Protein AF-0000000079916417 (afdb_homodimer)

Radius of gyration: 23.11 Å; Cα contacts (8 Å, |Δi|>4): 494; chains: 2; bounding box: 101×60×46 Å

pLDDT: mean 94.0, std 11.06, range [39.41, 98.88]

Sequence (402 aa):
MNTRSIVAAQPTVRQRILDTALDEFYFSGFHAATMRNIAKNAGCSAANVYNHFENKAELLVDILRSASDEQFTATRNALRKAGPAPADRWRAAVVAHSLYTARHQRACLVANTELRYLEEVDRKRVVGSRDAQEHLFVTIAEEGVTSGDFDVPHVHQAVTAVLTMCAGIALWYRAEGPLSAQAVADSYGVYALNLVGYRAPMNTRSIVAAQPTVRQRILDTALDEFYFSGFHAATMRNIAKNAGCSAANVYNHFENKAELLVDILRSASDEQFTATRNALRKAGPAPADRWRAAVVAHSLYTARHQRACLVANTELRYLEEVDRKRVVGSRDAQEHLFVTIAEEGVTSGDFDVPHVHQAVTAVLTMCAGIALWYRAEGPLSAQAVADSYGVYALNLVGYRAP

Foldseek 3Di:
DPVPPVPVPPDDLQVLLLVLLLVCCQPPNQVRDFLCVSCVNSVHHSVVSCVVPVTSLRSLLVLLQVLLVVLLVQLVVQQVVFDPQLLRSLLSNQLSNLLSCLVPLSSLVSCVPHLVVDDPVSSVSRCVSVVVSLVSNLVSLVVCVVVVQFADPDSSVLSVVLNVVSSCSSVDHDCPDPDHSSRVSNVSSVVSSVSRPGDDD/DPPPPVPVPPDDLVVLLLVLLLVCCQPPNQVRDFLCNSCVNSVHHSVVSCVVPVTSLRSLLVLLQVLLVVLLVQLVVQQVVFDPQLLRSLLSNQLSNLLSCLVPLSSLVSCVPHLVVDDPVSSVSRCVSVVVSLVSQLVSLVVCVVVVQFADPDSSVLSVVLNVVSSCSSVDHDCPDDDHSSRRSNVSSVVSSVSRPGDDD

Solvent-accessible surface area (backbone atoms only — not comparable to full-atom values): 21154 Å² total; per-residue (Å²): 134,85,78,70,70,78,64,74,76,73,74,49,70,66,52,38,39,50,55,33,39,50,50,36,34,54,74,58,26,63,75,62,43,49,65,61,60,30,14,58,73,42,70,47,52,52,66,58,48,51,72,76,35,91,46,67,66,54,51,53,39,53,55,44,29,52,52,38,48,50,46,43,49,48,22,52,56,35,41,71,72,32,58,88,51,39,68,45,31,47,30,31,33,42,23,35,50,26,30,46,27,52,74,37,26,60,62,48,46,34,51,75,57,42,48,82,72,47,55,69,77,55,34,55,67,34,45,54,48,52,49,52,45,51,49,52,50,41,53,39,50,50,51,15,42,72,72,63,51,27,63,59,97,49,57,69,59,52,45,50,37,46,52,29,22,40,57,40,39,37,78,70,68,45,86,88,48,94,55,50,52,63,56,52,11,51,50,47,18,52,30,48,41,22,36,36,48,43,68,84,131,134,87,78,71,70,77,64,73,74,73,75,50,73,67,52,38,40,51,54,35,39,51,50,37,34,55,75,59,27,63,74,62,43,49,65,61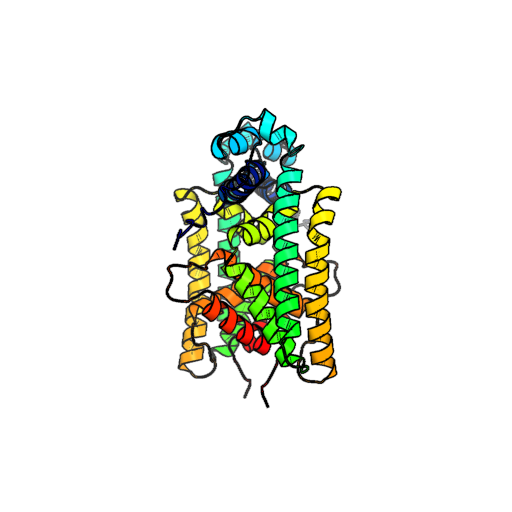,60,30,14,58,73,40,70,49,50,52,67,58,49,51,72,76,34,89,45,67,66,54,51,51,38,54,54,42,28,51,52,37,48,51,46,43,49,47,22,52,55,35,41,72,72,32,57,89,50,39,66,45,30,46,30,32,33,42,22,37,49,26,30,45,28,53,75,37,26,59,62,48,47,34,51,76,58,42,47,82,72,47,54,68,79,55,35,56,69,34,46,54,46,53,48,51,45,51,48,52,50,41,52,39,49,51,49,16,41,73,73,64,50,27,64,58,98,48,56,68,59,52,45,50,36,46,51,28,22,39,57,41,40,37,76,69,69,45,88,86,46,94,55,51,52,64,57,52,10,53,50,48,17,50,32,48,41,22,36,35,49,42,68,85,131

Secondary structure (DSSP, 8-state):
------------HHHHHHHHHHHHHHHT-TTT--HHHHHHHHTS-HHHHHHH-SSHHHHHHHHHHHHHHHHHHHHHHHHHHS-SSHHHHHHHHHHHHHHHHHHTHHHHHHHHHHGGGS-HHHHHHHHHHHHHHHHHHHHHHHHHHHHTS---S-HHHHHHHHHHHHHTHHHH--TTSSS-HHHHHHHHHHHHHHHTT----/------------HHHHHHHHHHHHHHHT-TTT--HHHHHHHHTS-HHHHHHH-SSHHHHHHHHHHHHHHHHHHHHHHHHHHS-SSHHHHHHHHHHHHHHHHHHTHHHHHHHHHHGGGS-HHHHHHHHHHHHHHHHHHHHHHHHHHHHTS---S-HHHHHHHHHHHHHTHHHH--TTSSS-HHHHHHHHHHHHHHHTT----

Organism: NCBI:txid1990687

InterPro domains:
  IPR001647 DNA-binding HTH domain, TetR-type [PF00440] (17-61)
  IPR001647 DNA-binding HTH domain, TetR-type [PR00455] (17-30)
  IPR001647 DNA-binding HTH domain, TetR-type [PR00455] (38-61)
  IPR001647 DNA-binding HTH domain, TetR-type [PS50977] (11-71)
  IPR009057 Homedomain-like superfamily [SSF46689] (8-84)
  IPR036271 Tetracyclin repressor-like, C-terminal domain superfamily [SSF48498] (86-188)
  IPR041490 HTH-type transcriptional repressor KstR2, C-terminal [PF17932] (85-196)
  IPR050109 HTH-type, TetR-like transcriptional regulator [PTHR30055] (10-187)

Structure (mmCIF, N/CA/C/O backbone):
data_AF-0000000079916417-model_v1
#
loop_
_entity.id
_entity.type
_entity.pdbx_description
1 polymer 'TetR family transcriptional regulator'
#
loop_
_atom_site.group_PDB
_atom_site.id
_atom_site.type_symbol
_atom_site.label_atom_id
_atom_site.label_alt_id
_atom_site.label_comp_id
_atom_site.label_asym_id
_atom_site.label_entity_id
_atom_site.label_seq_id
_atom_site.pdbx_PDB_ins_code
_atom_site.Cartn_x
_atom_site.Cartn_y
_atom_site.Cartn_z
_atom_site.occupancy
_atom_site.B_iso_or_equiv
_atom_site.auth_seq_id
_atom_site.auth_comp_id
_atom_site.auth_asym_id
_atom_site.auth_atom_id
_atom_site.pdbx_PDB_model_num
ATOM 1 N N . MET A 1 1 ? -51.812 4.246 -12.656 1 39.88 1 MET A N 1
ATOM 2 C CA . MET A 1 1 ? -50.688 3.592 -12 1 39.88 1 MET A CA 1
ATOM 3 C C . MET A 1 1 ? -49.656 4.621 -11.516 1 39.88 1 MET A C 1
ATOM 5 O O . MET A 1 1 ? -49.156 5.398 -12.32 1 39.88 1 MET A O 1
ATOM 9 N N . ASN A 1 2 ? -49.688 5.305 -10.258 1 39.72 2 ASN A N 1
ATOM 10 C CA . ASN A 1 2 ? -48.906 6.328 -9.578 1 39.72 2 ASN A CA 1
ATOM 11 C C . ASN A 1 2 ? -47.406 5.945 -9.516 1 39.72 2 ASN A C 1
ATOM 13 O O . ASN A 1 2 ? -47.062 5 -8.812 1 39.72 2 ASN A O 1
ATOM 17 N N . THR A 1 3 ? -46.656 5.965 -10.562 1 40.88 3 THR A N 1
ATOM 18 C CA . THR A 1 3 ? -45.219 5.801 -10.586 1 40.88 3 THR A CA 1
ATOM 19 C C . THR A 1 3 ? -44.562 6.703 -9.547 1 40.88 3 THR A C 1
ATOM 21 O O . THR A 1 3 ? -44.375 7.902 -9.781 1 40.88 3 THR A O 1
ATOM 24 N N . ARG A 1 4 ? -44.875 6.523 -8.219 1 40.97 4 ARG A N 1
ATOM 25 C CA . ARG A 1 4 ? -44.125 7.227 -7.16 1 40.97 4 ARG A CA 1
ATOM 26 C C . ARG A 1 4 ? -42.625 7.219 -7.434 1 40.97 4 ARG A C 1
ATOM 28 O O . ARG A 1 4 ? -42.031 6.152 -7.562 1 40.97 4 ARG A O 1
ATOM 35 N N . SER A 1 5 ? -42.094 8.133 -8.109 1 44.59 5 SER A N 1
ATOM 36 C CA . SER A 1 5 ? -40.656 8.359 -8.281 1 44.59 5 SER A CA 1
ATOM 37 C C . SER A 1 5 ? -39.906 8.07 -6.996 1 44.59 5 SER A C 1
ATOM 39 O O . SER A 1 5 ? -40.25 8.578 -5.93 1 44.59 5 SER A O 1
ATOM 41 N N . ILE A 1 6 ? -39.625 6.875 -6.723 1 51.34 6 ILE A N 1
ATOM 42 C CA . ILE A 1 6 ? -38.719 6.543 -5.617 1 51.34 6 ILE A CA 1
ATOM 43 C C . ILE A 1 6 ? -37.656 7.625 -5.473 1 51.34 6 ILE A C 1
ATOM 45 O O . ILE A 1 6 ? -36.781 7.746 -6.316 1 51.34 6 ILE A O 1
ATOM 49 N N . VAL A 1 7 ? -38.062 8.773 -5.227 1 47.22 7 VAL A N 1
ATOM 50 C CA . VAL A 1 7 ? -37.125 9.844 -4.898 1 47.22 7 VAL A CA 1
ATOM 51 C C . VAL A 1 7 ? -36 9.289 -4.023 1 47.22 7 VAL A C 1
ATOM 53 O O . VAL A 1 7 ? -36.25 8.711 -2.965 1 47.22 7 VAL A O 1
ATOM 56 N N . ALA A 1 8 ? -34.969 8.883 -4.645 1 51.81 8 ALA A N 1
ATOM 57 C CA . ALA A 1 8 ? -33.781 8.539 -3.875 1 51.81 8 ALA A CA 1
ATOM 58 C C . ALA A 1 8 ? -33.656 9.398 -2.615 1 51.81 8 ALA A C 1
ATOM 60 O O . ALA A 1 8 ? -33.719 10.625 -2.688 1 51.81 8 ALA A O 1
ATOM 61 N N . ALA A 1 9 ? -34.062 8.961 -1.409 1 59.53 9 ALA A N 1
ATOM 62 C CA . ALA A 1 9 ? -34.031 9.711 -0.16 1 59.53 9 ALA A CA 1
ATOM 63 C C . ALA A 1 9 ? -32.75 10.523 -0.03 1 59.53 9 ALA A C 1
ATOM 65 O O . ALA A 1 9 ? -31.672 10.062 -0.408 1 59.53 9 ALA A O 1
ATOM 66 N N . GLN A 1 10 ? -32.781 11.797 -0.175 1 70.69 10 GLN A N 1
ATOM 67 C CA . GLN A 1 10 ? -31.688 12.719 0.043 1 70.69 10 GLN A CA 1
ATOM 68 C C . GLN A 1 10 ? -30.828 12.281 1.229 1 70.69 10 GLN A C 1
ATOM 70 O O . GLN A 1 10 ? -31.359 11.867 2.264 1 70.69 10 GLN A O 1
ATOM 75 N N . PRO A 1 11 ? -29.469 12.078 0.932 1 76.06 11 PRO A N 1
ATOM 76 C CA . PRO A 1 11 ? -28.641 11.695 2.076 1 76.06 11 PRO A CA 1
ATOM 77 C C . PRO A 1 11 ? -28.891 12.578 3.303 1 76.06 11 PRO A C 1
ATOM 79 O O . PRO A 1 11 ? -29.156 13.773 3.168 1 76.06 11 PRO A O 1
ATOM 82 N N . THR A 1 12 ? -28.969 12.016 4.406 1 89.56 12 THR A N 1
ATOM 83 C CA . THR A 1 12 ? -29.047 12.75 5.664 1 89.56 12 THR A CA 1
ATOM 84 C C . THR A 1 12 ? -27.844 13.672 5.828 1 89.56 12 THR A C 1
ATOM 86 O O . THR A 1 12 ? -26.844 13.539 5.109 1 89.56 12 THR A O 1
ATOM 89 N N . VAL A 1 13 ? -27.953 14.664 6.617 1 91.31 13 VAL A N 1
ATOM 90 C CA . VAL A 1 13 ? -26.859 15.586 6.914 1 91.31 13 VAL A CA 1
ATOM 91 C C . VAL A 1 13 ? -25.656 14.805 7.406 1 91.31 13 VAL A C 1
ATOM 93 O O . VAL A 1 13 ? -24.516 15.094 7.023 1 91.31 13 VAL A O 1
ATOM 96 N N . ARG A 1 14 ? -25.938 13.812 8.133 1 94.94 14 ARG A N 1
ATOM 97 C CA . ARG A 1 14 ? -24.859 12.984 8.664 1 94.94 14 ARG A CA 1
ATOM 98 C C . ARG A 1 14 ? -24.078 12.312 7.535 1 94.94 14 ARG A C 1
ATOM 100 O O . ARG A 1 14 ? -22.859 12.305 7.539 1 94.94 14 ARG A O 1
ATOM 107 N N . GLN A 1 15 ? -24.812 11.773 6.59 1 95.81 15 GLN A N 1
ATOM 108 C CA . GLN A 1 15 ? -24.188 11.078 5.477 1 95.81 15 GLN A CA 1
ATOM 109 C C . GLN A 1 15 ? -23.391 12.047 4.602 1 95.81 15 GLN A C 1
ATOM 111 O O . GLN A 1 15 ? -22.312 11.719 4.113 1 95.81 15 GLN A O 1
ATOM 116 N N . ARG A 1 16 ? -23.844 13.195 4.434 1 96.25 16 ARG A N 1
ATOM 117 C CA . ARG A 1 16 ? -23.125 14.203 3.662 1 96.25 16 ARG A CA 1
ATOM 118 C C . ARG A 1 16 ? -21.812 14.578 4.336 1 96.25 16 ARG A C 1
ATOM 120 O O . ARG A 1 16 ? -20.797 14.766 3.662 1 96.25 16 ARG A O 1
ATOM 127 N N . ILE A 1 17 ? -21.906 14.68 5.652 1 97.44 17 ILE A N 1
ATOM 128 C CA . ILE A 1 17 ? -20.703 15 6.418 1 97.44 17 ILE A CA 1
ATOM 129 C C . ILE A 1 17 ? -19.672 13.898 6.234 1 97.44 17 ILE A C 1
ATOM 131 O O . ILE A 1 17 ? -18.5 14.172 5.953 1 97.44 17 ILE A O 1
ATOM 135 N N . LEU A 1 18 ? -20.141 12.68 6.285 1 98.12 18 LEU A N 1
ATOM 136 C CA . LEU A 1 18 ? -19.219 11.547 6.168 1 98.12 18 LEU A CA 1
ATOM 137 C C . LEU A 1 18 ? -18.625 11.469 4.766 1 98.12 18 LEU A C 1
ATOM 139 O O . LEU A 1 18 ? -17.422 11.234 4.605 1 98.12 18 LEU A O 1
ATOM 143 N N . ASP A 1 19 ? -19.469 11.695 3.766 1 97.88 19 ASP A N 1
ATOM 144 C CA . ASP A 1 19 ? -19 11.656 2.385 1 97.88 19 ASP A CA 1
ATOM 145 C C . ASP A 1 19 ? -17.984 12.75 2.121 1 97.88 19 ASP A C 1
ATOM 147 O O . ASP A 1 19 ? -16.938 12.5 1.497 1 97.88 19 ASP A O 1
ATOM 151 N N . THR A 1 20 ? -18.234 13.867 2.598 1 98 20 THR A N 1
ATOM 152 C CA . THR A 1 20 ? -17.328 15 2.422 1 98 20 THR A CA 1
ATOM 153 C C . THR A 1 20 ? -16.031 14.789 3.203 1 98 20 THR A C 1
ATOM 155 O O . THR A 1 20 ? -14.953 15.125 2.721 1 98 20 THR A O 1
ATOM 158 N N . ALA A 1 21 ? -16.188 14.273 4.402 1 98.5 21 ALA A N 1
ATOM 159 C CA . ALA A 1 21 ? -15.008 13.969 5.211 1 98.5 21 ALA A CA 1
ATOM 160 C C . ALA A 1 21 ? -14.094 12.977 4.496 1 98.5 21 ALA A C 1
ATOM 162 O O . ALA A 1 21 ? -12.875 13.156 4.465 1 98.5 21 ALA A O 1
ATOM 163 N N . LEU A 1 22 ? -14.695 11.953 3.936 1 98.62 22 LEU A N 1
ATOM 164 C CA . LEU A 1 22 ? -13.914 10.969 3.197 1 98.62 22 LEU A CA 1
ATOM 165 C C . LEU A 1 22 ? -13.156 11.633 2.049 1 98.62 22 LEU A C 1
ATOM 167 O O . LEU A 1 22 ? -11.969 11.359 1.842 1 98.62 22 LEU A O 1
ATOM 171 N N . ASP A 1 23 ? -13.82 12.477 1.349 1 98.12 23 ASP A N 1
ATOM 172 C CA . ASP A 1 23 ? -13.172 13.211 0.262 1 98.12 23 ASP A CA 1
ATOM 173 C C . ASP A 1 23 ? -12.008 14.047 0.778 1 98.12 23 ASP A C 1
ATOM 175 O O . ASP A 1 23 ? -10.93 14.047 0.18 1 98.12 23 ASP A O 1
ATOM 179 N N . GLU A 1 24 ? -12.227 14.734 1.883 1 97.81 24 GLU A N 1
ATOM 180 C CA . GLU A 1 24 ? -11.18 15.57 2.463 1 97.81 24 GLU A CA 1
ATOM 181 C C . GLU A 1 24 ? -9.984 14.734 2.902 1 97.81 24 GLU A C 1
ATOM 183 O O . GLU A 1 24 ? -8.836 15.102 2.643 1 97.81 24 GLU A O 1
ATOM 188 N N . PHE A 1 25 ? -10.273 13.602 3.545 1 98.12 25 PHE A N 1
ATOM 189 C CA . PHE A 1 25 ? -9.203 12.711 3.979 1 98.12 25 PHE A CA 1
ATOM 190 C C . PHE A 1 25 ? -8.469 12.125 2.779 1 98.12 25 PHE A C 1
ATOM 192 O O . PHE A 1 25 ? -7.254 11.906 2.834 1 98.12 25 PHE A O 1
ATOM 199 N N . TYR A 1 26 ? -9.18 11.883 1.729 1 97.25 26 TYR A N 1
ATOM 200 C CA . TYR A 1 26 ? -8.594 11.32 0.52 1 97.25 26 TYR A CA 1
ATOM 201 C C . TYR A 1 26 ? -7.688 12.336 -0.175 1 97.25 26 TYR A C 1
ATOM 203 O O . TYR A 1 26 ? -6.539 12.031 -0.504 1 97.25 26 TYR A O 1
ATOM 211 N N . PHE A 1 27 ? -8.125 13.555 -0.375 1 95.44 27 PHE A N 1
ATOM 212 C CA . PHE A 1 27 ? -7.418 14.547 -1.177 1 95.44 27 PHE A CA 1
ATOM 213 C C . PHE A 1 27 ? -6.379 15.273 -0.339 1 95.44 27 PHE A C 1
ATOM 215 O O . PHE A 1 27 ? -5.25 15.484 -0.788 1 95.44 27 PHE A O 1
ATOM 222 N N . SER A 1 28 ? -6.719 15.586 0.936 1 94.81 28 SER A N 1
ATOM 223 C CA . SER A 1 28 ? -5.863 16.453 1.742 1 94.81 28 SER A CA 1
ATOM 224 C C . SER A 1 28 ? -5.086 15.648 2.779 1 94.81 28 SER A C 1
ATOM 226 O O . SER A 1 28 ? -4.02 16.078 3.23 1 94.81 28 SER A O 1
ATOM 228 N N . GLY A 1 29 ? -5.66 14.484 3.129 1 96.81 29 GLY A N 1
ATOM 229 C CA . GLY A 1 29 ? -5.062 13.711 4.207 1 96.81 29 GLY A CA 1
ATOM 230 C C . GLY A 1 29 ? -5.641 14.047 5.57 1 96.81 29 GLY A C 1
ATOM 231 O O . GLY A 1 29 ? -6.258 15.094 5.746 1 96.81 29 GLY A O 1
ATOM 232 N N . PHE A 1 30 ? -5.426 13.211 6.516 1 97.81 30 PHE A N 1
ATOM 233 C CA . PHE A 1 30 ? -6.008 13.312 7.848 1 97.81 30 PHE A CA 1
ATOM 234 C C . PHE A 1 30 ? -5.559 14.594 8.539 1 97.81 30 PHE A C 1
ATOM 236 O O . PHE A 1 30 ? -6.383 15.352 9.047 1 97.81 30 PHE A O 1
ATOM 243 N N . HIS A 1 31 ? -4.285 14.922 8.484 1 94.75 31 HIS A N 1
ATOM 244 C CA . HIS A 1 31 ? -3.764 16.047 9.258 1 94.75 31 HIS A CA 1
ATOM 245 C C . HIS A 1 31 ? -4.191 17.375 8.656 1 94.75 31 HIS A C 1
ATOM 247 O O . HIS A 1 31 ? -4.492 18.328 9.383 1 94.75 31 HIS A O 1
ATOM 253 N N . ALA A 1 32 ? -4.27 17.406 7.375 1 95.12 32 ALA A N 1
ATOM 254 C CA . ALA A 1 32 ? -4.609 18.656 6.719 1 95.12 32 ALA A CA 1
ATOM 255 C C . ALA A 1 32 ? -6.113 18.906 6.758 1 95.12 32 ALA A C 1
ATOM 257 O O . ALA A 1 32 ? -6.562 20.062 6.629 1 95.12 32 ALA A O 1
ATOM 258 N N . ALA A 1 33 ? -6.879 17.859 6.914 1 96.88 33 ALA A N 1
ATOM 259 C CA . ALA A 1 33 ? -8.328 18 6.988 1 96.88 33 ALA A CA 1
ATOM 260 C C . ALA A 1 33 ? -8.75 18.734 8.258 1 96.88 33 ALA A C 1
ATOM 262 O O . ALA A 1 33 ? -8.156 18.531 9.32 1 96.88 33 ALA A O 1
ATOM 263 N N . THR A 1 34 ? -9.852 19.562 8.164 1 95.75 34 THR A N 1
ATOM 264 C CA . THR A 1 34 ? -10.398 20.25 9.32 1 95.75 34 THR A CA 1
ATOM 265 C C . THR A 1 34 ? -11.922 20.125 9.359 1 95.75 34 THR A C 1
ATOM 267 O O . THR A 1 34 ? -12.562 19.984 8.312 1 95.75 34 THR A O 1
ATOM 270 N N . MET A 1 35 ? -12.406 20.281 10.555 1 97 35 MET A N 1
ATOM 271 C CA . MET A 1 35 ? -13.859 20.25 10.734 1 97 35 MET A CA 1
ATOM 272 C C . MET A 1 35 ? -14.523 21.406 9.984 1 97 35 MET A C 1
ATOM 274 O O . MET A 1 35 ? -15.617 21.25 9.445 1 97 35 MET A O 1
ATOM 278 N N . ARG A 1 36 ? -13.875 22.5 9.906 1 96.44 36 ARG A N 1
ATOM 279 C CA . ARG A 1 36 ? -14.398 23.688 9.234 1 96.44 36 ARG A CA 1
ATOM 280 C C . ARG A 1 36 ? -14.547 23.453 7.738 1 96.44 36 ARG A C 1
ATOM 282 O O . ARG A 1 36 ? -15.586 23.75 7.156 1 96.44 36 ARG A O 1
ATOM 289 N N . ASN A 1 37 ? -13.508 22.891 7.074 1 96.81 37 ASN A N 1
ATOM 290 C CA . ASN A 1 37 ? -13.555 22.609 5.645 1 96.81 37 ASN A CA 1
ATOM 291 C C . ASN A 1 37 ? -14.602 21.547 5.32 1 96.81 37 ASN A C 1
ATOM 293 O O . ASN A 1 37 ? -15.297 21.641 4.309 1 96.81 37 ASN A O 1
ATOM 297 N N . ILE A 1 38 ? -14.688 20.516 6.188 1 97.88 38 ILE A N 1
ATOM 298 C CA . ILE A 1 38 ? -15.664 19.453 5.996 1 97.88 38 ILE A CA 1
ATOM 299 C C . ILE A 1 38 ? -17.078 20.031 6.066 1 97.88 38 ILE A C 1
ATOM 301 O O . ILE A 1 38 ? -17.922 19.719 5.23 1 97.88 38 ILE A O 1
ATOM 305 N N . ALA A 1 39 ? -17.328 20.906 7.027 1 97.5 39 ALA A N 1
ATOM 306 C CA . ALA A 1 39 ? -18.625 21.562 7.164 1 97.5 39 ALA A CA 1
ATOM 307 C C . ALA A 1 39 ? -18.953 22.375 5.914 1 97.5 39 ALA A C 1
ATOM 309 O O . ALA A 1 39 ? -20.031 22.234 5.344 1 97.5 39 ALA A O 1
ATOM 310 N N . LYS A 1 40 ? -18.016 23.188 5.492 1 97.06 40 LYS A N 1
ATOM 311 C CA . LYS A 1 40 ? -18.172 24.047 4.316 1 97.06 40 LYS A CA 1
ATOM 312 C C . LYS A 1 40 ? -18.531 23.219 3.084 1 97.06 40 LYS A C 1
ATOM 314 O O . LYS A 1 40 ? -19.516 23.516 2.395 1 97.06 40 LYS A O 1
ATOM 319 N N . ASN A 1 41 ? -17.828 22.156 2.875 1 96.31 41 ASN A N 1
ATOM 320 C CA . ASN A 1 41 ? -18 21.344 1.681 1 96.31 41 ASN A CA 1
ATOM 321 C C . ASN A 1 41 ? -19.25 20.469 1.783 1 96.31 41 ASN A C 1
ATOM 323 O O . ASN A 1 41 ? -19.797 20.047 0.767 1 96.31 41 ASN A O 1
ATOM 327 N N . ALA A 1 42 ? -19.656 20.156 3.047 1 96.88 42 ALA A N 1
ATOM 328 C CA . ALA A 1 42 ? -20.875 19.391 3.268 1 96.88 42 ALA A CA 1
ATOM 329 C C . ALA A 1 42 ? -22.125 20.266 3.182 1 96.88 42 ALA A C 1
ATOM 331 O O . ALA A 1 42 ? -23.25 19.781 3.207 1 96.88 42 ALA A O 1
ATOM 332 N N . GLY A 1 43 ? -21.875 21.578 3.162 1 96.62 43 GLY A N 1
ATOM 333 C CA . GLY A 1 43 ? -22.984 22.516 3.072 1 96.62 43 GLY A CA 1
ATOM 334 C C . GLY A 1 43 ? -23.734 22.672 4.379 1 96.62 43 GLY A C 1
ATOM 335 O O . GLY A 1 43 ? -24.953 22.781 4.387 1 96.62 43 GLY A O 1
ATOM 336 N N . CYS A 1 44 ? -23.078 22.578 5.469 1 95.5 44 CYS A N 1
ATOM 337 C CA . CYS A 1 44 ? -23.688 22.766 6.781 1 95.5 44 CYS A CA 1
ATOM 338 C C . CYS A 1 44 ? -22.797 23.609 7.684 1 95.5 44 CYS A C 1
ATOM 340 O O . CYS A 1 44 ? -21.719 24.031 7.277 1 95.5 44 CYS A O 1
ATOM 342 N N . SER A 1 45 ? -23.328 23.969 8.812 1 94.38 45 SER A N 1
ATOM 343 C CA . SER A 1 45 ? -22.547 24.781 9.75 1 94.38 45 SER A CA 1
ATOM 344 C C . SER A 1 45 ? -21.547 23.922 10.531 1 94.38 45 SER A C 1
ATOM 346 O O . SER A 1 45 ? -21.781 22.719 10.703 1 94.38 45 SER A O 1
ATOM 348 N N . ALA A 1 46 ? -20.484 24.531 10.93 1 94.25 46 ALA A N 1
ATOM 349 C CA . ALA A 1 46 ? -19.531 23.828 11.789 1 94.25 46 ALA A CA 1
ATOM 350 C C . ALA A 1 46 ? -20.234 23.266 13.023 1 94.25 46 ALA A C 1
ATOM 352 O O . ALA A 1 46 ? -19.938 22.156 13.461 1 94.25 46 ALA A O 1
ATOM 353 N N . ALA A 1 47 ? -21.156 24.016 13.57 1 94 47 ALA A N 1
ATOM 354 C CA . ALA A 1 47 ? -21.906 23.562 14.742 1 94 47 ALA A CA 1
ATOM 355 C C . ALA A 1 47 ? -22.672 22.281 14.453 1 94 47 ALA A C 1
ATOM 357 O O . ALA A 1 47 ? -22.734 21.391 15.297 1 94 47 ALA A O 1
ATOM 358 N N . ASN A 1 48 ? -23.156 22.203 13.359 1 94.44 48 ASN A N 1
ATOM 359 C CA . ASN A 1 48 ? -23.891 21 12.938 1 94.44 48 ASN A CA 1
ATOM 360 C C . ASN A 1 48 ? -22.984 19.781 12.891 1 94.44 48 ASN A C 1
ATOM 362 O O . ASN A 1 48 ? -23.359 18.703 13.328 1 94.44 48 ASN A O 1
ATOM 366 N N . VAL A 1 49 ? -21.766 19.906 12.305 1 96.31 49 VAL A N 1
ATOM 367 C CA . VAL A 1 49 ? -20.812 18.812 12.242 1 96.31 49 VAL A CA 1
ATOM 368 C C . VAL A 1 49 ? -20.453 18.359 13.656 1 96.31 49 VAL A C 1
ATOM 370 O O . VAL A 1 49 ? -20.438 17.172 13.953 1 96.31 49 VAL A O 1
ATOM 373 N N . TYR A 1 50 ? -20.281 19.328 14.531 1 95.81 50 TYR A N 1
ATOM 374 C CA . TYR A 1 50 ? -19.859 19.031 15.898 1 95.81 50 TYR A CA 1
ATOM 375 C C . TYR A 1 50 ? -21 18.422 16.703 1 95.81 50 TYR A C 1
ATOM 377 O O . TYR A 1 50 ? -20.781 17.766 17.719 1 95.81 50 TYR A O 1
ATOM 385 N N . ASN A 1 51 ? -22.234 18.656 16.281 1 95.62 51 ASN A N 1
ATOM 386 C CA . ASN A 1 51 ? -23.375 17.984 16.891 1 95.62 51 ASN A CA 1
ATOM 387 C C . ASN A 1 51 ? -23.359 16.484 16.625 1 95.62 51 ASN A C 1
ATOM 389 O O . ASN A 1 51 ? -23.844 15.695 17.438 1 95.62 51 ASN A O 1
ATOM 393 N N . HIS A 1 52 ? -22.75 16.141 15.555 1 96 52 HIS A N 1
ATOM 394 C CA . HIS A 1 52 ? -22.734 14.742 15.148 1 96 52 HIS A CA 1
ATOM 395 C C . HIS A 1 52 ? -21.422 14.07 15.523 1 96 52 HIS A C 1
ATOM 397 O O . HIS A 1 52 ? -21.391 12.867 15.805 1 96 52 HIS A O 1
ATOM 403 N N . PHE A 1 53 ? -20.297 14.836 15.453 1 97.5 53 PHE A N 1
ATOM 404 C CA . PHE A 1 53 ? -18.984 14.266 15.664 1 97.5 53 PHE A CA 1
ATOM 405 C C . PHE A 1 53 ? -18.125 15.18 16.531 1 97.5 53 PHE A C 1
ATOM 407 O O . PHE A 1 53 ? -18.031 16.375 16.266 1 97.5 53 PHE A O 1
ATOM 414 N N . GLU A 1 54 ? -17.422 14.625 17.391 1 95.69 54 GLU A N 1
ATOM 415 C CA . GLU A 1 54 ? -16.641 15.383 18.375 1 95.69 54 GLU A CA 1
ATOM 416 C C . GLU A 1 54 ? -15.391 15.969 17.734 1 95.69 54 GLU A C 1
ATOM 418 O O . GLU A 1 54 ? -14.953 17.062 18.109 1 95.69 54 GLU A O 1
ATOM 423 N N . ASN A 1 55 ? -14.812 15.219 16.828 1 96.25 55 ASN A N 1
ATOM 424 C CA . ASN A 1 55 ? -13.57 15.625 16.188 1 96.25 55 ASN A CA 1
ATOM 425 C C . ASN A 1 55 ? -13.328 14.852 14.898 1 96.25 55 ASN A C 1
ATOM 427 O O . ASN A 1 55 ? -14.109 13.977 14.539 1 96.25 55 ASN A O 1
ATOM 431 N N . LYS A 1 56 ? -12.289 15.172 14.203 1 96.38 56 LYS A N 1
ATOM 432 C CA . LYS A 1 56 ? -12.047 14.547 12.906 1 96.38 56 LYS A CA 1
ATOM 433 C C . LYS A 1 56 ? -11.648 13.086 13.062 1 96.38 56 LYS A C 1
ATOM 435 O O . LYS A 1 56 ? -11.891 12.266 12.172 1 96.38 56 LYS A O 1
ATOM 440 N N . ALA A 1 57 ? -11.031 12.703 14.203 1 97.75 57 ALA A N 1
ATOM 441 C CA . ALA A 1 57 ? -10.719 11.297 14.453 1 97.75 57 ALA A CA 1
ATOM 442 C C . ALA A 1 57 ? -11.992 10.453 14.477 1 97.75 57 ALA A C 1
ATOM 444 O O . ALA A 1 57 ? -12.023 9.359 13.906 1 97.75 57 ALA A O 1
ATOM 445 N N . GLU A 1 58 ? -12.984 10.93 15.07 1 97.75 58 GLU A N 1
ATOM 446 C CA . GLU A 1 58 ? -14.258 10.219 15.125 1 97.75 58 GLU A CA 1
ATOM 447 C C . GLU A 1 58 ? -14.844 10.039 13.727 1 97.75 58 GLU A C 1
ATOM 449 O O . GLU A 1 58 ? -15.414 8.992 13.422 1 97.75 58 GLU A O 1
ATOM 454 N N . LEU A 1 59 ? -14.75 11.086 12.914 1 98.06 59 LEU A N 1
ATOM 455 C CA . LEU A 1 59 ? -15.195 10.992 11.523 1 98.06 59 LEU A CA 1
ATOM 456 C C . LEU A 1 59 ? -14.453 9.883 10.789 1 98.06 59 LEU A C 1
ATOM 458 O O . LEU A 1 59 ? -15.078 9.055 10.125 1 98.06 59 LEU A O 1
ATOM 462 N N . LEU A 1 60 ? -13.141 9.898 10.938 1 98.56 60 LEU A N 1
ATOM 463 C CA . LEU A 1 60 ? -12.32 8.898 10.258 1 98.56 60 LEU A CA 1
ATOM 464 C C . LEU A 1 60 ? -12.648 7.496 10.758 1 98.56 60 LEU A C 1
ATOM 466 O O . LEU A 1 60 ? -12.797 6.57 9.953 1 98.56 60 LEU A O 1
ATOM 470 N N . VAL A 1 61 ? -12.797 7.34 12.039 1 98.19 61 VAL A N 1
ATOM 471 C CA . VAL A 1 61 ? -13.125 6.043 12.625 1 98.19 61 VAL A CA 1
ATOM 472 C C . VAL A 1 61 ? -14.453 5.539 12.062 1 98.19 61 VAL A C 1
ATOM 474 O O . VAL A 1 61 ? -14.547 4.391 11.617 1 98.19 61 VAL A O 1
ATOM 477 N N . ASP A 1 62 ? -15.414 6.371 12.047 1 98 62 ASP A N 1
ATOM 478 C CA . ASP A 1 62 ? -16.734 5.977 11.578 1 98 62 ASP A CA 1
ATOM 479 C C . ASP A 1 62 ? -16.688 5.547 10.109 1 98 62 ASP A C 1
ATOM 481 O O . ASP A 1 62 ? -17.25 4.508 9.75 1 98 62 ASP A O 1
ATOM 485 N N . ILE A 1 63 ? -16.031 6.289 9.281 1 98.25 63 ILE A N 1
ATOM 486 C CA . ILE A 1 63 ? -15.906 6.016 7.855 1 98.25 63 ILE A CA 1
ATOM 487 C C . ILE A 1 63 ? -15.203 4.676 7.648 1 98.25 63 ILE A C 1
ATOM 489 O O . ILE A 1 63 ? -15.703 3.812 6.922 1 98.25 63 ILE A O 1
ATOM 493 N N . LEU A 1 64 ? -14.078 4.465 8.367 1 98.06 64 LEU A N 1
ATOM 494 C CA . LEU A 1 64 ? -13.242 3.299 8.117 1 98.06 64 LEU A CA 1
ATOM 495 C C . LEU A 1 64 ? -13.836 2.051 8.758 1 98.06 64 LEU A C 1
ATOM 497 O O . LEU A 1 64 ? -13.719 0.952 8.211 1 98.06 64 LEU A O 1
ATOM 501 N N . ARG A 1 65 ? -14.375 2.24 9.914 1 97.38 65 ARG A N 1
ATOM 502 C CA . ARG A 1 65 ? -15.039 1.101 10.539 1 97.38 65 ARG A CA 1
ATOM 503 C C . ARG A 1 65 ? -16.188 0.584 9.672 1 97.38 65 ARG A C 1
ATOM 505 O O . ARG A 1 65 ? -16.312 -0.624 9.453 1 97.38 65 ARG A O 1
ATOM 512 N N . SER A 1 66 ? -17.016 1.48 9.18 1 97.25 66 SER A N 1
ATOM 513 C CA . SER A 1 66 ? -18.109 1.1 8.297 1 97.25 66 SER A CA 1
ATOM 514 C C . SER A 1 66 ? -17.594 0.412 7.039 1 97.25 66 SER A C 1
ATOM 516 O O . SER A 1 66 ? -18.125 -0.623 6.625 1 97.25 66 SER A O 1
ATOM 518 N N . ALA A 1 67 ? -16.609 0.973 6.414 1 97.62 67 ALA A N 1
ATOM 519 C CA . ALA A 1 67 ? -16.016 0.386 5.219 1 97.62 67 ALA A CA 1
ATOM 520 C C . ALA A 1 67 ? -15.453 -1.001 5.508 1 97.62 67 ALA A C 1
ATOM 522 O O . ALA A 1 67 ? -15.648 -1.935 4.727 1 97.62 67 ALA A O 1
ATOM 523 N N . SER A 1 68 ? -14.727 -1.133 6.637 1 97.12 68 SER A N 1
ATOM 524 C CA . SER A 1 68 ? -14.148 -2.412 7.031 1 97.12 68 SER A CA 1
ATOM 525 C C . SER A 1 68 ? -15.227 -3.461 7.266 1 97.12 68 SER A C 1
ATOM 527 O O . SER A 1 68 ? -15.086 -4.609 6.836 1 97.12 68 SER A O 1
ATOM 529 N N . ASP A 1 69 ? -16.25 -3.035 7.941 1 96.88 69 ASP A N 1
ATOM 530 C CA . ASP A 1 69 ? -17.359 -3.947 8.211 1 96.88 69 ASP A CA 1
ATOM 531 C C . ASP A 1 69 ? -18.031 -4.387 6.918 1 96.88 69 ASP A C 1
ATOM 533 O O . ASP A 1 69 ? -18.391 -5.559 6.766 1 96.88 69 ASP A O 1
ATOM 537 N N . GLU A 1 70 ? -18.234 -3.459 6.016 1 97.88 70 GLU A N 1
ATOM 538 C CA . GLU A 1 70 ? -18.828 -3.781 4.723 1 97.88 70 GLU A CA 1
ATOM 539 C C . GLU A 1 70 ? -17.953 -4.754 3.938 1 97.88 70 GLU A C 1
ATOM 541 O O . GLU A 1 70 ? -18.453 -5.703 3.334 1 97.88 70 GLU A O 1
ATOM 546 N N . GLN A 1 71 ? -16.688 -4.488 3.963 1 97.94 71 GLN A N 1
ATOM 547 C CA . GLN A 1 71 ? -15.758 -5.363 3.252 1 97.94 71 GLN A CA 1
ATOM 548 C C . GLN A 1 71 ? -15.766 -6.77 3.846 1 97.94 71 GLN A C 1
ATOM 550 O O . GLN A 1 71 ? -15.781 -7.758 3.111 1 97.94 71 GLN A O 1
ATOM 555 N N . PHE A 1 72 ? -15.727 -6.852 5.156 1 97.06 72 PHE A N 1
ATOM 556 C CA . PHE A 1 72 ? -15.766 -8.133 5.852 1 97.06 72 PHE A CA 1
ATOM 557 C C . PHE A 1 72 ? -17.031 -8.898 5.516 1 97.06 72 PHE A C 1
ATOM 559 O O . PHE A 1 72 ? -17 -10.086 5.211 1 97.06 72 PHE A O 1
ATOM 566 N N . THR A 1 73 ? -18.141 -8.164 5.504 1 97.44 73 THR A N 1
ATOM 567 C CA . THR A 1 73 ? -19.422 -8.773 5.188 1 97.44 73 THR A CA 1
ATOM 568 C C . THR A 1 73 ? -19.453 -9.289 3.754 1 97.44 73 THR A C 1
ATOM 570 O O . THR A 1 73 ? -19.953 -10.383 3.488 1 97.44 73 THR A O 1
ATOM 573 N N . ALA A 1 74 ? -18.906 -8.516 2.832 1 97.94 74 ALA A N 1
ATOM 574 C CA . ALA A 1 74 ? -18.828 -8.938 1.437 1 97.94 74 ALA A CA 1
ATOM 575 C C . ALA A 1 74 ? -18.016 -10.234 1.301 1 97.94 74 ALA A C 1
ATOM 577 O O . ALA A 1 74 ? -18.422 -11.133 0.559 1 97.94 74 ALA A O 1
ATOM 578 N N . THR A 1 75 ? -16.922 -10.336 1.992 1 97.94 75 THR A N 1
ATOM 579 C CA . THR A 1 75 ? -16.078 -11.531 1.955 1 97.94 75 THR A CA 1
ATOM 580 C C . THR A 1 75 ? -16.812 -12.727 2.543 1 97.94 75 THR A C 1
ATOM 582 O O . THR A 1 75 ? -16.797 -13.812 1.959 1 97.94 75 THR A O 1
ATOM 585 N N . ARG A 1 76 ? -17.438 -12.508 3.635 1 97.5 76 ARG A N 1
ATOM 586 C CA . ARG A 1 76 ? -18.188 -13.586 4.285 1 97.5 76 ARG A CA 1
ATOM 587 C C . ARG A 1 76 ? -19.312 -14.086 3.391 1 97.5 76 ARG A C 1
ATOM 589 O O . ARG A 1 76 ? -19.547 -15.289 3.301 1 97.5 76 ARG A O 1
ATOM 596 N N . ASN A 1 77 ? -20.016 -13.164 2.801 1 98.19 77 ASN A N 1
ATOM 597 C CA . ASN A 1 77 ? -21.094 -13.547 1.889 1 98.19 77 ASN A CA 1
ATOM 598 C C . ASN A 1 77 ? -20.562 -14.367 0.717 1 98.19 77 ASN A C 1
ATOM 600 O O . ASN A 1 77 ? -21.203 -15.336 0.298 1 98.19 77 ASN A O 1
ATOM 604 N N . ALA A 1 78 ? -19.438 -13.977 0.188 1 98.44 78 ALA A N 1
ATOM 605 C CA . ALA A 1 78 ? -18.812 -14.727 -0.901 1 98.44 78 ALA A CA 1
ATOM 606 C C . ALA A 1 78 ? -18.453 -16.141 -0.457 1 98.44 78 ALA A C 1
ATOM 608 O O . ALA A 1 78 ? -18.625 -17.094 -1.218 1 98.44 78 ALA A O 1
ATOM 609 N N . LEU A 1 79 ? -17.969 -16.312 0.753 1 98.06 79 LEU A N 1
ATOM 610 C CA . LEU A 1 79 ? -17.547 -17.594 1.283 1 98.06 79 LEU A CA 1
ATOM 611 C C . LEU A 1 79 ? -18.734 -18.516 1.483 1 98.06 79 LEU A C 1
ATOM 613 O O . LEU A 1 79 ? -18.625 -19.734 1.326 1 98.06 79 LEU A O 1
ATOM 617 N N . ARG A 1 80 ? -19.859 -17.906 1.844 1 97.38 80 ARG A N 1
ATOM 618 C CA . ARG A 1 80 ? -21.078 -18.703 2.027 1 97.38 80 ARG A CA 1
ATOM 619 C C . ARG A 1 80 ? -21.516 -19.328 0.713 1 97.38 80 ARG A C 1
ATOM 621 O O . ARG A 1 80 ? -22.141 -20.391 0.712 1 97.38 80 ARG A O 1
ATOM 628 N N . LYS A 1 81 ? -21.156 -18.766 -0.349 1 97.62 81 LYS A N 1
ATOM 629 C CA . LYS A 1 81 ? -21.578 -19.234 -1.666 1 97.62 81 LYS A CA 1
ATOM 630 C C . LYS A 1 81 ? -20.5 -20.125 -2.299 1 97.62 81 LYS A C 1
ATOM 632 O O . LYS A 1 81 ? -20.734 -20.75 -3.336 1 97.62 81 LYS A O 1
ATOM 637 N N . ALA A 1 82 ? -19.375 -20.125 -1.685 1 97.31 82 ALA A N 1
ATOM 638 C CA . ALA A 1 82 ? -18.25 -20.859 -2.254 1 97.31 82 ALA A CA 1
ATOM 639 C C . ALA A 1 82 ? -18.328 -22.344 -1.914 1 97.31 82 ALA A C 1
ATOM 641 O O . ALA A 1 82 ? -18.953 -22.734 -0.919 1 97.31 82 ALA A O 1
ATOM 642 N N . GLY A 1 83 ? -17.734 -23.203 -2.688 1 93.75 83 GLY A N 1
ATOM 643 C CA . GLY A 1 83 ? -17.594 -24.625 -2.371 1 93.75 83 GLY A CA 1
ATOM 644 C C . GLY A 1 83 ? -16.719 -24.875 -1.163 1 93.75 83 GLY A C 1
ATOM 645 O O . GLY A 1 83 ? -16.031 -23.969 -0.679 1 93.75 83 GLY A O 1
ATOM 646 N N . PRO A 1 84 ? -16.672 -26.062 -0.645 1 94.56 84 PRO A N 1
ATOM 647 C CA . PRO A 1 84 ? -15.953 -26.391 0.589 1 94.56 84 PRO A CA 1
ATOM 648 C C . PRO A 1 84 ? -14.445 -26.5 0.381 1 94.56 84 PRO A C 1
ATOM 650 O O . PRO A 1 84 ? -13.68 -26.469 1.349 1 94.56 84 PRO A O 1
ATOM 653 N N . ALA A 1 85 ? -13.992 -26.672 -0.88 1 96.94 85 ALA A N 1
ATOM 654 C CA . ALA A 1 85 ? -12.562 -26.844 -1.127 1 96.94 85 ALA A CA 1
ATOM 655 C C . ALA A 1 85 ? -11.805 -25.562 -0.781 1 96.94 85 ALA A C 1
ATOM 657 O O . ALA A 1 85 ? -12.227 -24.469 -1.132 1 96.94 85 ALA A O 1
ATOM 658 N N . PRO A 1 86 ? -10.672 -25.688 -0.139 1 97.88 86 PRO A N 1
ATOM 659 C CA . PRO A 1 86 ? -9.891 -24.5 0.24 1 97.88 86 PRO A CA 1
ATOM 660 C C . PRO A 1 86 ? -9.578 -23.594 -0.948 1 97.88 86 PRO A C 1
ATOM 662 O O . PRO A 1 86 ? -9.617 -22.359 -0.82 1 97.88 86 PRO A O 1
ATOM 665 N N . ALA A 1 87 ? -9.336 -24.188 -2.061 1 98 87 ALA A N 1
ATOM 666 C CA . ALA A 1 87 ? -9.023 -23.391 -3.248 1 98 87 ALA A CA 1
ATOM 667 C C . ALA A 1 87 ? -10.219 -22.547 -3.674 1 98 87 ALA A C 1
ATOM 669 O O . ALA A 1 87 ? -10.055 -21.391 -4.051 1 98 87 ALA A O 1
ATOM 670 N N . ASP A 1 88 ? -11.43 -23.109 -3.641 1 98.06 88 ASP A N 1
ATOM 671 C CA . ASP A 1 88 ? -12.648 -22.375 -3.975 1 98.06 88 ASP A CA 1
ATOM 672 C C . ASP A 1 88 ? -12.883 -21.234 -2.988 1 98.06 88 ASP A C 1
ATOM 674 O O . ASP A 1 88 ? -13.227 -20.125 -3.391 1 98.06 88 ASP A O 1
ATOM 678 N N . ARG A 1 89 ? -12.688 -21.516 -1.762 1 98.56 89 ARG A N 1
ATOM 679 C CA . ARG A 1 89 ? -12.898 -20.531 -0.711 1 98.56 89 ARG A CA 1
ATOM 680 C C . ARG A 1 89 ? -11.875 -19.406 -0.805 1 98.56 89 ARG A C 1
ATOM 682 O O . ARG A 1 89 ? -12.219 -18.234 -0.652 1 98.56 89 ARG A O 1
ATOM 689 N N . TRP A 1 90 ? -10.617 -19.812 -1.055 1 98.75 90 TRP A N 1
ATOM 690 C CA . TRP A 1 90 ? -9.539 -18.844 -1.221 1 98.75 90 TRP A CA 1
ATOM 691 C C . TRP A 1 90 ? -9.836 -17.891 -2.375 1 98.75 90 TRP A C 1
ATOM 693 O O . TRP A 1 90 ? -9.812 -16.672 -2.205 1 98.75 90 TRP A O 1
ATOM 703 N N . ARG A 1 91 ? -10.211 -18.422 -3.465 1 98.56 91 ARG A N 1
ATOM 704 C CA . ARG A 1 91 ? -10.531 -17.609 -4.641 1 98.56 91 ARG A CA 1
ATOM 705 C C . ARG A 1 91 ? -11.719 -16.688 -4.379 1 98.56 91 ARG A C 1
ATOM 707 O O . ARG A 1 91 ? -11.672 -15.508 -4.707 1 98.56 91 ARG A O 1
ATOM 714 N N . ALA A 1 92 ? -12.75 -17.219 -3.799 1 98.81 92 ALA A N 1
ATOM 715 C CA . ALA A 1 92 ? -13.945 -16.438 -3.512 1 98.81 92 ALA A CA 1
ATOM 716 C C . ALA A 1 92 ? -13.625 -15.258 -2.59 1 98.81 92 ALA A C 1
ATOM 718 O O . ALA A 1 92 ? -14.078 -14.141 -2.822 1 98.81 92 ALA A O 1
ATOM 719 N N . ALA A 1 93 ? -12.836 -15.516 -1.566 1 98.81 93 ALA A N 1
ATOM 720 C CA . ALA A 1 93 ? -12.461 -14.477 -0.612 1 98.81 93 ALA A CA 1
ATOM 721 C C . ALA A 1 93 ? -11.641 -13.383 -1.288 1 98.81 93 ALA A C 1
ATOM 723 O O . ALA A 1 93 ? -11.914 -12.188 -1.101 1 98.81 93 ALA A O 1
ATOM 724 N N . VAL A 1 94 ? -10.688 -13.773 -2.088 1 98.88 94 VAL A N 1
ATOM 725 C CA . VAL A 1 94 ? -9.797 -12.812 -2.738 1 98.88 94 VAL A CA 1
ATOM 726 C C . VAL A 1 94 ? -10.578 -11.984 -3.748 1 98.88 94 VAL A C 1
ATOM 728 O O . VAL A 1 94 ? -10.406 -10.766 -3.82 1 98.88 94 VAL A O 1
ATOM 731 N N . VAL A 1 95 ? -11.414 -12.625 -4.508 1 98.81 95 VAL A N 1
ATOM 732 C CA . VAL A 1 95 ? -12.219 -11.914 -5.504 1 98.81 95 VAL A CA 1
ATOM 733 C C . VAL A 1 95 ? -13.117 -10.891 -4.809 1 98.81 95 VAL A C 1
ATOM 735 O O . VAL A 1 95 ? -13.195 -9.742 -5.238 1 98.81 95 VAL A O 1
ATOM 738 N N . ALA A 1 96 ? -13.75 -11.305 -3.738 1 98.81 96 ALA A N 1
ATOM 739 C CA . ALA A 1 96 ? -14.617 -10.391 -2.996 1 98.81 96 ALA A CA 1
ATOM 740 C C . ALA A 1 96 ? -13.82 -9.211 -2.443 1 98.81 96 ALA A C 1
ATOM 742 O O . ALA A 1 96 ? -14.258 -8.055 -2.537 1 98.81 96 ALA A O 1
ATOM 743 N N . HIS A 1 97 ? -12.719 -9.492 -1.847 1 98.44 97 HIS A N 1
ATOM 744 C CA . HIS A 1 97 ? -11.859 -8.461 -1.271 1 98.44 97 HIS A CA 1
ATOM 745 C C . HIS A 1 97 ? -11.391 -7.48 -2.338 1 98.44 97 HIS A C 1
ATOM 747 O O . HIS A 1 97 ? -11.461 -6.262 -2.141 1 98.44 97 HIS A O 1
ATOM 753 N N . SER A 1 98 ? -11 -7.988 -3.471 1 98.62 98 SER A N 1
ATOM 754 C CA . SER A 1 98 ? -10.523 -7.18 -4.586 1 98.62 98 SER A CA 1
ATOM 755 C C . SER A 1 98 ? -11.648 -6.336 -5.18 1 98.62 98 SER A C 1
ATOM 757 O O . SER A 1 98 ? -11.453 -5.16 -5.488 1 98.62 98 SER A O 1
ATOM 759 N N . LEU A 1 99 ? -12.75 -6.945 -5.328 1 98.75 99 LEU A N 1
ATOM 760 C CA . LEU A 1 99 ? -13.906 -6.25 -5.891 1 98.75 99 LEU A CA 1
ATOM 761 C C . LEU A 1 99 ? -14.305 -5.066 -5.016 1 98.75 99 LEU A C 1
ATOM 763 O O . LEU A 1 99 ? -14.578 -3.975 -5.523 1 98.75 99 LEU A O 1
ATOM 767 N N . TYR A 1 100 ? -14.344 -5.293 -3.764 1 98.56 100 TYR A N 1
ATOM 768 C CA . TYR A 1 100 ? -14.664 -4.211 -2.842 1 98.56 100 TYR A CA 1
ATOM 769 C C . TYR A 1 100 ? -13.656 -3.072 -2.961 1 98.56 100 TYR A C 1
ATOM 771 O O . TYR A 1 100 ? -14.039 -1.9 -3.012 1 98.56 100 TYR A O 1
ATOM 779 N N . THR A 1 101 ? -12.398 -3.439 -3.002 1 98.5 101 THR A N 1
ATOM 780 C CA . THR A 1 101 ? -11.344 -2.438 -3.105 1 98.5 101 THR A CA 1
ATOM 781 C C . THR A 1 101 ? -11.508 -1.607 -4.375 1 98.5 101 THR A C 1
ATOM 783 O O . THR A 1 101 ? -11.391 -0.381 -4.34 1 98.5 101 THR A O 1
ATOM 786 N N . ALA A 1 102 ? -11.805 -2.248 -5.477 1 98.38 102 ALA A N 1
ATOM 787 C CA . ALA A 1 102 ? -11.977 -1.561 -6.754 1 98.38 102 ALA A CA 1
ATOM 788 C C . ALA A 1 102 ? -13.172 -0.613 -6.703 1 98.38 102 ALA A C 1
ATOM 790 O O . ALA A 1 102 ? -13.125 0.489 -7.258 1 98.38 102 ALA A O 1
ATOM 791 N N . ARG A 1 103 ? -14.188 -0.973 -5.953 1 98 103 ARG A N 1
ATOM 792 C CA . ARG A 1 103 ? -15.438 -0.221 -5.949 1 98 103 ARG A CA 1
ATOM 793 C C . ARG A 1 103 ? -15.422 0.859 -4.875 1 98 103 ARG A C 1
ATOM 795 O O . ARG A 1 103 ? -16.25 1.767 -4.887 1 98 103 ARG A O 1
ATOM 802 N N . HIS A 1 104 ? -14.57 0.719 -3.918 1 98 104 HIS A N 1
ATOM 803 C CA . HIS A 1 104 ? -14.469 1.664 -2.812 1 98 104 HIS A CA 1
ATOM 804 C C . HIS A 1 104 ? -13.039 2.17 -2.656 1 98 104 HIS A C 1
ATOM 806 O O . HIS A 1 104 ? -12.484 2.158 -1.552 1 98 104 HIS A O 1
ATOM 812 N N . GLN A 1 105 ? -12.508 2.697 -3.682 1 97.56 105 GLN A N 1
ATOM 813 C CA . GLN A 1 105 ? -11.094 3.049 -3.768 1 97.56 105 GLN A CA 1
ATOM 814 C C . GLN A 1 105 ? -10.719 4.094 -2.717 1 97.56 105 GLN A C 1
ATOM 816 O O . GLN A 1 105 ? -9.711 3.953 -2.027 1 97.56 105 GLN A O 1
ATOM 821 N N . ARG A 1 106 ? -11.555 5.086 -2.547 1 97.5 106 ARG A N 1
ATOM 822 C CA . ARG A 1 106 ? -11.227 6.191 -1.655 1 97.5 106 ARG A CA 1
ATOM 823 C C . ARG A 1 106 ? -11.133 5.723 -0.207 1 97.5 106 ARG A C 1
ATOM 825 O O . ARG A 1 106 ? -10.141 5.98 0.474 1 97.5 106 ARG A O 1
ATOM 832 N N . ALA A 1 107 ? -12.164 4.977 0.19 1 98.19 107 ALA A N 1
ATOM 833 C CA . ALA A 1 107 ? -12.164 4.48 1.563 1 98.19 107 ALA A CA 1
ATOM 834 C C . ALA A 1 107 ? -10.992 3.535 1.81 1 98.19 107 ALA A C 1
ATOM 836 O O . ALA A 1 107 ? -10.344 3.598 2.857 1 98.19 107 ALA A O 1
ATOM 837 N N . CYS A 1 108 ? -10.664 2.711 0.83 1 98 108 CYS A N 1
ATOM 838 C CA . CYS A 1 108 ? -9.586 1.736 0.977 1 98 108 CYS A CA 1
ATOM 839 C C . CYS A 1 108 ? -8.234 2.426 1.023 1 98 108 CYS A C 1
ATOM 841 O O . CYS A 1 108 ? -7.383 2.08 1.847 1 98 108 CYS A O 1
ATOM 843 N N . LEU A 1 109 ? -8.039 3.41 0.177 1 97.44 109 LEU A N 1
ATOM 844 C CA . LEU A 1 109 ? -6.773 4.141 0.181 1 97.44 109 LEU A CA 1
ATOM 845 C C . LEU A 1 109 ? -6.598 4.91 1.485 1 97.44 109 LEU A C 1
ATOM 847 O O . LEU A 1 109 ? -5.512 4.91 2.068 1 97.44 109 LEU A O 1
ATOM 851 N N . VAL A 1 110 ? -7.688 5.562 1.981 1 98.12 110 VAL A N 1
ATOM 852 C CA . VAL A 1 110 ? -7.637 6.309 3.236 1 98.12 110 VAL A CA 1
ATOM 853 C C . VAL A 1 110 ? -7.316 5.355 4.387 1 98.12 110 VAL A C 1
ATOM 855 O O . VAL A 1 110 ? -6.504 5.68 5.258 1 98.12 110 VAL A O 1
ATOM 858 N N . ALA A 1 111 ? -7.934 4.199 4.379 1 97.38 111 ALA A N 1
ATOM 859 C CA . ALA A 1 111 ? -7.664 3.205 5.414 1 97.38 111 ALA A CA 1
ATOM 860 C C . ALA A 1 111 ? -6.195 2.795 5.41 1 97.38 111 ALA A C 1
ATOM 862 O O . ALA A 1 111 ? -5.566 2.697 6.469 1 97.38 111 ALA A O 1
ATOM 863 N N . ASN A 1 112 ? -5.625 2.65 4.25 1 95.88 112 ASN A N 1
ATOM 864 C CA . ASN A 1 112 ? -4.266 2.137 4.117 1 95.88 112 ASN A CA 1
ATOM 865 C C . ASN A 1 112 ? -3.229 3.219 4.395 1 95.88 112 ASN A C 1
ATOM 867 O O . ASN A 1 112 ? -2.068 2.914 4.68 1 95.88 112 ASN A O 1
ATOM 871 N N . THR A 1 113 ? -3.658 4.5 4.312 1 96.5 113 THR A N 1
ATOM 872 C CA . THR A 1 113 ? -2.65 5.551 4.395 1 96.5 113 THR A CA 1
ATOM 873 C C . THR A 1 113 ? -2.861 6.406 5.641 1 96.5 113 THR A C 1
ATOM 875 O O . THR A 1 113 ? -1.904 6.945 6.199 1 96.5 113 THR A O 1
ATOM 878 N N . GLU A 1 114 ? -4.141 6.523 6.113 1 97.25 114 GLU A N 1
ATOM 879 C CA . GLU A 1 114 ? -4.43 7.523 7.133 1 97.25 114 GLU A CA 1
ATOM 880 C C . GLU A 1 114 ? -4.668 6.875 8.492 1 97.25 114 GLU A C 1
ATOM 882 O O . GLU A 1 114 ? -4.539 7.531 9.531 1 97.25 114 GLU A O 1
ATOM 887 N N . LEU A 1 115 ? -4.996 5.629 8.5 1 95.56 115 LEU A N 1
ATOM 888 C CA . LEU A 1 115 ? -5.328 4.934 9.742 1 95.56 115 LEU A CA 1
ATOM 889 C C . LEU A 1 115 ? -4.188 5.031 10.742 1 95.56 115 LEU A C 1
ATOM 891 O O . LEU A 1 115 ? -4.426 5.121 11.953 1 95.56 115 LEU A O 1
ATOM 895 N N . ARG A 1 116 ? -2.982 5.094 10.234 1 93.25 116 ARG A N 1
ATOM 896 C CA . ARG A 1 116 ? -1.781 5.062 11.062 1 93.25 116 ARG A CA 1
ATOM 897 C C . ARG A 1 116 ? -1.649 6.344 11.883 1 93.25 116 ARG A C 1
ATOM 899 O O . ARG A 1 116 ? -0.848 6.406 12.82 1 93.25 116 ARG A O 1
ATOM 906 N N . TYR A 1 117 ? -2.416 7.363 11.664 1 95.56 117 TYR A N 1
ATOM 907 C CA . TYR A 1 117 ? -2.307 8.641 12.359 1 95.56 117 TYR A CA 1
ATOM 908 C C . TYR A 1 117 ? -3.26 8.703 13.547 1 95.56 117 TYR A C 1
ATOM 910 O O . TYR A 1 117 ? -3.193 9.633 14.359 1 95.56 117 TYR A O 1
ATOM 918 N N . LEU A 1 118 ? -4.18 7.73 13.633 1 96.81 118 LEU A N 1
ATOM 919 C CA . LEU A 1 118 ? -5.086 7.676 14.773 1 96.81 118 LEU A CA 1
ATOM 920 C C . LEU A 1 118 ? -4.34 7.258 16.031 1 96.81 118 LEU A C 1
ATOM 922 O O . LEU A 1 118 ? -3.434 6.426 15.984 1 96.81 118 LEU A O 1
ATOM 926 N N . GLU 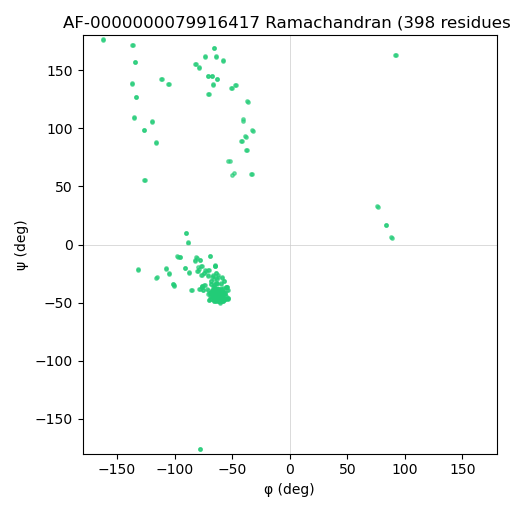A 1 119 ? -4.816 7.863 17.109 1 96.19 119 GLU A N 1
ATOM 927 C CA . GLU A 1 119 ? -4.332 7.359 18.391 1 96.19 119 GLU A CA 1
ATOM 928 C C . GLU A 1 119 ? -4.777 5.918 1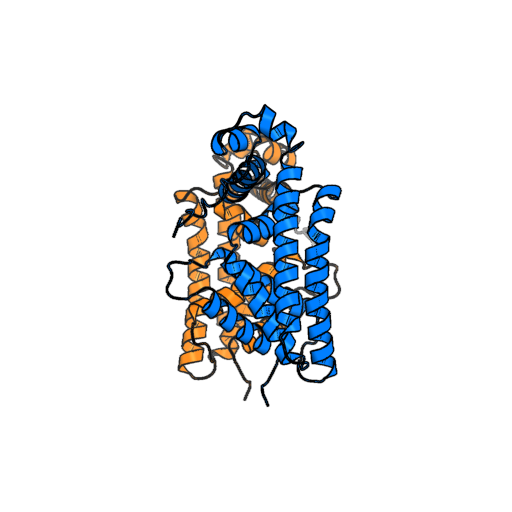8.625 1 96.19 119 GLU A C 1
ATOM 930 O O . GLU A 1 119 ? -5.742 5.453 18.016 1 96.19 119 GLU A O 1
ATOM 935 N N . GLU A 1 120 ? -4.129 5.309 19.516 1 96.12 120 GLU A N 1
ATOM 936 C CA . GLU A 1 120 ? -4.309 3.877 19.734 1 96.12 120 GLU A CA 1
ATOM 937 C C . GLU A 1 120 ? -5.77 3.537 20.016 1 96.12 120 GLU A C 1
ATOM 939 O O . GLU A 1 120 ? -6.301 2.568 19.469 1 96.12 120 GLU A O 1
ATOM 944 N N . VAL A 1 121 ? -6.422 4.328 20.844 1 95.31 121 VAL A N 1
ATOM 945 C CA . VAL A 1 121 ? -7.793 4.055 21.266 1 95.31 121 VAL A CA 1
ATOM 946 C C . VAL A 1 121 ? -8.711 4.07 20.047 1 95.31 121 VAL A C 1
ATOM 948 O O . VAL A 1 121 ? -9.586 3.213 19.906 1 95.31 121 VAL A O 1
ATOM 951 N N . ASP A 1 122 ? -8.555 5.023 19.109 1 95.94 122 ASP A N 1
ATOM 952 C CA . ASP A 1 122 ? -9.367 5.141 17.906 1 95.94 122 ASP A CA 1
ATOM 953 C C . ASP A 1 122 ? -8.969 4.09 16.875 1 95.94 122 ASP A C 1
ATOM 955 O O . ASP A 1 122 ? -9.836 3.51 16.203 1 95.94 122 ASP A O 1
ATOM 959 N N . ARG A 1 123 ? -7.715 3.842 16.766 1 96.38 123 ARG A N 1
ATOM 960 C CA . ARG A 1 123 ? -7.211 2.854 15.82 1 96.38 123 ARG A CA 1
ATOM 961 C C . ARG A 1 123 ? -7.773 1.468 16.1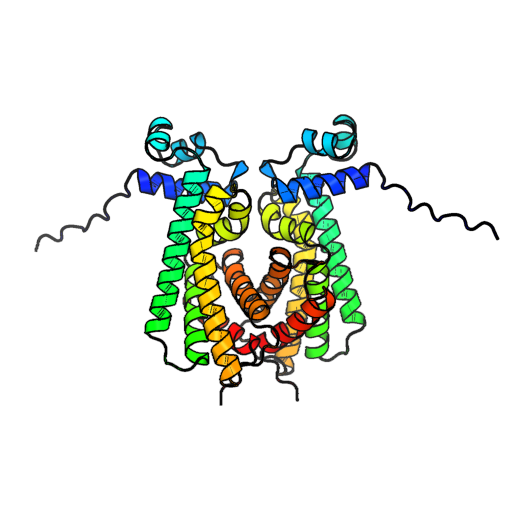25 1 96.38 123 ARG A C 1
ATOM 963 O O . ARG A 1 123 ? -8.148 0.732 15.203 1 96.38 123 ARG A O 1
ATOM 970 N N . LYS A 1 124 ? -7.852 1.078 17.328 1 95.56 124 LYS A N 1
ATOM 971 C CA . LYS A 1 124 ? -8.336 -0.235 17.734 1 95.56 124 LYS A CA 1
ATOM 972 C C . LYS A 1 124 ? -9.797 -0.435 17.328 1 95.56 124 LYS A C 1
ATOM 974 O O . LYS A 1 124 ? -10.227 -1.562 17.062 1 95.56 124 LYS A O 1
ATOM 979 N N . ARG A 1 125 ? -10.5 0.647 17.219 1 94.44 125 ARG A N 1
ATOM 980 C CA . ARG A 1 125 ? -11.906 0.582 16.844 1 94.44 125 ARG A CA 1
ATOM 981 C C . ARG A 1 125 ? -12.055 0.186 15.375 1 94.44 125 ARG A C 1
ATOM 983 O O . ARG A 1 125 ? -13.117 -0.279 14.961 1 94.44 125 ARG A O 1
ATOM 990 N N . VAL A 1 126 ? -11.07 0.387 14.641 1 95.62 126 VAL A N 1
ATOM 991 C CA . VAL A 1 126 ? -11.133 0.132 13.203 1 95.62 126 VAL A CA 1
ATOM 992 C C . VAL A 1 126 ? -10.453 -1.198 12.883 1 95.62 126 VAL A C 1
ATOM 994 O O . VAL A 1 126 ? -10.938 -1.964 12.047 1 95.62 126 VAL A O 1
ATOM 997 N N . VAL A 1 127 ? -9.398 -1.568 13.602 1 94.06 127 VAL A N 1
ATOM 998 C CA . VAL A 1 127 ? -8.5 -2.631 13.164 1 94.06 127 VAL A CA 1
ATOM 999 C C . VAL A 1 127 ? -9.094 -3.99 13.531 1 94.06 127 VAL A C 1
ATOM 1001 O O . VAL A 1 127 ? -8.656 -5.023 13.016 1 94.06 127 VAL A O 1
ATOM 1004 N N . GLY A 1 128 ? -10.117 -4.023 14.391 1 90.81 128 GLY A N 1
ATOM 1005 C CA . GLY A 1 128 ? -10.75 -5.285 14.75 1 90.81 128 GLY A CA 1
ATOM 1006 C C . GLY A 1 128 ? -11.289 -6.043 13.555 1 90.81 128 GLY A C 1
ATOM 1007 O O . GLY A 1 128 ? -11.055 -7.246 13.422 1 90.81 128 GLY A O 1
ATOM 1008 N N . SER A 1 129 ? -11.992 -5.355 12.711 1 90.44 129 SER A N 1
ATOM 1009 C CA . SER A 1 129 ? -12.539 -5.988 11.516 1 90.44 129 SER A CA 1
ATOM 1010 C C . SER A 1 129 ? -11.438 -6.422 10.555 1 90.44 129 SER A C 1
ATOM 1012 O O . SER A 1 129 ? -11.539 -7.469 9.914 1 90.44 129 SER A O 1
ATOM 1014 N N . ARG A 1 130 ? -10.406 -5.602 10.422 1 92.94 130 ARG A N 1
ATOM 1015 C CA . ARG A 1 130 ? -9.266 -5.949 9.578 1 92.94 130 ARG A CA 1
ATOM 1016 C C . ARG A 1 130 ? -8.562 -7.195 10.102 1 92.94 130 ARG A C 1
ATOM 1018 O O . ARG A 1 130 ? -8.172 -8.07 9.32 1 92.94 130 ARG A O 1
ATOM 1025 N N . ASP A 1 131 ? -8.477 -7.277 11.398 1 95.06 131 ASP A N 1
ATOM 1026 C CA . ASP A 1 131 ? -7.898 -8.461 12.023 1 95.06 131 ASP A CA 1
ATOM 1027 C C . ASP A 1 131 ? -8.758 -9.695 11.758 1 95.06 131 ASP A C 1
ATOM 1029 O O . ASP A 1 131 ? -8.234 -10.773 11.445 1 95.06 131 ASP A O 1
ATOM 1033 N N . ALA A 1 132 ? -10.047 -9.5 11.867 1 95.12 132 ALA A N 1
ATOM 1034 C CA . ALA A 1 132 ? -10.977 -10.602 11.609 1 95.12 132 ALA A CA 1
ATOM 1035 C C . ALA A 1 132 ? -10.883 -11.07 10.164 1 95.12 132 ALA A C 1
ATOM 1037 O O . ALA A 1 132 ? -10.906 -12.273 9.891 1 95.12 132 ALA A O 1
ATOM 1038 N N . GLN A 1 133 ? -10.812 -10.148 9.305 1 95.81 133 GLN A N 1
ATOM 1039 C CA . GLN A 1 133 ? -10.672 -10.469 7.887 1 95.81 133 GLN A CA 1
ATOM 1040 C C . GLN A 1 133 ? -9.375 -11.227 7.621 1 95.81 133 GLN A C 1
ATOM 1042 O O . GLN A 1 133 ? -9.383 -12.242 6.914 1 95.81 133 GLN A O 1
ATOM 1047 N N . GLU A 1 134 ? -8.273 -10.734 8.133 1 96.38 134 GLU A N 1
ATOM 1048 C CA . GLU A 1 134 ? -6.996 -11.422 7.973 1 96.38 134 GLU A CA 1
ATOM 1049 C C . GLU A 1 134 ? -7.059 -12.836 8.539 1 96.38 134 GLU A C 1
ATOM 1051 O O . GLU A 1 134 ? -6.531 -13.773 7.938 1 96.38 134 GLU A O 1
ATOM 1056 N N . HIS A 1 135 ? -7.707 -12.969 9.672 1 97 135 HIS A N 1
ATOM 1057 C CA . HIS A 1 135 ? -7.848 -14.289 10.289 1 97 135 HIS A CA 1
ATOM 1058 C C . HIS A 1 135 ? -8.609 -15.242 9.383 1 97 135 HIS A C 1
ATOM 1060 O O . HIS A 1 135 ? -8.281 -16.438 9.312 1 97 135 HIS A O 1
ATOM 1066 N N . LEU A 1 136 ? -9.586 -14.75 8.727 1 97.19 136 LEU A N 1
ATOM 1067 C CA . LEU A 1 136 ? -10.336 -15.562 7.773 1 97.19 136 LEU A CA 1
ATOM 1068 C C . LEU A 1 136 ? -9.414 -16.078 6.676 1 97.19 136 LEU A C 1
ATOM 1070 O O . LEU A 1 136 ? -9.445 -17.266 6.348 1 97.19 136 LEU A O 1
ATOM 1074 N N . PHE A 1 137 ? -8.594 -15.25 6.129 1 98.44 137 PHE A N 1
ATOM 1075 C CA . PHE A 1 137 ? -7.668 -15.625 5.07 1 98.44 137 PHE A CA 1
ATOM 1076 C C . PHE A 1 137 ? -6.641 -16.625 5.59 1 98.44 137 PHE A C 1
ATOM 1078 O O . PHE A 1 137 ? -6.309 -17.594 4.906 1 98.44 137 PHE A O 1
ATOM 1085 N N . VAL A 1 138 ? -6.168 -16.422 6.789 1 98.5 138 VAL A N 1
ATOM 1086 C CA . VAL A 1 138 ? -5.191 -17.312 7.398 1 98.5 138 VAL A CA 1
ATOM 1087 C C . VAL A 1 138 ? -5.801 -18.703 7.582 1 98.5 138 VAL A C 1
ATOM 1089 O O . VAL A 1 138 ? -5.176 -19.719 7.25 1 98.5 138 VAL A O 1
ATOM 1092 N N . THR A 1 139 ? -7 -18.719 8.055 1 98.31 139 THR A N 1
ATOM 1093 C CA . THR A 1 139 ? -7.688 -19.984 8.289 1 98.31 139 THR A CA 1
ATOM 1094 C C . THR A 1 139 ? -7.84 -20.766 6.98 1 98.31 139 THR A C 1
ATOM 1096 O O . THR A 1 139 ? -7.551 -21.953 6.926 1 98.31 139 THR A O 1
ATOM 1099 N N . ILE A 1 140 ? -8.242 -20.094 5.961 1 98.5 140 ILE A N 1
ATOM 1100 C CA . ILE A 1 140 ? -8.414 -20.734 4.66 1 98.5 140 ILE A CA 1
ATOM 1101 C C . ILE A 1 140 ? -7.066 -21.234 4.152 1 98.5 140 ILE A C 1
ATOM 1103 O O . ILE A 1 140 ? -6.965 -22.359 3.654 1 98.5 140 ILE A O 1
ATOM 1107 N N . ALA A 1 141 ? -6.055 -20.406 4.266 1 98.62 141 ALA A N 1
ATOM 1108 C CA . ALA A 1 141 ? -4.719 -20.781 3.803 1 98.62 141 ALA A CA 1
ATOM 1109 C C . ALA A 1 141 ? -4.184 -21.984 4.574 1 98.62 141 ALA A C 1
ATOM 1111 O O . ALA A 1 141 ? -3.568 -22.875 3.988 1 98.62 141 ALA A O 1
ATOM 1112 N N . GLU A 1 142 ? -4.383 -21.984 5.887 1 98.44 142 GLU A N 1
ATOM 1113 C CA . GLU A 1 142 ? -3.953 -23.109 6.711 1 98.44 142 GLU A CA 1
ATOM 1114 C C . GLU A 1 142 ? -4.652 -24.391 6.289 1 98.44 142 GLU A C 1
ATOM 1116 O O . GLU A 1 142 ? -4.027 -25.453 6.227 1 98.44 142 GLU A O 1
ATOM 1121 N N . GLU A 1 143 ? -5.91 -24.344 6.039 1 98.06 143 GLU A N 1
ATOM 1122 C CA . GLU A 1 143 ? -6.656 -25.5 5.539 1 98.06 143 GLU A CA 1
ATOM 1123 C C . GLU A 1 143 ? -6.094 -25.984 4.207 1 98.06 143 GLU A C 1
ATOM 1125 O O . GLU A 1 143 ? -6 -27.188 3.967 1 98.06 143 GLU A O 1
ATOM 1130 N N . GLY A 1 144 ? -5.812 -25.031 3.365 1 98.12 144 GLY A N 1
ATOM 1131 C CA . GLY A 1 144 ? -5.211 -25.375 2.088 1 98.12 144 GLY A CA 1
ATOM 1132 C C . GLY A 1 144 ? -3.871 -26.078 2.23 1 98.12 144 GLY A C 1
ATOM 1133 O O . GLY A 1 144 ? -3.564 -27 1.479 1 98.12 144 GLY A O 1
ATOM 1134 N N . VAL A 1 145 ? -3.045 -25.625 3.166 1 97.88 145 VAL A N 1
ATOM 1135 C CA . VAL A 1 145 ? -1.758 -26.266 3.426 1 97.88 145 VAL A CA 1
ATOM 1136 C C . VAL A 1 145 ? -1.979 -27.656 3.986 1 97.88 145 VAL A C 1
ATOM 1138 O O . VAL A 1 145 ? -1.33 -28.625 3.555 1 97.88 145 VAL A O 1
ATOM 1141 N N . THR A 1 146 ? -2.865 -27.75 4.906 1 97.19 146 THR A N 1
ATOM 1142 C CA . THR A 1 146 ? -3.178 -29.031 5.539 1 97.19 146 THR A CA 1
ATOM 1143 C C . THR A 1 146 ? -3.668 -30.031 4.508 1 97.19 146 THR A C 1
ATOM 1145 O O . THR A 1 146 ? -3.295 -31.203 4.555 1 97.19 146 THR A O 1
ATOM 1148 N N . SER A 1 147 ? -4.5 -29.594 3.564 1 96.5 147 SER A N 1
ATOM 1149 C CA . SER A 1 147 ? -5.062 -30.484 2.547 1 96.5 147 SER A CA 1
ATOM 1150 C C . SER A 1 147 ? -4.039 -30.781 1.455 1 96.5 147 SER A C 1
ATOM 1152 O O . SER A 1 147 ? -4.254 -31.672 0.628 1 96.5 147 SER A O 1
ATOM 1154 N N . GLY A 1 148 ? -2.947 -30.031 1.418 1 96.12 148 GLY A N 1
ATOM 1155 C CA . GLY A 1 148 ? -1.918 -30.219 0.408 1 96.12 148 GLY A CA 1
ATOM 1156 C C . GLY A 1 148 ? -2.17 -29.406 -0.854 1 96.12 148 GLY A C 1
ATOM 1157 O O . GLY A 1 148 ? -1.399 -29.484 -1.812 1 96.12 148 GLY A O 1
ATOM 1158 N N . ASP A 1 149 ? -3.219 -28.547 -0.844 1 96.62 149 ASP A N 1
ATOM 1159 C CA . ASP A 1 149 ? -3.59 -27.734 -1.999 1 96.62 149 ASP A CA 1
ATOM 1160 C C . ASP A 1 149 ? -2.637 -26.547 -2.168 1 96.62 149 ASP A C 1
ATOM 1162 O O . ASP A 1 149 ? -2.426 -26.062 -3.285 1 96.62 149 ASP A O 1
ATOM 1166 N N . PHE A 1 150 ? -2.23 -26.047 -1.044 1 97.69 150 PHE A N 1
ATOM 1167 C CA . PHE A 1 150 ? -1.358 -24.875 -1.056 1 97.69 150 PHE A CA 1
ATOM 1168 C C . PHE A 1 150 ? 0.04 -25.234 -0.57 1 97.69 150 PHE A C 1
ATOM 1170 O O . PHE A 1 150 ? 0.198 -26.094 0.298 1 97.69 150 PHE A O 1
ATOM 1177 N N . ASP A 1 151 ? 1.068 -24.656 -1.147 1 96 151 ASP A N 1
ATOM 1178 C CA . ASP A 1 151 ? 2.463 -24.797 -0.741 1 96 151 ASP A CA 1
ATOM 1179 C C . ASP A 1 151 ? 3.045 -23.469 -0.279 1 96 151 ASP A C 1
ATOM 1181 O O . ASP A 1 151 ? 3.639 -22.734 -1.072 1 96 151 ASP A O 1
ATOM 1185 N N . VAL A 1 152 ? 2.898 -23.156 0.942 1 92.56 152 VAL A N 1
ATOM 1186 C CA . VAL A 1 152 ? 3.332 -21.891 1.535 1 92.56 152 VAL A CA 1
ATOM 1187 C C . VAL A 1 152 ? 4.023 -22.156 2.869 1 92.56 152 VAL A C 1
ATOM 1189 O O . VAL A 1 152 ? 3.367 -22.484 3.861 1 92.56 152 VAL A O 1
ATOM 1192 N N . PRO A 1 153 ? 5.316 -21.969 2.9 1 89.12 153 PRO A N 1
ATOM 1193 C CA . PRO A 1 153 ? 6.027 -22.219 4.152 1 89.12 153 PRO A CA 1
ATOM 1194 C C . PRO A 1 153 ? 5.641 -21.266 5.27 1 89.12 153 PRO A C 1
ATOM 1196 O O . PRO A 1 153 ? 5.73 -21.609 6.449 1 89.12 153 PRO A O 1
ATOM 1199 N N . HIS A 1 154 ? 5.262 -20.094 4.965 1 94.88 154 HIS A N 1
ATOM 1200 C CA . HIS A 1 154 ? 4.855 -19.078 5.938 1 94.88 154 HIS A CA 1
ATOM 1201 C C . HIS A 1 154 ? 3.475 -18.516 5.613 1 94.88 154 HIS A C 1
ATOM 1203 O O . HIS A 1 154 ? 3.354 -17.547 4.867 1 94.88 154 HIS A O 1
ATOM 1209 N N . VAL A 1 155 ? 2.484 -19.047 6.305 1 97.25 155 VAL A N 1
ATOM 1210 C CA . VAL A 1 155 ? 1.089 -18.781 5.977 1 97.25 155 VAL A CA 1
ATOM 1211 C C . VAL A 1 155 ? 0.785 -17.297 6.188 1 97.25 155 VAL A C 1
ATOM 1213 O O . VAL A 1 155 ? 0.238 -16.641 5.301 1 97.25 155 VAL A O 1
ATOM 1216 N N . HIS A 1 156 ? 1.16 -16.734 7.324 1 96.38 156 HIS A N 1
ATOM 1217 C CA . HIS A 1 156 ? 0.857 -15.344 7.633 1 96.38 156 HIS A CA 1
ATOM 1218 C C . HIS A 1 156 ? 1.492 -14.406 6.613 1 96.38 156 HIS A C 1
ATOM 1220 O O . HIS A 1 156 ? 0.857 -13.445 6.164 1 96.38 156 HIS A O 1
ATOM 1226 N N . GLN A 1 157 ? 2.691 -14.734 6.238 1 96.69 157 GLN A N 1
ATOM 1227 C CA . GLN A 1 157 ? 3.393 -13.922 5.246 1 96.69 157 GLN A CA 1
ATOM 1228 C C . GLN A 1 157 ? 2.688 -13.977 3.896 1 96.69 157 GLN A C 1
ATOM 1230 O O . GLN A 1 157 ? 2.502 -12.945 3.248 1 96.69 157 GLN A O 1
ATOM 1235 N N . ALA A 1 158 ? 2.266 -15.125 3.471 1 97.94 158 ALA A N 1
ATOM 1236 C CA . ALA A 1 158 ? 1.564 -15.281 2.199 1 97.94 158 ALA A CA 1
ATOM 1237 C C . ALA A 1 158 ? 0.236 -14.531 2.207 1 97.94 158 ALA A C 1
ATOM 1239 O O . ALA A 1 158 ? -0.13 -13.898 1.216 1 97.94 158 ALA A O 1
ATOM 1240 N N . VAL A 1 159 ? -0.453 -14.609 3.316 1 98.31 159 VAL A N 1
ATOM 1241 C CA . VAL A 1 159 ? -1.738 -13.93 3.443 1 98.31 159 VAL A CA 1
ATOM 1242 C C . VAL A 1 159 ? -1.537 -12.414 3.355 1 98.31 159 VAL A C 1
ATOM 1244 O O . VAL A 1 159 ? -2.254 -11.727 2.623 1 98.31 159 VAL A O 1
ATOM 1247 N N . THR A 1 160 ? -0.538 -11.914 4.039 1 97.25 160 THR A N 1
ATOM 1248 C CA . THR A 1 160 ? -0.275 -10.484 3.994 1 97.25 160 THR A CA 1
ATOM 1249 C C . THR A 1 160 ? 0.148 -10.055 2.592 1 97.25 160 THR A C 1
ATOM 1251 O O . THR A 1 160 ? -0.218 -8.977 2.129 1 97.25 160 THR A O 1
ATOM 1254 N N . ALA A 1 161 ? 0.918 -10.914 1.94 1 98.25 161 ALA A N 1
ATOM 1255 C CA . ALA A 1 161 ? 1.309 -10.641 0.559 1 98.25 161 ALA A CA 1
ATOM 1256 C C . ALA A 1 161 ? 0.083 -10.492 -0.338 1 98.25 161 ALA A C 1
ATOM 1258 O O . ALA A 1 161 ? -0.017 -9.539 -1.109 1 98.25 161 ALA A O 1
ATOM 1259 N N . VAL A 1 162 ? -0.872 -11.352 -0.179 1 98.69 162 VAL A N 1
ATOM 1260 C CA . VAL A 1 162 ? -2.082 -11.336 -0.994 1 98.69 162 VAL A CA 1
ATOM 1261 C C . VAL A 1 162 ? -2.918 -10.102 -0.655 1 98.69 162 VAL A C 1
ATOM 1263 O O . VAL A 1 162 ? -3.408 -9.414 -1.552 1 98.69 162 VAL A O 1
ATOM 1266 N N . LEU A 1 163 ? -3.062 -9.82 0.585 1 98.19 163 LEU A N 1
ATOM 1267 C CA . LEU A 1 163 ? -3.908 -8.711 1.004 1 98.19 163 LEU A CA 1
ATOM 1268 C C . LEU A 1 163 ? -3.312 -7.375 0.565 1 98.19 163 LEU A C 1
ATOM 1270 O O . LEU A 1 163 ? -4.039 -6.477 0.138 1 98.19 163 LEU A O 1
ATOM 1274 N N . THR A 1 164 ? -2.012 -7.254 0.649 1 97.69 164 THR A N 1
ATOM 1275 C CA . THR A 1 164 ? -1.38 -6.016 0.203 1 97.69 164 THR A CA 1
ATOM 1276 C C . THR A 1 164 ? -1.43 -5.902 -1.317 1 97.69 164 THR A C 1
ATOM 1278 O O . THR A 1 164 ? -1.624 -4.812 -1.857 1 97.69 164 THR A O 1
ATOM 1281 N N . MET A 1 165 ? -1.242 -6.984 -1.941 1 98.12 165 MET A N 1
ATOM 1282 C CA . MET A 1 165 ? -1.438 -7.027 -3.389 1 98.12 165 MET A CA 1
ATOM 1283 C C . MET A 1 165 ? -2.822 -6.512 -3.766 1 98.12 165 MET A C 1
ATOM 1285 O O . MET A 1 165 ? -2.957 -5.668 -4.652 1 98.12 165 MET A O 1
ATOM 1289 N N . CYS A 1 166 ? -3.861 -6.941 -3.102 1 98.56 166 CYS A N 1
ATOM 1290 C CA . CYS A 1 166 ? -5.23 -6.52 -3.365 1 98.56 166 CYS A CA 1
ATOM 1291 C C . CYS A 1 166 ? -5.422 -5.043 -3.023 1 98.56 166 CYS A C 1
ATOM 1293 O O . CYS A 1 166 ? -6.121 -4.324 -3.738 1 98.56 166 CYS A O 1
ATOM 1295 N N . ALA A 1 167 ? -4.84 -4.637 -1.94 1 97.69 167 ALA A N 1
ATOM 1296 C CA . ALA A 1 167 ? -4.965 -3.244 -1.519 1 97.69 167 ALA A CA 1
ATOM 1297 C C . ALA A 1 167 ? -4.43 -2.297 -2.59 1 97.69 167 ALA A C 1
ATOM 1299 O O . ALA A 1 167 ? -4.914 -1.172 -2.73 1 97.69 167 ALA A O 1
ATOM 1300 N N . GLY A 1 168 ? -3.482 -2.791 -3.361 1 97.62 168 GLY A N 1
ATOM 1301 C CA . GLY A 1 168 ? -2.867 -1.991 -4.41 1 97.62 168 GLY A CA 1
ATOM 1302 C C . GLY A 1 168 ? -3.834 -1.606 -5.512 1 97.62 168 GLY A C 1
ATOM 1303 O O . GLY A 1 168 ? -3.592 -0.649 -6.25 1 97.62 168 GLY A O 1
ATOM 1304 N N . ILE A 1 169 ? -4.914 -2.275 -5.625 1 98.19 169 ILE A N 1
ATOM 1305 C CA . ILE A 1 169 ? -5.906 -2.004 -6.656 1 98.19 169 ILE A CA 1
ATOM 1306 C C . ILE A 1 169 ? -6.422 -0.574 -6.516 1 98.19 169 ILE A C 1
ATOM 1308 O O . ILE A 1 169 ? -6.676 0.103 -7.516 1 98.19 169 ILE A O 1
ATOM 1312 N N . ALA A 1 170 ? -6.5 -0.092 -5.305 1 97.31 170 ALA A N 1
ATOM 1313 C CA . ALA A 1 170 ? -7.047 1.231 -5.016 1 97.31 170 ALA A CA 1
ATOM 1314 C C . ALA A 1 170 ? -6.18 2.33 -5.617 1 97.31 170 ALA A C 1
ATOM 1316 O O . ALA A 1 170 ? -6.637 3.459 -5.805 1 97.31 170 ALA A O 1
ATOM 1317 N N . LEU A 1 171 ? -4.969 2.016 -5.957 1 94.5 171 LEU A N 1
ATOM 1318 C CA . LEU A 1 171 ? -4 3.018 -6.387 1 94.5 171 LEU A CA 1
ATOM 1319 C C . LEU A 1 171 ? -4.098 3.258 -7.891 1 94.5 171 LEU A C 1
ATOM 1321 O O . LEU A 1 171 ? -3.682 4.309 -8.383 1 94.5 171 LEU A O 1
ATOM 1325 N N . TRP A 1 172 ? -4.602 2.295 -8.672 1 93.69 172 TRP A N 1
ATOM 1326 C CA . TRP A 1 172 ? -4.422 2.436 -10.109 1 93.69 172 TRP A CA 1
ATOM 1327 C C . TRP A 1 172 ? -5.738 2.201 -10.844 1 93.69 172 TRP A C 1
ATOM 1329 O O . TRP A 1 172 ? -5.871 2.553 -12.023 1 93.69 172 TRP A O 1
ATOM 1339 N N . TYR A 1 173 ? -6.676 1.511 -10.203 1 96.62 173 TYR A N 1
ATOM 1340 C CA . TYR A 1 173 ? -7.898 1.156 -10.914 1 96.62 173 TYR A CA 1
ATOM 1341 C C . TYR A 1 173 ? -8.672 2.404 -11.328 1 96.62 173 TYR A C 1
ATOM 1343 O O . TYR A 1 173 ? -8.773 3.359 -10.555 1 96.62 173 TYR A O 1
ATOM 1351 N N . ARG A 1 174 ? -9.227 2.316 -12.469 1 94.19 174 ARG A N 1
ATOM 1352 C CA . ARG A 1 174 ? -10.117 3.342 -13 1 94.19 174 ARG A CA 1
ATOM 1353 C C . ARG A 1 174 ? -11.375 2.719 -13.594 1 94.19 174 ARG A C 1
ATOM 1355 O O . ARG A 1 174 ? -11.297 1.894 -14.5 1 94.19 174 ARG A O 1
ATOM 1362 N N . ALA A 1 175 ? -12.508 3.215 -13.125 1 92.19 175 ALA A N 1
ATOM 1363 C CA . ALA A 1 175 ? -13.789 2.66 -13.562 1 92.19 175 ALA A CA 1
ATOM 1364 C C . ALA A 1 175 ? -13.984 2.859 -15.062 1 92.19 175 ALA A C 1
ATOM 1366 O O . ALA A 1 175 ? -14.648 2.051 -15.719 1 92.19 175 ALA A O 1
ATOM 1367 N N . GLU A 1 176 ? -13.398 3.906 -15.555 1 92.69 176 GLU A N 1
ATOM 1368 C CA . GLU A 1 176 ? -13.562 4.227 -16.969 1 92.69 176 GLU A CA 1
ATOM 1369 C C . GLU A 1 176 ? -12.5 3.527 -17.828 1 92.69 176 GLU A C 1
ATOM 1371 O O . GLU A 1 176 ? -12.477 3.684 -19.047 1 92.69 176 GLU A O 1
ATOM 1376 N N . GLY A 1 177 ? -11.672 2.738 -17.203 1 90.81 177 GLY A N 1
ATOM 1377 C CA . GLY A 1 177 ? -10.625 2.025 -17.922 1 90.81 177 GLY A CA 1
ATOM 1378 C C . GLY A 1 177 ? -11.141 0.806 -18.672 1 90.81 177 GLY A C 1
ATOM 1379 O O . GLY A 1 177 ? -12.344 0.542 -18.672 1 90.81 177 GLY A O 1
ATOM 1380 N N . PRO A 1 178 ? -10.273 0.108 -19.25 1 89.44 178 PRO A N 1
ATOM 1381 C CA . PRO A 1 178 ? -10.656 -0.995 -20.141 1 89.44 178 PRO A CA 1
ATOM 1382 C C . PRO A 1 178 ? -11.156 -2.221 -19.375 1 89.44 178 PRO A C 1
ATOM 1384 O O . PRO A 1 178 ? -11.906 -3.029 -19.922 1 89.44 178 PRO A O 1
ATOM 1387 N N . LEU A 1 179 ? -10.75 -2.35 -18.188 1 93.38 179 LEU A N 1
ATOM 1388 C CA . LEU A 1 179 ? -11.172 -3.514 -17.406 1 93.38 179 LEU A CA 1
ATOM 1389 C C . LEU A 1 179 ? -12.219 -3.131 -16.375 1 93.38 179 LEU A C 1
ATOM 1391 O O . LEU A 1 179 ? -12.086 -2.107 -15.695 1 93.38 179 LEU A O 1
ATOM 1395 N N . SER A 1 180 ? -13.273 -4.023 -16.25 1 96.94 180 SER A N 1
ATOM 1396 C CA . SER A 1 180 ? -14.258 -3.83 -15.195 1 96.94 180 SER A CA 1
ATOM 1397 C C . SER A 1 180 ? -13.695 -4.203 -13.828 1 96.94 180 SER A C 1
ATOM 1399 O O . SER A 1 180 ? -12.688 -4.914 -13.742 1 96.94 180 SER A O 1
ATOM 1401 N N . ALA A 1 181 ? -14.367 -3.719 -12.82 1 98.06 181 ALA A N 1
ATOM 1402 C CA . ALA A 1 181 ? -13.984 -4.082 -11.453 1 98.06 181 ALA A CA 1
ATOM 1403 C C . ALA A 1 181 ? -13.992 -5.598 -11.273 1 98.06 181 ALA A C 1
ATOM 1405 O O . ALA A 1 181 ? -13.094 -6.16 -10.641 1 98.06 181 ALA A O 1
ATOM 1406 N N . GLN A 1 182 ? -15.031 -6.211 -11.844 1 98.12 182 GLN A N 1
ATOM 1407 C CA . GLN A 1 182 ? -15.156 -7.66 -11.711 1 98.12 182 GLN A CA 1
ATOM 1408 C C . GLN A 1 182 ? -14.016 -8.375 -12.438 1 98.12 182 GLN A C 1
ATOM 1410 O O . GLN A 1 182 ? -13.469 -9.352 -11.922 1 98.12 182 GLN A O 1
ATOM 1415 N N . ALA A 1 183 ? -13.656 -7.926 -13.594 1 97.62 183 ALA A N 1
ATOM 1416 C CA . ALA A 1 183 ? -12.57 -8.531 -14.359 1 97.62 183 ALA A CA 1
ATOM 1417 C C . ALA A 1 183 ? -11.25 -8.445 -13.594 1 97.62 183 ALA A C 1
ATOM 1419 O O . ALA A 1 183 ? -10.484 -9.414 -13.547 1 97.62 183 ALA A O 1
ATOM 1420 N N . VAL A 1 184 ? -10.984 -7.289 -13 1 97.81 184 VAL A N 1
ATOM 1421 C CA . VAL A 1 184 ? -9.789 -7.102 -12.195 1 97.81 184 VAL A CA 1
ATOM 1422 C C . VAL A 1 184 ? -9.812 -8.062 -11.008 1 97.81 184 VAL A C 1
ATOM 1424 O O . VAL A 1 184 ? -8.82 -8.758 -10.75 1 97.81 184 VAL A O 1
ATOM 1427 N N . ALA A 1 185 ? -10.961 -8.109 -10.344 1 98.5 185 ALA A N 1
ATOM 1428 C CA . ALA A 1 185 ? -11.094 -8.977 -9.172 1 98.5 185 ALA A CA 1
ATOM 1429 C C . ALA A 1 185 ? -10.852 -10.438 -9.547 1 98.5 185 ALA A C 1
ATOM 1431 O O . ALA A 1 185 ? -10.195 -11.172 -8.805 1 98.5 185 ALA A O 1
ATOM 1432 N N . ASP A 1 186 ? -11.383 -10.875 -10.672 1 98 186 ASP A N 1
ATOM 1433 C CA . ASP A 1 186 ? -11.203 -12.25 -11.133 1 98 186 ASP A CA 1
ATOM 1434 C C . ASP A 1 186 ? -9.734 -12.555 -11.406 1 98 186 ASP A C 1
ATOM 1436 O O . ASP A 1 186 ? -9.242 -13.633 -11.07 1 98 186 ASP A O 1
ATOM 1440 N N . SER A 1 187 ? -9.031 -11.594 -11.992 1 97.75 187 SER A N 1
ATOM 1441 C CA . SER A 1 187 ? -7.598 -11.758 -12.219 1 97.75 187 SER A CA 1
ATOM 1442 C C . SER A 1 187 ? -6.848 -11.945 -10.906 1 97.75 187 SER A C 1
ATOM 1444 O O . SER A 1 187 ? -5.965 -12.797 -10.805 1 97.75 187 SER A O 1
ATOM 1446 N N . TYR A 1 188 ? -7.199 -11.18 -9.906 1 98.56 188 TYR A N 1
ATOM 1447 C CA . TYR A 1 188 ? -6.523 -11.258 -8.617 1 98.56 188 TYR A CA 1
ATOM 1448 C C . TYR A 1 188 ? -6.82 -12.578 -7.918 1 98.56 188 TYR A C 1
ATOM 1450 O O . TYR A 1 188 ? -5.988 -13.086 -7.164 1 98.56 188 TYR A O 1
ATOM 1458 N N . GLY A 1 189 ? -8.055 -13.125 -8.172 1 98.25 189 GLY A N 1
ATOM 1459 C CA . GLY A 1 189 ? -8.312 -14.477 -7.707 1 98.25 189 GLY A CA 1
ATOM 1460 C C . GLY A 1 189 ? -7.328 -15.492 -8.25 1 98.25 189 GLY A C 1
ATOM 1461 O O . GLY A 1 189 ? -6.852 -16.359 -7.512 1 98.25 189 GLY A O 1
ATOM 1462 N N . VAL A 1 190 ? -7.02 -15.367 -9.516 1 97.5 190 VAL A N 1
ATOM 1463 C CA . VAL A 1 190 ? -6.074 -16.266 -10.164 1 97.5 190 VAL A CA 1
ATOM 1464 C C . VAL A 1 190 ? -4.668 -16.031 -9.617 1 97.5 190 VAL A C 1
ATOM 1466 O O . VAL A 1 190 ? -3.965 -16.969 -9.25 1 97.5 190 VAL A O 1
ATOM 1469 N N . TYR A 1 191 ? -4.246 -14.703 -9.531 1 97.94 191 TYR A N 1
ATOM 1470 C CA . TYR A 1 191 ? -2.938 -14.352 -8.992 1 97.94 191 TYR A CA 1
ATOM 1471 C C . TYR A 1 191 ? -2.738 -14.953 -7.605 1 97.94 191 TYR A C 1
ATOM 1473 O O . TYR A 1 191 ? -1.677 -15.508 -7.309 1 97.94 191 TYR A O 1
ATOM 1481 N N . ALA A 1 192 ? -3.766 -14.82 -6.758 1 98.56 192 ALA A N 1
ATOM 1482 C CA . ALA A 1 192 ? -3.656 -15.25 -5.367 1 98.56 192 ALA A CA 1
ATOM 1483 C C . ALA A 1 192 ? -3.539 -16.766 -5.27 1 98.56 192 ALA A C 1
ATOM 1485 O O . ALA A 1 192 ? -2.793 -17.297 -4.438 1 98.56 192 ALA A O 1
ATOM 1486 N N . LEU A 1 193 ? -4.324 -17.484 -6.098 1 98.06 193 LEU A N 1
ATOM 1487 C CA . LEU A 1 193 ? -4.207 -18.938 -6.125 1 98.06 193 LEU A CA 1
ATOM 1488 C C . LEU A 1 193 ? -2.809 -19.359 -6.559 1 98.06 193 LEU A C 1
ATOM 1490 O O . LEU A 1 193 ? -2.197 -20.234 -5.93 1 98.06 193 LEU A O 1
ATOM 1494 N N . ASN A 1 194 ? -2.312 -18.75 -7.641 1 97.19 194 ASN A N 1
ATOM 1495 C CA . ASN A 1 194 ? -0.959 -19.047 -8.094 1 97.19 194 ASN A CA 1
ATOM 1496 C C . ASN A 1 194 ? 0.075 -18.766 -7.012 1 97.19 194 ASN A C 1
ATOM 1498 O O . ASN A 1 194 ? 0.976 -19.578 -6.785 1 97.19 194 ASN A O 1
ATOM 1502 N N . LEU A 1 195 ? -0.06 -17.672 -6.324 1 97.62 195 LEU A N 1
ATOM 1503 C CA . LEU A 1 195 ? 0.886 -17.203 -5.316 1 97.62 195 LEU A CA 1
ATOM 1504 C C . LEU A 1 195 ? 1.06 -18.25 -4.215 1 97.62 195 LEU A C 1
ATOM 1506 O O . LEU A 1 195 ? 2.176 -18.484 -3.746 1 97.62 195 LEU A O 1
ATOM 1510 N N . VAL A 1 196 ? -0.05 -18.906 -3.865 1 97.56 196 VAL A N 1
ATOM 1511 C CA . VAL A 1 196 ? 0.028 -19.859 -2.758 1 97.56 196 VAL A CA 1
ATOM 1512 C C . VAL A 1 196 ? 0.386 -21.25 -3.289 1 97.56 196 VAL A C 1
ATOM 1514 O O . VAL A 1 196 ? 0.29 -22.234 -2.564 1 97.56 196 VAL A O 1
ATOM 1517 N N . GLY A 1 197 ? 0.751 -21.359 -4.523 1 95.31 197 GLY A N 1
ATOM 1518 C CA . GLY A 1 197 ? 1.279 -22.594 -5.082 1 95.31 197 GLY A CA 1
ATOM 1519 C C . GLY A 1 197 ? 0.195 -23.562 -5.52 1 95.31 197 GLY A C 1
ATOM 1520 O O . GLY A 1 197 ? 0.449 -24.75 -5.668 1 95.31 197 GLY A O 1
ATOM 1521 N N . TYR A 1 198 ? -1.004 -23.016 -5.664 1 95 198 TYR A N 1
ATOM 1522 C CA . TYR A 1 198 ? -2.09 -23.906 -6.078 1 95 198 TYR A CA 1
ATOM 1523 C C . TYR A 1 198 ? -1.915 -24.328 -7.531 1 95 198 TYR A C 1
ATOM 1525 O O . TYR A 1 198 ? -1.627 -23.516 -8.398 1 95 198 TYR A O 1
ATOM 1533 N N . ARG A 1 199 ? -1.991 -25.641 -7.766 1 87.81 199 ARG A N 1
ATOM 1534 C CA . ARG A 1 199 ? -2.004 -26.234 -9.102 1 87.81 199 ARG A CA 1
ATOM 1535 C C . ARG A 1 199 ? -3.293 -27.016 -9.344 1 87.81 199 ARG A C 1
ATOM 1537 O O . ARG A 1 199 ? -3.564 -28 -8.656 1 87.81 199 ARG A O 1
ATOM 1544 N N . ALA A 1 200 ? -4.133 -26.406 -10.133 1 81.31 200 ALA A N 1
ATOM 1545 C CA . ALA A 1 200 ? -5.398 -27.078 -10.422 1 81.31 200 ALA A CA 1
ATOM 1546 C C . ALA A 1 200 ? -5.172 -28.516 -10.875 1 81.31 200 ALA A C 1
ATOM 1548 O O . ALA A 1 200 ? -4.227 -28.797 -11.609 1 81.31 200 ALA A O 1
ATOM 1549 N N . PRO A 1 201 ? -5.934 -29.531 -10.359 1 70.25 201 PRO A N 1
ATOM 1550 C CA . PRO A 1 201 ? -5.797 -30.938 -10.773 1 70.25 201 PRO A CA 1
ATOM 1551 C C . PRO A 1 201 ? -6.039 -31.141 -12.266 1 70.25 201 PRO A C 1
ATOM 1553 O O . PRO A 1 201 ? -6.781 -30.359 -12.883 1 70.25 201 PRO A O 1
ATOM 1556 N N . MET B 1 1 ? 51.531 0.239 14.375 1 39.75 1 MET B N 1
ATOM 1557 C CA . MET B 1 1 ? 50.469 0.175 13.406 1 39.75 1 MET B CA 1
ATOM 1558 C C . MET B 1 1 ? 49.281 1.065 13.836 1 39.75 1 MET B C 1
ATOM 1560 O O . MET B 1 1 ? 48.75 0.887 14.914 1 39.75 1 MET B O 1
ATOM 1564 N N . ASN B 1 2 ? 49.156 2.473 13.539 1 39.41 2 ASN B N 1
ATOM 1565 C CA . ASN B 1 2 ? 48.188 3.529 13.812 1 39.41 2 ASN B CA 1
ATOM 1566 C C . ASN B 1 2 ? 46.781 3.119 13.406 1 39.41 2 ASN B C 1
ATOM 1568 O O . ASN B 1 2 ? 46.469 2.986 12.219 1 39.41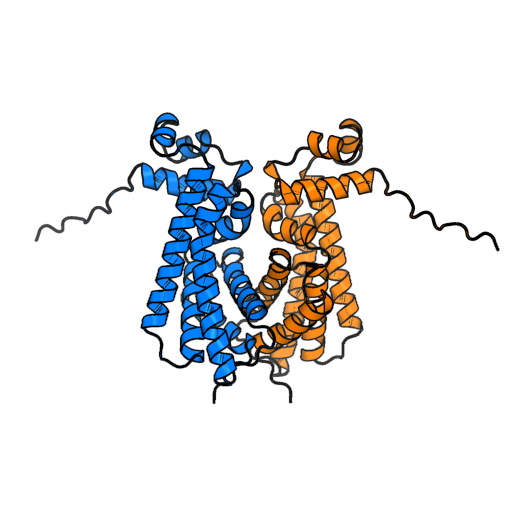 2 ASN B O 1
ATOM 1572 N N . THR B 1 3 ? 46.125 2.254 14.078 1 40.97 3 THR B N 1
ATOM 1573 C CA . THR B 1 3 ? 44.719 1.926 13.883 1 40.97 3 THR B CA 1
ATOM 1574 C C . THR B 1 3 ? 43.844 3.193 13.844 1 40.97 3 THR B C 1
ATOM 1576 O O . THR B 1 3 ? 43.5 3.744 14.891 1 40.97 3 THR B O 1
ATOM 1579 N N . ARG B 1 4 ? 44.125 4.121 12.859 1 41.22 4 ARG B N 1
ATOM 1580 C CA . ARG B 1 4 ? 43.219 5.266 12.648 1 41.22 4 ARG B CA 1
ATOM 1581 C C . ARG B 1 4 ? 41.75 4.844 12.727 1 41.22 4 ARG B C 1
ATOM 1583 O O . ARG B 1 4 ? 41.312 3.979 11.961 1 41.22 4 ARG B O 1
ATOM 1590 N N . SER B 1 5 ? 41.156 4.855 13.812 1 44.94 5 SER B N 1
ATOM 1591 C CA . SER B 1 5 ? 39.719 4.668 14.008 1 44.94 5 SER B CA 1
ATOM 1592 C C . SER B 1 5 ? 38.906 5.324 12.883 1 44.94 5 SER B C 1
ATOM 1594 O O . SER B 1 5 ? 39.125 6.496 12.57 1 44.94 5 SER B O 1
ATOM 1596 N N . ILE B 1 6 ? 38.781 4.699 11.797 1 51.75 6 ILE B N 1
ATOM 1597 C CA . ILE B 1 6 ? 37.875 5.18 10.758 1 51.75 6 ILE B CA 1
ATOM 1598 C C . ILE B 1 6 ? 36.656 5.852 11.406 1 51.75 6 ILE B C 1
ATOM 1600 O O . ILE B 1 6 ? 35.812 5.18 12 1 51.75 6 ILE B O 1
ATOM 1604 N N . VAL B 1 7 ? 36.875 6.84 12.133 1 47.72 7 VAL B N 1
ATOM 1605 C CA . VAL B 1 7 ? 35.781 7.656 12.656 1 47.72 7 VAL B CA 1
ATOM 1606 C C . VAL B 1 7 ? 34.688 7.809 11.594 1 47.72 7 VAL B C 1
ATOM 1608 O O . VAL B 1 7 ? 34.969 8.258 10.477 1 47.72 7 VAL B O 1
ATOM 1611 N N . ALA B 1 8 ? 33.75 6.965 11.656 1 52 8 ALA B N 1
ATOM 1612 C CA . ALA B 1 8 ? 32.594 7.168 10.812 1 52 8 ALA B CA 1
ATOM 1613 C C . ALA B 1 8 ? 32.312 8.656 10.609 1 52 8 ALA B C 1
ATOM 1615 O O . ALA B 1 8 ? 32.188 9.414 11.578 1 52 8 ALA B O 1
ATOM 1616 N N . ALA B 1 9 ? 32.719 9.305 9.516 1 60.03 9 ALA B N 1
ATOM 1617 C CA . ALA B 1 9 ? 32.531 10.734 9.258 1 60.03 9 ALA B CA 1
ATOM 1618 C C . ALA B 1 9 ? 31.141 11.195 9.695 1 60.03 9 ALA B C 1
ATOM 1620 O O . ALA B 1 9 ? 30.156 10.477 9.531 1 60.03 9 ALA B O 1
ATOM 1621 N N . GLN B 1 10 ? 31.031 11.93 10.75 1 71.38 10 GLN B N 1
ATOM 1622 C CA . GLN B 1 10 ? 29.797 12.555 11.219 1 71.38 10 GLN B CA 1
ATOM 1623 C C . GLN B 1 10 ? 28.938 13.039 10.047 1 71.38 10 GLN B C 1
ATOM 1625 O O . GLN B 1 10 ? 29.469 13.609 9.086 1 71.38 10 GLN B O 1
ATOM 1630 N N . PRO B 1 11 ? 27.641 12.516 10.016 1 76.25 11 PRO B N 1
ATOM 1631 C CA . PRO B 1 11 ? 26.797 13.016 8.922 1 76.25 11 PRO B CA 1
ATOM 1632 C C . PRO B 1 11 ? 26.859 14.539 8.781 1 76.25 11 PRO B C 1
ATOM 1634 O O . PRO B 1 11 ? 26.969 15.25 9.781 1 76.25 11 PRO B O 1
ATOM 1637 N N . THR B 1 12 ? 26.938 14.992 7.633 1 89.69 12 THR B N 1
ATOM 1638 C CA . THR B 1 12 ? 26.844 16.422 7.359 1 89.69 12 THR B CA 1
ATOM 1639 C C . THR B 1 12 ? 25.516 17 7.867 1 89.69 12 THR B C 1
ATOM 1641 O O . THR B 1 12 ? 24.594 16.234 8.188 1 89.69 12 THR B O 1
ATOM 1644 N N . VAL B 1 13 ? 25.453 18.25 8.086 1 91.25 13 VAL B N 1
ATOM 1645 C CA . VAL B 1 13 ? 24.234 18.922 8.516 1 91.25 13 VAL B CA 1
ATOM 1646 C C . VAL B 1 13 ? 23.109 18.625 7.527 1 91.25 13 VAL B C 1
ATOM 1648 O O . VAL B 1 13 ? 21.969 18.375 7.934 1 91.25 13 VAL B O 1
ATOM 1651 N N . ARG B 1 14 ? 23.484 18.562 6.324 1 95 14 ARG B N 1
ATOM 1652 C CA . ARG B 1 14 ? 22.5 18.266 5.289 1 95 14 ARG B CA 1
ATOM 1653 C C . ARG B 1 14 ? 21.875 16.891 5.488 1 95 14 ARG B C 1
ATOM 1655 O O . ARG B 1 14 ? 20.656 16.719 5.406 1 95 14 ARG B O 1
ATOM 1662 N N . GLN B 1 15 ? 22.734 15.938 5.746 1 95.88 15 GLN B N 1
ATOM 1663 C CA . GLN B 1 15 ? 22.266 14.562 5.93 1 95.88 15 GLN B CA 1
ATOM 1664 C C . GLN B 1 15 ? 21.406 14.445 7.188 1 95.88 15 GLN B C 1
ATOM 1666 O O . GLN B 1 15 ? 20.406 13.719 7.199 1 95.88 15 GLN B O 1
ATOM 1671 N N . ARG B 1 16 ? 21.719 15.125 8.18 1 96.25 16 ARG B N 1
ATOM 1672 C CA . ARG B 1 16 ? 20.922 15.117 9.406 1 96.25 16 ARG B CA 1
ATOM 1673 C C . ARG B 1 16 ? 19.531 15.695 9.156 1 96.25 16 ARG B C 1
ATOM 1675 O O . ARG B 1 16 ? 18.547 15.18 9.68 1 96.25 16 ARG B O 1
ATOM 1682 N N . ILE B 1 17 ? 19.531 16.75 8.367 1 97.44 17 ILE B N 1
ATOM 1683 C CA . ILE B 1 17 ? 18.25 17.359 8.023 1 97.44 17 ILE B CA 1
ATOM 1684 C C . ILE B 1 17 ? 17.375 16.375 7.262 1 97.44 17 ILE B C 1
ATOM 1686 O O . ILE B 1 17 ? 16.203 16.188 7.586 1 97.44 17 ILE B O 1
ATOM 1690 N N . LEU B 1 18 ? 18 15.68 6.344 1 98.12 18 LEU B N 1
ATOM 1691 C CA . LEU B 1 18 ? 17.25 14.734 5.523 1 98.12 18 LEU B CA 1
ATOM 1692 C C . LEU B 1 18 ? 16.766 13.555 6.359 1 98.12 18 LEU B C 1
ATOM 1694 O O . LEU B 1 18 ? 15.617 13.133 6.223 1 98.12 18 LEU B O 1
ATOM 1698 N N . ASP B 1 19 ? 17.625 13.07 7.238 1 97.88 19 ASP B N 1
ATOM 1699 C CA . ASP B 1 19 ? 17.25 11.945 8.094 1 97.88 19 ASP B CA 1
ATOM 1700 C C . ASP B 1 19 ? 16.109 12.328 9.031 1 97.88 19 ASP B C 1
ATOM 1702 O O . ASP B 1 19 ? 15.156 11.562 9.195 1 97.88 19 ASP B O 1
ATOM 1706 N N . THR B 1 20 ? 16.172 13.445 9.562 1 98 20 THR B N 1
ATOM 1707 C CA . THR B 1 20 ? 15.148 13.938 10.469 1 98 20 THR B CA 1
ATOM 1708 C C . THR B 1 20 ? 13.852 14.211 9.719 1 98 20 THR B C 1
ATOM 1710 O O . THR B 1 20 ? 12.758 13.93 10.227 1 98 20 THR B O 1
ATOM 1713 N N . ALA B 1 21 ? 13.992 14.789 8.555 1 98.56 21 ALA B N 1
ATOM 1714 C CA . ALA B 1 21 ? 12.812 15.039 7.719 1 98.56 21 ALA B CA 1
ATOM 1715 C C . ALA B 1 21 ? 12.086 13.742 7.395 1 98.56 21 ALA B C 1
ATOM 1717 O O . ALA B 1 21 ? 10.859 13.672 7.477 1 98.56 21 ALA B O 1
ATOM 1718 N N . LEU B 1 22 ? 12.852 12.734 7.039 1 98.62 22 LEU B N 1
ATOM 1719 C CA . LEU B 1 22 ? 12.25 11.445 6.75 1 98.62 22 LEU B CA 1
ATOM 1720 C C . LEU B 1 22 ? 11.484 10.914 7.961 1 98.62 22 LEU B C 1
ATOM 1722 O O . LEU B 1 22 ? 10.359 10.43 7.824 1 98.62 22 LEU B O 1
ATOM 1726 N N . ASP B 1 23 ? 12.07 11.031 9.094 1 98.12 23 ASP B N 1
ATOM 1727 C CA . ASP B 1 23 ? 11.398 10.609 10.328 1 98.12 23 ASP B CA 1
ATOM 1728 C C . ASP B 1 23 ? 10.102 11.391 10.539 1 98.12 23 ASP B C 1
ATOM 1730 O O . ASP B 1 23 ? 9.07 10.797 10.875 1 98.12 23 ASP B O 1
ATOM 1734 N N . GLU B 1 24 ? 10.172 12.688 10.328 1 97.81 24 GLU B N 1
ATOM 1735 C CA . GLU B 1 24 ? 8.992 13.531 10.508 1 97.81 24 GLU B CA 1
ATOM 1736 C C . GLU B 1 24 ? 7.891 13.156 9.523 1 97.81 24 GLU B C 1
ATOM 1738 O O . GLU B 1 24 ? 6.723 13.047 9.898 1 97.81 24 GLU B O 1
ATOM 1743 N N . PHE B 1 25 ? 8.289 12.938 8.266 1 98.12 25 PHE B N 1
ATOM 1744 C CA . PHE B 1 25 ? 7.316 12.539 7.258 1 98.12 25 PHE B CA 1
ATOM 1745 C C . PHE B 1 25 ? 6.734 11.164 7.57 1 98.12 25 PHE B C 1
ATOM 1747 O O . PHE B 1 25 ? 5.559 10.906 7.309 1 98.12 25 PHE B O 1
ATOM 1754 N N . TYR B 1 26 ? 7.527 10.312 8.133 1 97.19 26 TYR B N 1
ATOM 1755 C CA . TYR B 1 26 ? 7.094 8.961 8.477 1 97.19 26 TYR B CA 1
ATOM 1756 C C . TYR B 1 26 ? 6.109 8.984 9.641 1 97.19 26 TYR B C 1
ATOM 1758 O O . TYR B 1 26 ? 5.031 8.398 9.562 1 97.19 26 TYR B O 1
ATOM 1766 N N . PHE B 1 27 ? 6.406 9.695 10.711 1 95.44 27 PHE B N 1
ATOM 1767 C CA . PHE B 1 27 ? 5.625 9.648 11.938 1 95.44 27 PHE B CA 1
ATOM 1768 C C . PHE B 1 27 ? 4.449 10.617 11.875 1 95.44 27 PHE B C 1
ATOM 1770 O O . PHE B 1 27 ? 3.328 10.273 12.25 1 95.44 27 PHE B O 1
ATOM 1777 N N . SER B 1 28 ? 4.672 11.82 11.281 1 94.88 28 SER B N 1
ATOM 1778 C CA . SER B 1 28 ? 3.666 12.875 11.352 1 94.88 28 SER B CA 1
ATOM 1779 C C . SER B 1 28 ? 2.936 13.023 10.016 1 94.88 28 SER B C 1
ATOM 1781 O O . SER B 1 28 ? 1.799 13.5 9.977 1 94.88 28 SER B O 1
ATOM 1783 N N . GLY B 1 29 ? 3.637 12.609 8.938 1 96.81 29 GLY B N 1
ATOM 1784 C CA . GLY B 1 29 ? 3.074 12.828 7.613 1 96.81 29 GLY B CA 1
ATOM 1785 C C . GLY B 1 29 ? 3.518 14.141 6.992 1 96.81 29 GLY B C 1
ATOM 1786 O O . GLY B 1 29 ? 3.986 15.039 7.691 1 96.81 29 GLY B O 1
ATOM 1787 N N . PHE B 1 30 ? 3.359 14.266 5.727 1 97.88 30 PHE B N 1
ATOM 1788 C CA . PHE B 1 30 ? 3.84 15.406 4.949 1 97.88 30 PHE B CA 1
ATOM 1789 C C . PHE B 1 30 ? 3.189 16.703 5.418 1 97.88 30 PHE B C 1
ATOM 1791 O O . PHE B 1 30 ? 3.881 17.688 5.691 1 97.88 30 PHE B O 1
ATOM 1798 N N . HIS B 1 31 ? 1.899 16.703 5.637 1 94.88 31 HIS B N 1
ATOM 1799 C CA . HIS B 1 31 ? 1.191 17.938 5.934 1 94.88 31 HIS B CA 1
ATOM 1800 C C . HIS B 1 31 ? 1.48 18.406 7.355 1 94.88 31 HIS B C 1
ATOM 1802 O O . HIS B 1 31 ? 1.615 19.609 7.598 1 94.88 31 HIS B O 1
ATOM 1808 N N . ALA B 1 32 ? 1.633 17.484 8.234 1 95.12 32 ALA B N 1
ATOM 1809 C CA . ALA B 1 32 ? 1.846 17.859 9.625 1 95.12 32 ALA B CA 1
ATOM 1810 C C . ALA B 1 32 ? 3.299 18.266 9.875 1 95.12 32 ALA B C 1
ATOM 1812 O O . ALA B 1 32 ? 3.602 18.969 10.836 1 95.12 32 ALA B O 1
ATOM 1813 N N . ALA B 1 33 ? 4.184 17.797 9.031 1 96.88 33 ALA B N 1
ATOM 1814 C C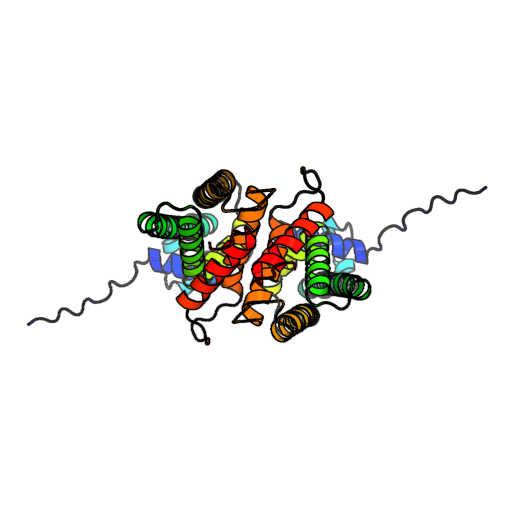A . ALA B 1 33 ? 5.598 18.125 9.172 1 96.88 33 ALA B CA 1
ATOM 1815 C C . ALA B 1 33 ? 5.84 19.609 8.898 1 96.88 33 ALA B C 1
ATOM 1817 O O . ALA B 1 33 ? 5.211 20.188 8.016 1 96.88 33 ALA B O 1
ATOM 1818 N N . THR B 1 34 ? 6.836 20.219 9.648 1 95.81 34 THR B N 1
ATOM 1819 C CA . THR B 1 34 ? 7.219 21.609 9.422 1 95.81 34 THR B CA 1
ATOM 1820 C C . THR B 1 34 ? 8.742 21.75 9.391 1 95.81 34 THR B C 1
ATOM 1822 O O . THR B 1 34 ? 9.453 20.969 10.023 1 95.81 34 THR B O 1
ATOM 1825 N N . MET B 1 35 ? 9.125 22.812 8.75 1 97.06 35 MET B N 1
ATOM 1826 C CA . MET B 1 35 ? 10.555 23.125 8.695 1 97.06 35 MET B CA 1
ATOM 1827 C C . MET B 1 35 ? 11.109 23.406 10.086 1 97.06 35 MET B C 1
ATOM 1829 O O . MET B 1 35 ? 12.242 23.031 10.391 1 97.06 35 MET B O 1
ATOM 1833 N N . ARG B 1 36 ? 10.32 23.984 10.914 1 96.44 36 ARG B N 1
ATOM 1834 C CA . ARG B 1 36 ? 10.727 24.328 12.273 1 96.44 36 ARG B CA 1
ATOM 1835 C C . ARG B 1 36 ? 10.984 23.062 13.102 1 96.44 36 ARG B C 1
ATOM 1837 O O . ARG B 1 36 ? 12.016 22.969 13.773 1 96.44 36 ARG B O 1
ATOM 1844 N N . ASN B 1 37 ? 10.078 22.078 13.055 1 96.81 37 ASN B N 1
ATOM 1845 C CA . ASN B 1 37 ? 10.242 20.828 13.797 1 96.81 37 ASN B CA 1
ATOM 1846 C C . ASN B 1 37 ? 11.438 20.031 13.273 1 96.81 37 ASN B C 1
ATOM 1848 O O . ASN B 1 37 ? 12.172 19.422 14.062 1 96.81 37 ASN B O 1
ATOM 1852 N N . ILE B 1 38 ? 11.602 20.031 11.945 1 97.88 38 ILE B N 1
ATOM 1853 C CA . ILE B 1 38 ? 12.719 19.312 11.336 1 97.88 38 ILE B CA 1
ATOM 1854 C C . ILE B 1 38 ? 14.039 19.922 11.797 1 97.88 38 ILE B C 1
ATOM 1856 O O . ILE B 1 38 ? 14.969 19.203 12.164 1 97.88 38 ILE B O 1
ATOM 1860 N N . ALA B 1 39 ? 14.109 21.234 11.828 1 97.56 39 ALA B N 1
ATOM 1861 C CA . ALA B 1 39 ? 15.297 21.938 12.305 1 97.56 39 ALA B CA 1
ATOM 1862 C C . ALA B 1 39 ? 15.594 21.578 13.758 1 97.56 39 ALA B C 1
ATOM 1864 O O . ALA B 1 39 ? 16.719 21.203 14.094 1 97.56 39 ALA B O 1
ATOM 1865 N N . LYS B 1 40 ? 14.586 21.672 14.594 1 97.12 40 LYS B N 1
ATOM 1866 C CA . LYS B 1 40 ? 14.711 21.375 16.016 1 97.12 40 LYS B CA 1
ATOM 1867 C C . LYS B 1 40 ? 15.242 19.969 16.234 1 97.12 40 LYS B C 1
ATOM 1869 O O . LYS B 1 40 ? 16.203 19.766 16.969 1 97.12 40 LYS B O 1
ATOM 1874 N N . ASN B 1 41 ? 14.695 19.031 15.539 1 96.38 41 ASN B N 1
ATOM 1875 C CA . ASN B 1 41 ? 15.055 17.625 15.727 1 96.38 41 ASN B CA 1
ATOM 1876 C C . ASN B 1 41 ? 16.406 17.297 15.086 1 96.38 41 ASN B C 1
ATOM 1878 O O . ASN B 1 41 ? 17.062 16.344 15.477 1 96.38 41 ASN B O 1
ATOM 1882 N N . ALA B 1 42 ? 16.766 18.094 14.047 1 96.88 42 ALA B N 1
ATOM 1883 C CA . ALA B 1 42 ? 18.062 17.906 13.391 1 96.88 42 ALA B CA 1
ATOM 1884 C C . ALA B 1 42 ? 19.172 18.594 14.188 1 96.88 42 ALA B C 1
ATOM 1886 O O . ALA B 1 42 ? 20.359 18.438 13.867 1 96.88 42 ALA B O 1
ATOM 1887 N N . GLY B 1 43 ? 18.781 19.391 15.156 1 96.62 43 GLY B N 1
ATOM 1888 C CA . GLY B 1 43 ? 19.75 20.078 15.984 1 96.62 43 GLY B CA 1
ATOM 1889 C C . GLY B 1 43 ? 20.391 21.266 15.289 1 96.62 43 GLY B C 1
ATOM 1890 O O . GLY B 1 43 ? 21.594 21.5 15.43 1 96.62 43 GLY B O 1
ATOM 1891 N N . CYS B 1 44 ? 19.688 21.922 14.445 1 95.56 44 CYS B N 1
ATOM 1892 C CA . CYS B 1 44 ? 20.188 23.094 13.75 1 95.56 44 CYS B CA 1
ATOM 1893 C C . CYS B 1 44 ? 19.141 24.203 13.727 1 95.56 44 CYS B C 1
ATOM 1895 O O . CYS B 1 44 ? 18.031 24.031 14.242 1 95.56 44 CYS B O 1
ATOM 1897 N N . SER B 1 45 ? 19.547 25.359 13.281 1 94.44 45 SER B N 1
ATOM 1898 C CA . SER B 1 45 ? 18.609 26.469 13.219 1 94.44 45 SER B CA 1
ATOM 1899 C C . SER B 1 45 ? 17.703 26.359 12 1 94.44 45 SER B C 1
ATOM 1901 O O . SER B 1 45 ? 18.062 25.734 11.008 1 94.44 45 SER B O 1
ATOM 1903 N N . ALA B 1 46 ? 16.531 26.922 12.133 1 94.25 46 ALA B N 1
ATOM 1904 C CA . ALA B 1 46 ? 15.625 26.984 10.984 1 94.25 46 ALA B CA 1
ATOM 1905 C C . ALA B 1 46 ? 16.312 27.625 9.781 1 94.25 46 ALA B C 1
ATOM 1907 O O . ALA B 1 46 ? 16.125 27.188 8.641 1 94.25 46 ALA B O 1
ATOM 1908 N N . ALA B 1 47 ? 17.109 28.656 10.023 1 93.88 47 ALA B N 1
ATOM 1909 C CA . ALA B 1 47 ? 17.828 29.328 8.961 1 93.88 47 ALA B CA 1
ATOM 1910 C C . ALA B 1 47 ? 18.766 28.375 8.227 1 93.88 47 ALA B C 1
ATOM 1912 O O . ALA B 1 47 ? 18.891 28.438 7.004 1 93.88 47 ALA B O 1
ATOM 1913 N N . ASN B 1 48 ? 19.328 27.562 8.93 1 94.44 48 ASN B N 1
ATOM 1914 C CA . ASN B 1 48 ? 20.234 26.578 8.352 1 94.44 48 ASN B CA 1
ATOM 1915 C C . ASN B 1 48 ? 19.5 25.609 7.426 1 94.44 48 ASN B C 1
ATOM 1917 O O . ASN B 1 48 ? 19.984 25.281 6.348 1 94.44 48 ASN B O 1
ATOM 1921 N N . VAL B 1 49 ? 18.312 25.109 7.844 1 96.31 49 VAL B N 1
ATOM 1922 C CA . VAL B 1 49 ? 17.516 24.219 7.012 1 96.31 49 VAL B CA 1
ATOM 1923 C C . VAL B 1 49 ? 17.125 24.938 5.715 1 96.31 49 VAL B C 1
ATOM 1925 O O . VAL B 1 49 ? 17.25 24.375 4.629 1 96.31 49 VAL B O 1
ATOM 1928 N N . TYR B 1 50 ? 16.781 26.188 5.844 1 95.75 50 TYR B N 1
ATOM 1929 C CA . TYR B 1 50 ? 16.328 26.969 4.699 1 95.75 50 TYR B CA 1
ATOM 1930 C C . TYR B 1 50 ? 17.484 27.312 3.773 1 95.75 50 TYR B C 1
ATOM 1932 O O . TYR B 1 50 ? 17.281 27.609 2.596 1 95.75 50 TYR B O 1
ATOM 1940 N N . ASN B 1 51 ? 18.688 27.312 4.293 1 95.62 51 ASN B N 1
ATOM 1941 C CA . ASN B 1 51 ? 19.875 27.484 3.455 1 95.62 51 ASN B CA 1
ATOM 1942 C C . ASN B 1 51 ? 20.062 26.297 2.512 1 95.62 51 ASN B C 1
ATOM 1944 O O . ASN B 1 51 ? 20.609 26.453 1.413 1 95.62 51 ASN B O 1
ATOM 1948 N N . HIS B 1 52 ? 19.562 25.203 2.932 1 96 52 HIS B N 1
ATOM 1949 C CA . HIS B 1 52 ? 19.75 23.984 2.162 1 96 52 HIS B CA 1
ATOM 1950 C C . HIS B 1 52 ? 18.516 23.656 1.332 1 96 52 HIS B C 1
ATOM 1952 O O . HIS B 1 52 ? 18.625 23.078 0.245 1 96 52 HIS B O 1
ATOM 1958 N N . PHE B 1 53 ? 17.328 23.953 1.89 1 97.5 53 PHE B N 1
ATOM 1959 C CA . PHE B 1 53 ? 16.078 23.562 1.251 1 97.5 53 PHE B CA 1
ATOM 1960 C C . PHE B 1 53 ? 15.055 24.688 1.315 1 97.5 53 PHE B C 1
ATOM 1962 O O . PHE B 1 53 ? 14.82 25.266 2.383 1 97.5 53 PHE B O 1
ATOM 1969 N N . GLU B 1 54 ? 14.383 24.875 0.275 1 95.75 54 GLU B N 1
ATOM 1970 C CA . GLU B 1 54 ? 13.453 26 0.152 1 95.75 54 GLU B CA 1
ATOM 1971 C C . GLU B 1 54 ? 12.172 25.734 0.938 1 95.75 54 GLU B C 1
ATOM 1973 O O . GLU B 1 54 ? 11.57 26.672 1.479 1 95.75 54 GLU B O 1
ATOM 1978 N N . ASN B 1 55 ? 11.758 24.5 0.946 1 96.38 55 ASN B N 1
ATOM 1979 C CA . ASN B 1 55 ? 10.508 24.125 1.601 1 96.38 55 ASN B CA 1
ATOM 1980 C C . ASN B 1 55 ? 10.453 22.625 1.864 1 96.38 55 ASN B C 1
ATOM 1982 O O . ASN B 1 55 ? 11.367 21.875 1.491 1 96.38 55 ASN B O 1
ATOM 1986 N N . LYS B 1 56 ? 9.422 22.172 2.51 1 96.44 56 LYS B N 1
ATOM 1987 C CA . LYS B 1 56 ? 9.352 20.766 2.889 1 96.44 56 LYS B CA 1
ATOM 1988 C C . LYS B 1 56 ? 9.133 19.875 1.665 1 96.44 56 LYS B C 1
ATOM 1990 O O . LYS B 1 56 ? 9.531 18.719 1.66 1 96.44 56 LYS B O 1
ATOM 1995 N N . ALA B 1 57 ? 8.508 20.406 0.587 1 97.75 57 ALA B N 1
ATOM 1996 C CA . ALA B 1 57 ? 8.375 19.625 -0.646 1 97.75 57 ALA B CA 1
ATOM 1997 C C . ALA B 1 57 ? 9.742 19.266 -1.219 1 97.75 57 ALA B C 1
ATOM 1999 O O . ALA B 1 57 ? 9.953 18.141 -1.663 1 97.75 57 ALA B O 1
ATOM 2000 N N . GLU B 1 58 ? 10.617 20.156 -1.197 1 97.81 58 GLU B N 1
ATOM 2001 C CA . GLU B 1 58 ? 11.969 19.906 -1.689 1 97.81 58 GLU B CA 1
ATOM 2002 C C . GLU B 1 58 ? 12.656 18.812 -0.866 1 97.81 58 GLU B C 1
ATOM 2004 O O . GLU B 1 58 ? 13.375 17.969 -1.412 1 97.81 58 GLU B O 1
ATOM 2009 N N . LEU B 1 59 ? 12.477 18.875 0.456 1 98.12 59 LEU B N 1
ATOM 2010 C CA . LEU B 1 59 ? 13.016 17.844 1.332 1 98.12 59 LEU B CA 1
ATOM 2011 C C . LEU B 1 59 ? 12.469 16.469 0.943 1 98.12 59 LEU B C 1
ATOM 2013 O O . LEU B 1 59 ? 13.234 15.516 0.804 1 98.12 59 LEU B O 1
ATOM 2017 N N . LEU B 1 60 ? 11.156 16.406 0.779 1 98.56 60 LEU B N 1
ATOM 2018 C CA . LEU B 1 60 ? 10.523 15.141 0.438 1 98.56 60 LEU B CA 1
ATOM 2019 C C . LEU B 1 60 ? 11 14.641 -0.92 1 98.56 60 LEU B C 1
ATOM 2021 O O . LEU B 1 60 ? 11.312 13.461 -1.076 1 98.56 60 LEU B O 1
ATOM 2025 N N . VAL B 1 61 ? 11.086 15.531 -1.881 1 98.25 61 VAL B N 1
ATOM 2026 C CA . VAL B 1 61 ? 11.539 15.164 -3.217 1 98.25 61 VAL B CA 1
ATOM 2027 C C . VAL B 1 61 ? 12.953 14.586 -3.143 1 98.25 61 VAL B C 1
ATOM 2029 O O . VAL B 1 61 ? 13.227 13.523 -3.701 1 98.25 61 VAL B O 1
ATOM 2032 N N . ASP B 1 62 ? 13.797 15.25 -2.451 1 98.06 62 ASP B N 1
ATOM 2033 C CA . ASP B 1 62 ? 15.188 14.812 -2.355 1 98.06 62 ASP B CA 1
ATOM 2034 C C . ASP B 1 62 ? 15.289 13.43 -1.708 1 98.06 62 ASP B C 1
ATOM 2036 O O . ASP B 1 62 ? 15.992 12.555 -2.213 1 98.06 62 ASP B O 1
ATOM 2040 N N . ILE B 1 63 ? 14.594 13.211 -0.656 1 98.31 63 ILE B N 1
ATOM 2041 C CA . ILE B 1 63 ? 14.586 11.953 0.079 1 98.31 63 ILE B CA 1
ATOM 2042 C C . ILE B 1 63 ? 14.078 10.828 -0.824 1 98.31 63 ILE B C 1
ATOM 2044 O O . ILE B 1 63 ? 14.727 9.789 -0.961 1 98.31 63 ILE B O 1
ATOM 2048 N N . LEU B 1 64 ? 12.938 11.07 -1.516 1 98.12 64 LEU B N 1
ATOM 2049 C CA . LEU B 1 64 ? 12.273 10.016 -2.27 1 98.12 64 LEU B CA 1
ATOM 2050 C C . LEU B 1 64 ? 12.984 9.758 -3.592 1 98.12 64 LEU B C 1
ATOM 2052 O O . LEU B 1 64 ? 13.047 8.617 -4.059 1 98.12 64 LEU B O 1
ATOM 2056 N N . ARG B 1 65 ? 13.438 10.82 -4.184 1 97.44 65 ARG B N 1
ATOM 2057 C CA . ARG B 1 65 ? 14.203 10.633 -5.41 1 97.44 65 ARG B CA 1
ATOM 2058 C C . ARG B 1 65 ? 15.453 9.797 -5.152 1 97.44 65 ARG B C 1
ATOM 2060 O O . ARG B 1 65 ? 15.75 8.867 -5.906 1 97.44 65 ARG B O 1
ATOM 2067 N N . SER B 1 66 ? 16.188 10.125 -4.117 1 97.31 66 SER B N 1
ATOM 2068 C CA . SER B 1 66 ? 17.375 9.359 -3.752 1 97.31 66 SER B CA 1
ATOM 2069 C C . SER B 1 66 ? 17.031 7.906 -3.463 1 97.31 66 SER B C 1
ATOM 2071 O O . SER B 1 66 ? 17.719 6.996 -3.932 1 97.31 66 SER B O 1
ATOM 2073 N N . ALA B 1 67 ? 16.016 7.668 -2.691 1 97.69 67 ALA B N 1
ATOM 2074 C CA . ALA B 1 67 ? 15.578 6.312 -2.369 1 97.69 67 ALA B CA 1
ATOM 2075 C C . ALA B 1 67 ? 15.188 5.551 -3.633 1 97.69 67 ALA B C 1
ATOM 2077 O O . ALA B 1 67 ? 15.547 4.383 -3.799 1 97.69 67 ALA B O 1
ATOM 2078 N N . SER B 1 68 ? 14.422 6.219 -4.516 1 97.19 68 SER B N 1
ATOM 2079 C CA . SER B 1 68 ? 13.992 5.605 -5.766 1 97.19 68 SER B CA 1
ATOM 2080 C C . SER B 1 68 ? 15.18 5.238 -6.645 1 97.19 68 SER B C 1
ATOM 2082 O O . SER B 1 68 ? 15.227 4.148 -7.223 1 97.19 68 SER B O 1
ATOM 2084 N N . ASP B 1 69 ? 16.109 6.156 -6.711 1 96.94 69 ASP B N 1
ATOM 2085 C CA . ASP B 1 69 ? 17.297 5.91 -7.504 1 96.94 69 ASP B CA 1
ATOM 2086 C C . ASP B 1 69 ? 18.109 4.746 -6.934 1 96.94 69 ASP B C 1
ATOM 2088 O O . ASP B 1 69 ? 18.625 3.918 -7.684 1 96.94 69 ASP B O 1
ATOM 2092 N N . GLU B 1 70 ? 18.234 4.699 -5.629 1 97.94 70 GLU B N 1
ATOM 2093 C CA . GLU B 1 70 ? 18.938 3.602 -4.977 1 97.94 70 GLU B CA 1
ATOM 2094 C C . GLU B 1 70 ? 18.25 2.268 -5.234 1 97.94 70 GLU B C 1
ATOM 2096 O O . GLU B 1 70 ? 18.906 1.263 -5.512 1 97.94 70 GLU B O 1
ATOM 2101 N N . GLN B 1 71 ? 16.969 2.285 -5.133 1 97.94 71 GLN B N 1
ATOM 2102 C CA . GLN B 1 71 ? 16.203 1.062 -5.371 1 97.94 71 GLN B CA 1
ATOM 2103 C C . GLN B 1 71 ? 16.359 0.588 -6.812 1 97.94 71 GLN B C 1
ATOM 2105 O O . GLN B 1 71 ? 16.547 -0.604 -7.062 1 97.94 71 GLN B O 1
ATOM 2110 N N . PHE B 1 72 ? 16.25 1.508 -7.746 1 97.19 72 PHE B N 1
ATOM 2111 C CA . PHE B 1 72 ? 16.422 1.196 -9.164 1 97.19 72 PHE B CA 1
ATOM 2112 C C . PHE B 1 72 ? 17.797 0.613 -9.43 1 97.19 72 PHE B C 1
ATOM 2114 O O . PHE B 1 72 ? 17.922 -0.398 -10.125 1 97.19 72 PHE B O 1
ATOM 2121 N N . THR B 1 73 ? 18.797 1.228 -8.812 1 97.44 73 THR B N 1
ATOM 2122 C CA . THR B 1 73 ? 20.172 0.767 -8.977 1 97.44 73 THR B CA 1
ATOM 2123 C C . THR B 1 73 ? 20.328 -0.64 -8.414 1 97.44 73 THR B C 1
ATOM 2125 O O . THR B 1 73 ? 20.984 -1.486 -9.023 1 97.44 73 THR B O 1
ATOM 2128 N N . ALA B 1 74 ? 19.75 -0.893 -7.258 1 97.94 74 ALA B N 1
ATOM 2129 C CA . ALA B 1 74 ? 19.812 -2.221 -6.652 1 97.94 74 ALA B CA 1
ATOM 2130 C C . ALA B 1 74 ? 19.188 -3.271 -7.574 1 97.94 74 ALA B C 1
ATOM 2132 O O . ALA B 1 74 ? 19.75 -4.363 -7.734 1 97.94 74 ALA B O 1
ATOM 2133 N N . THR B 1 75 ? 18.078 -2.971 -8.18 1 97.94 75 THR B N 1
ATOM 2134 C CA . THR B 1 75 ? 17.406 -3.885 -9.094 1 97.94 75 THR B CA 1
ATOM 2135 C C . THR B 1 75 ? 18.25 -4.133 -10.336 1 97.94 75 THR B C 1
ATOM 2137 O O . THR B 1 75 ? 18.422 -5.281 -10.758 1 97.94 75 THR B O 1
ATOM 2140 N N . ARG B 1 76 ? 18.781 -3.088 -10.852 1 97.44 76 ARG B N 1
ATOM 2141 C CA . ARG B 1 76 ? 19.609 -3.209 -12.047 1 97.44 76 ARG B CA 1
ATOM 2142 C C . ARG B 1 76 ? 20.844 -4.055 -11.758 1 97.44 76 ARG B C 1
ATOM 2144 O O . ARG B 1 76 ? 21.25 -4.879 -12.586 1 97.44 76 ARG B O 1
ATOM 2151 N N . ASN B 1 77 ? 21.469 -3.799 -10.641 1 98.19 77 ASN B N 1
ATOM 2152 C CA . ASN B 1 77 ? 22.625 -4.586 -10.258 1 98.19 77 ASN B CA 1
ATOM 2153 C C . ASN B 1 77 ? 22.281 -6.066 -10.133 1 98.19 77 ASN B C 1
ATOM 2155 O O . ASN B 1 77 ? 23.078 -6.93 -10.539 1 98.19 77 ASN B O 1
ATOM 2159 N N . ALA B 1 78 ? 21.141 -6.355 -9.555 1 98.44 78 ALA B N 1
ATOM 2160 C CA . ALA B 1 78 ? 20.703 -7.738 -9.43 1 98.44 78 ALA B CA 1
ATOM 2161 C C . ALA B 1 78 ? 20.5 -8.375 -10.805 1 98.44 78 ALA B C 1
ATOM 2163 O O . ALA B 1 78 ? 20.828 -9.547 -11 1 98.44 78 ALA B O 1
ATOM 2164 N N . LEU B 1 79 ? 19.969 -7.648 -11.758 1 98 79 LEU B N 1
ATOM 2165 C CA . LEU B 1 79 ? 19.688 -8.148 -13.094 1 98 79 LEU B CA 1
ATOM 2166 C C . LEU B 1 79 ? 20.984 -8.445 -13.844 1 98 79 LEU B C 1
ATOM 2168 O O . LEU B 1 79 ? 21.031 -9.375 -14.656 1 98 79 LEU B O 1
ATOM 2172 N N . ARG B 1 80 ? 21.984 -7.637 -13.562 1 97.38 80 ARG B N 1
ATOM 2173 C CA . ARG B 1 80 ? 23.281 -7.855 -14.203 1 97.38 80 ARG B CA 1
ATOM 2174 C C . ARG B 1 80 ? 23.875 -9.195 -13.781 1 97.38 80 ARG B C 1
ATOM 2176 O O . ARG B 1 80 ? 24.641 -9.805 -14.539 1 97.38 80 ARG B O 1
ATOM 2183 N N . LYS B 1 81 ? 23.5 -9.664 -12.68 1 97.56 81 LYS B N 1
ATOM 2184 C CA . LYS B 1 81 ? 24.062 -10.898 -12.133 1 97.56 81 LYS B CA 1
ATOM 2185 C C . LYS B 1 81 ? 23.141 -12.086 -12.438 1 97.56 81 LYS B C 1
ATOM 2187 O O . LYS B 1 81 ? 23.516 -13.234 -12.188 1 97.56 81 LYS B O 1
ATOM 2192 N N . ALA B 1 82 ? 22 -11.773 -12.914 1 97.31 82 ALA B N 1
ATOM 2193 C CA . ALA B 1 82 ? 21.016 -12.82 -13.148 1 97.31 82 ALA B CA 1
ATOM 2194 C C . ALA B 1 82 ? 21.266 -13.523 -14.484 1 97.31 82 ALA B C 1
ATOM 2196 O O . ALA B 1 82 ? 21.875 -12.953 -15.391 1 97.31 82 ALA B O 1
ATOM 2197 N N . GLY B 1 83 ? 20.844 -14.734 -14.648 1 93.56 83 GLY B N 1
ATOM 2198 C CA . GLY B 1 83 ? 20.875 -15.438 -15.922 1 93.56 83 GLY B CA 1
ATOM 2199 C C . GLY B 1 83 ? 19.953 -14.82 -16.969 1 93.56 83 GLY B C 1
ATOM 2200 O O . GLY B 1 83 ? 19.141 -13.953 -16.641 1 93.56 83 GLY B O 1
ATOM 2201 N N . PRO B 1 84 ? 20.047 -15.211 -18.203 1 94.38 84 PRO B N 1
ATOM 2202 C CA . PRO B 1 84 ? 19.297 -14.594 -19.312 1 94.38 84 PRO B CA 1
ATOM 2203 C C . PRO B 1 84 ? 17.828 -15.016 -19.344 1 94.38 84 PRO B C 1
ATOM 2205 O O . PRO B 1 84 ? 17.016 -14.375 -20 1 94.38 84 PRO B O 1
ATOM 2208 N N . ALA B 1 85 ? 17.484 -16.125 -18.656 1 96.94 85 ALA B N 1
ATOM 2209 C CA . ALA B 1 85 ? 16.109 -16.609 -18.703 1 96.94 85 ALA B CA 1
ATOM 2210 C C . ALA B 1 85 ? 15.164 -15.617 -18.016 1 96.94 85 ALA B C 1
ATOM 2212 O O . ALA B 1 85 ? 15.469 -15.109 -16.938 1 96.94 85 ALA B O 1
ATOM 2213 N N . PRO B 1 86 ? 14.023 -15.367 -18.594 1 97.88 86 PRO B N 1
ATOM 2214 C CA . PRO B 1 86 ? 13.078 -14.414 -18.016 1 97.88 86 PRO B CA 1
ATOM 2215 C C . PRO B 1 86 ? 12.719 -14.758 -16.562 1 97.88 86 PRO B C 1
ATOM 2217 O O . PRO B 1 86 ? 12.586 -13.859 -15.734 1 97.88 86 PRO B O 1
ATOM 2220 N N . ALA B 1 87 ? 12.617 -16.016 -16.297 1 98 87 ALA B N 1
ATOM 2221 C CA . ALA B 1 87 ? 12.273 -16.422 -14.945 1 98 87 ALA B CA 1
ATOM 2222 C C . ALA B 1 87 ? 13.367 -16.031 -13.953 1 98 87 ALA B C 1
ATOM 2224 O O . ALA B 1 87 ? 13.078 -15.586 -12.844 1 98 87 ALA B O 1
ATOM 2225 N N . ASP B 1 88 ? 14.633 -16.219 -14.32 1 98.12 88 ASP B N 1
ATOM 2226 C CA . ASP B 1 88 ? 15.758 -15.836 -13.477 1 98.12 88 ASP B CA 1
ATOM 2227 C C . ASP B 1 88 ? 15.789 -14.32 -13.266 1 98.12 88 ASP B C 1
ATOM 2229 O O . ASP B 1 88 ? 16.016 -13.852 -12.141 1 98.12 88 ASP B O 1
ATOM 2233 N N . ARG B 1 89 ? 15.57 -13.609 -14.289 1 98.56 89 ARG B N 1
ATOM 2234 C CA . ARG B 1 89 ? 15.594 -12.148 -14.234 1 98.56 89 ARG B CA 1
ATOM 2235 C C . ARG B 1 89 ? 14.43 -11.625 -13.391 1 98.56 89 ARG B C 1
ATOM 2237 O O . ARG B 1 89 ? 14.609 -10.695 -12.594 1 98.56 89 ARG B O 1
ATOM 2244 N N . TRP B 1 90 ? 13.25 -12.242 -13.609 1 98.75 90 TRP B N 1
ATOM 2245 C CA . TRP B 1 90 ? 12.062 -11.875 -12.836 1 98.75 90 TRP B CA 1
ATOM 2246 C C . TRP B 1 90 ? 12.305 -12.086 -11.344 1 98.75 90 TRP B C 1
ATOM 2248 O O . TRP B 1 90 ? 12.109 -11.164 -10.547 1 98.75 90 TRP B O 1
ATOM 2258 N N . ARG B 1 91 ? 12.812 -13.195 -10.992 1 98.56 91 ARG B N 1
ATOM 2259 C CA . ARG B 1 91 ? 13.094 -13.508 -9.594 1 98.56 91 ARG B CA 1
ATOM 2260 C C . ARG B 1 91 ? 14.133 -12.555 -9.016 1 98.56 91 ARG B C 1
ATOM 2262 O O . ARG B 1 91 ? 13.953 -12.031 -7.914 1 98.56 91 ARG B O 1
ATOM 2269 N N . ALA B 1 92 ? 15.188 -12.328 -9.734 1 98.81 92 ALA B N 1
ATOM 2270 C CA . ALA B 1 92 ? 16.25 -11.445 -9.258 1 98.81 92 ALA B CA 1
ATOM 2271 C C . ALA B 1 92 ? 15.727 -10.039 -9.016 1 98.81 92 ALA B C 1
ATOM 2273 O O . ALA B 1 92 ? 16.031 -9.422 -7.992 1 98.81 92 ALA B O 1
ATOM 2274 N N . ALA B 1 93 ? 14.914 -9.539 -9.93 1 98.81 93 ALA B N 1
ATOM 2275 C CA . ALA B 1 93 ? 14.359 -8.195 -9.812 1 98.81 93 ALA B CA 1
ATOM 2276 C C . ALA B 1 93 ? 13.445 -8.094 -8.586 1 98.81 93 ALA B C 1
ATOM 2278 O O . ALA B 1 93 ? 13.539 -7.141 -7.812 1 98.81 93 ALA B O 1
ATOM 2279 N N . VAL B 1 94 ? 12.586 -9.078 -8.406 1 98.88 94 VAL B N 1
ATOM 2280 C CA . VAL B 1 94 ? 11.625 -9.055 -7.316 1 98.88 94 VAL B CA 1
ATOM 2281 C C . VAL B 1 94 ? 12.352 -9.164 -5.98 1 98.88 94 VAL B C 1
ATOM 2283 O O . VAL B 1 94 ? 12.031 -8.445 -5.027 1 98.88 94 VAL B O 1
ATOM 2286 N N . VAL B 1 95 ? 13.312 -10.039 -5.906 1 98.81 95 VAL B N 1
ATOM 2287 C CA . VAL B 1 95 ? 14.07 -10.219 -4.672 1 98.81 95 VAL B CA 1
ATOM 2288 C C . VAL B 1 95 ? 14.781 -8.914 -4.312 1 98.81 95 VAL B C 1
ATOM 2290 O O . VAL B 1 95 ? 14.742 -8.469 -3.164 1 98.81 95 VAL B O 1
ATOM 2293 N N . ALA B 1 96 ? 15.406 -8.297 -5.285 1 98.81 96 ALA B N 1
ATOM 2294 C CA . ALA B 1 96 ? 16.094 -7.031 -5.039 1 98.81 96 ALA B CA 1
ATOM 2295 C C . ALA B 1 96 ? 15.125 -5.953 -4.57 1 98.81 96 ALA B C 1
ATOM 2297 O O . ALA B 1 96 ? 15.414 -5.219 -3.625 1 98.81 96 ALA B O 1
ATOM 2298 N N . HIS B 1 97 ? 14.031 -5.84 -5.254 1 98.5 97 HIS B N 1
ATOM 2299 C CA . HIS B 1 97 ? 13.008 -4.855 -4.918 1 98.5 97 HIS B CA 1
ATOM 2300 C C . HIS B 1 97 ? 12.477 -5.07 -3.502 1 98.5 97 HIS B C 1
ATOM 2302 O O . HIS B 1 97 ? 12.383 -4.121 -2.721 1 98.5 97 HIS B O 1
ATOM 2308 N N . SER B 1 98 ? 12.234 -6.301 -3.154 1 98.69 98 SER B N 1
ATOM 2309 C CA . SER B 1 98 ? 11.719 -6.668 -1.839 1 98.69 98 SER B CA 1
ATOM 2310 C C . SER B 1 98 ? 12.758 -6.418 -0.751 1 98.69 98 SER B C 1
ATOM 2312 O O . SER B 1 98 ? 12.43 -5.906 0.322 1 98.69 98 SER B O 1
ATOM 2314 N N . LEU B 1 99 ? 13.945 -6.773 -1.044 1 98.75 99 LEU B N 1
ATOM 2315 C CA . LEU B 1 99 ? 15.023 -6.59 -0.081 1 98.75 99 LEU B CA 1
ATOM 2316 C C . LEU B 1 99 ? 15.211 -5.113 0.246 1 98.75 99 LEU B C 1
ATOM 2318 O O . LEU B 1 99 ? 15.367 -4.746 1.414 1 98.75 99 LEU B O 1
ATOM 2322 N N . TYR B 1 100 ? 15.211 -4.328 -0.748 1 98.56 100 TYR B N 1
ATOM 2323 C CA . TYR B 1 100 ? 15.336 -2.891 -0.53 1 98.56 100 TYR B CA 1
ATOM 2324 C C . TYR B 1 100 ? 14.195 -2.371 0.338 1 98.56 100 TYR B C 1
ATOM 2326 O O . TYR B 1 100 ? 14.414 -1.596 1.27 1 98.56 100 TYR B O 1
ATOM 2334 N N . THR B 1 101 ? 12.984 -2.803 0.013 1 98.5 101 THR B N 1
ATOM 2335 C CA . THR B 1 101 ? 11.82 -2.363 0.767 1 98.5 101 THR B CA 1
ATOM 2336 C C . THR B 1 101 ? 11.945 -2.748 2.238 1 98.5 101 THR B C 1
ATOM 2338 O O . THR B 1 101 ? 11.672 -1.937 3.123 1 98.5 101 THR B O 1
ATOM 2341 N N . ALA B 1 102 ? 12.391 -3.949 2.508 1 98.38 102 ALA B N 1
ATOM 2342 C CA . ALA B 1 102 ? 12.555 -4.43 3.879 1 98.38 102 ALA B CA 1
ATOM 2343 C C . ALA B 1 102 ? 13.609 -3.615 4.621 1 98.38 102 ALA B C 1
ATOM 2345 O O . ALA B 1 102 ? 13.445 -3.312 5.809 1 98.38 102 ALA B O 1
ATOM 2346 N N . ARG B 1 103 ? 14.617 -3.148 3.916 1 98 103 ARG B N 1
ATOM 2347 C CA . ARG B 1 103 ? 15.758 -2.49 4.547 1 98 103 ARG B CA 1
ATOM 2348 C C . ARG B 1 103 ? 15.539 -0.984 4.641 1 98 103 ARG B C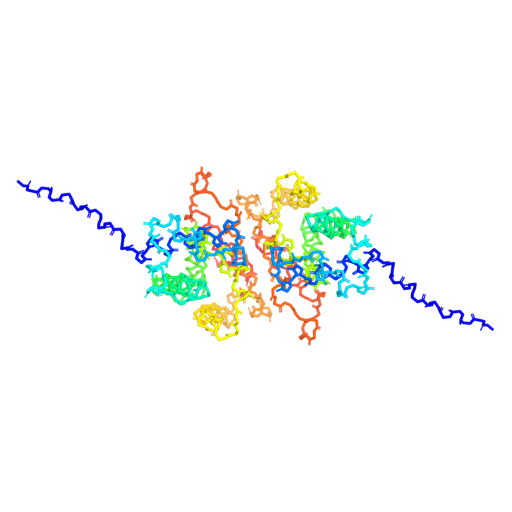 1
ATOM 2350 O O . ARG B 1 103 ? 16.25 -0.292 5.375 1 98 103 ARG B O 1
ATOM 2357 N N . HIS B 1 104 ? 14.664 -0.482 3.848 1 98 104 HIS B N 1
ATOM 2358 C CA . HIS B 1 104 ? 14.367 0.946 3.809 1 98 104 HIS B CA 1
ATOM 2359 C C . HIS B 1 104 ? 12.875 1.206 4 1 98 104 HIS B C 1
ATOM 2361 O O . HIS B 1 104 ? 12.266 1.955 3.232 1 98 104 HIS B O 1
ATOM 2367 N N . GLN B 1 105 ? 12.344 0.715 5.047 1 97.56 105 GLN B N 1
ATOM 2368 C CA . GLN B 1 105 ? 10.906 0.697 5.285 1 97.56 105 GLN B CA 1
ATOM 2369 C C . GLN B 1 105 ? 10.336 2.113 5.344 1 97.56 105 GLN B C 1
ATOM 2371 O O . GLN B 1 105 ? 9.312 2.406 4.723 1 97.56 105 GLN B O 1
ATOM 2376 N N . ARG B 1 106 ? 11.023 3.01 6.023 1 97.5 106 ARG B N 1
ATOM 2377 C CA . ARG B 1 106 ? 10.5 4.352 6.238 1 97.5 106 ARG B CA 1
ATOM 2378 C C . ARG B 1 106 ? 10.383 5.117 4.926 1 97.5 106 ARG B C 1
ATOM 2380 O O . ARG B 1 106 ? 9.328 5.664 4.605 1 97.5 106 ARG B O 1
ATOM 2387 N N . ALA B 1 107 ? 11.477 5.055 4.168 1 98.19 107 ALA B N 1
ATOM 2388 C CA . ALA B 1 107 ? 11.469 5.758 2.889 1 98.19 107 ALA B CA 1
ATOM 2389 C C . ALA B 1 107 ? 10.414 5.172 1.95 1 98.19 107 ALA B C 1
ATOM 2391 O O . ALA B 1 107 ? 9.703 5.914 1.263 1 98.19 107 ALA B O 1
ATOM 2392 N N . CYS B 1 108 ? 10.242 3.859 1.968 1 98 108 CYS B N 1
ATOM 2393 C CA . CYS B 1 108 ? 9.297 3.193 1.079 1 98 108 CYS B CA 1
ATOM 2394 C C . CYS B 1 108 ? 7.863 3.502 1.483 1 98 108 CYS B C 1
ATOM 2396 O O . CYS B 1 108 ? 7.016 3.775 0.628 1 98 108 CYS B O 1
ATOM 2398 N N . LEU B 1 109 ? 7.594 3.486 2.756 1 97.44 109 LEU B N 1
ATOM 2399 C CA . LEU B 1 109 ? 6.25 3.803 3.225 1 97.44 109 LEU B CA 1
ATOM 2400 C C . LEU B 1 109 ? 5.898 5.254 2.926 1 97.44 109 LEU B C 1
ATOM 2402 O O . LEU B 1 109 ? 4.785 5.551 2.477 1 97.44 109 LEU B O 1
ATOM 2406 N N . VAL B 1 110 ? 6.867 6.191 3.146 1 98.12 110 VAL B N 1
ATOM 2407 C CA . VAL B 1 110 ? 6.645 7.605 2.867 1 98.12 110 VAL B CA 1
ATOM 2408 C C . VAL B 1 110 ? 6.379 7.805 1.377 1 98.12 110 VAL B C 1
ATOM 2410 O O . VAL B 1 110 ? 5.484 8.562 0.993 1 98.12 110 VAL B O 1
ATOM 2413 N N . ALA B 1 111 ? 7.137 7.125 0.556 1 97.38 111 ALA B N 1
ATOM 2414 C CA . ALA B 1 111 ? 6.934 7.211 -0.888 1 97.38 111 ALA B CA 1
ATOM 2415 C C . ALA B 1 111 ? 5.531 6.75 -1.273 1 97.38 111 ALA B C 1
ATOM 2417 O O . ALA B 1 111 ? 4.859 7.391 -2.084 1 97.38 111 ALA B O 1
ATOM 2418 N N . ASN B 1 112 ? 5.062 5.711 -0.645 1 95.88 112 ASN B N 1
ATOM 2419 C CA . ASN B 1 112 ? 3.791 5.098 -1.014 1 95.88 112 ASN B CA 1
ATOM 2420 C C . ASN B 1 112 ? 2.609 5.887 -0.456 1 95.88 112 ASN B C 1
ATOM 2422 O O . ASN B 1 112 ? 1.489 5.77 -0.957 1 95.88 112 ASN B O 1
ATOM 2426 N N . THR B 1 113 ? 2.873 6.699 0.593 1 96.5 113 THR B N 1
ATOM 2427 C CA . THR B 1 113 ? 1.732 7.312 1.265 1 96.5 113 THR B CA 1
ATOM 2428 C C . THR B 1 113 ? 1.758 8.828 1.097 1 96.5 113 THR B C 1
ATOM 2430 O O . THR B 1 113 ? 0.708 9.477 1.086 1 96.5 113 THR B O 1
ATOM 2433 N N . GLU B 1 114 ? 2.982 9.422 0.94 1 97.25 114 GLU B N 1
ATOM 2434 C CA . GLU B 1 114 ? 3.074 10.875 1.033 1 97.25 114 GLU B CA 1
ATOM 2435 C C . GLU B 1 114 ? 3.318 11.5 -0.337 1 97.25 114 GLU B C 1
ATOM 2437 O O . GLU B 1 114 ? 3.047 12.688 -0.542 1 97.25 114 GLU B O 1
ATOM 2442 N N . LEU B 1 115 ? 3.801 10.734 -1.258 1 95.75 115 LEU B N 1
ATOM 2443 C CA . LEU B 1 115 ? 4.145 11.242 -2.58 1 95.75 115 LEU B CA 1
ATOM 2444 C C . LEU B 1 115 ? 2.941 11.906 -3.236 1 95.75 115 LEU B C 1
ATOM 2446 O O . LEU B 1 115 ? 3.09 12.898 -3.959 1 95.75 115 LEU B O 1
ATOM 2450 N N . ARG B 1 116 ? 1.77 11.414 -2.922 1 93.38 116 ARG B N 1
ATOM 2451 C CA . ARG B 1 116 ? 0.536 11.859 -3.562 1 93.38 116 ARG B CA 1
ATOM 2452 C C . ARG B 1 116 ? 0.192 13.289 -3.156 1 93.38 116 ARG B C 1
ATOM 2454 O O . ARG B 1 116 ? -0.665 13.93 -3.773 1 93.38 116 ARG B O 1
ATOM 2461 N N . TYR B 1 117 ? 0.839 13.891 -2.211 1 95.69 117 TYR B N 1
ATOM 2462 C CA . TYR B 1 117 ? 0.523 15.234 -1.721 1 95.69 117 TYR B CA 1
ATOM 2463 C C . TYR B 1 117 ? 1.391 16.281 -2.402 1 95.69 117 TYR B C 1
ATOM 2465 O O . TYR B 1 117 ? 1.158 17.484 -2.25 1 95.69 117 TYR B O 1
ATOM 2473 N N . LEU B 1 118 ? 2.41 15.828 -3.129 1 96.88 118 LEU B N 1
ATOM 2474 C CA . LEU B 1 118 ? 3.248 16.766 -3.873 1 96.88 118 LEU B CA 1
ATOM 2475 C C . LEU B 1 118 ? 2.494 17.344 -5.066 1 96.88 118 LEU B C 1
ATOM 2477 O O . LEU B 1 118 ? 1.707 16.641 -5.707 1 96.88 118 LEU B O 1
ATOM 2481 N N . GLU B 1 119 ? 2.818 18.594 -5.297 1 96.19 119 GLU B N 1
ATOM 2482 C CA . GLU B 1 119 ? 2.326 19.172 -6.547 1 96.19 119 GLU B CA 1
ATOM 2483 C C . GLU B 1 119 ? 2.938 18.469 -7.754 1 96.19 119 GLU B C 1
ATOM 2485 O O . GLU B 1 119 ? 3.994 17.844 -7.645 1 96.19 119 GLU B O 1
ATOM 2490 N N . GLU B 1 120 ? 2.318 18.641 -8.836 1 96.06 120 GLU B N 1
ATOM 2491 C CA . GLU B 1 120 ? 2.666 17.906 -10.047 1 96.06 120 GLU B CA 1
ATOM 2492 C C . GLU B 1 120 ? 4.141 18.094 -10.398 1 96.06 120 GLU B C 1
ATOM 2494 O O . GLU B 1 120 ? 4.824 17.125 -10.734 1 96.06 120 GLU B O 1
ATOM 2499 N N . VAL B 1 121 ? 4.633 19.312 -10.312 1 95.25 121 VAL B N 1
ATOM 2500 C CA . VAL B 1 121 ? 6 19.625 -10.719 1 95.25 121 VAL B CA 1
ATOM 2501 C C . VAL B 1 121 ? 6.984 18.844 -9.852 1 95.25 121 VAL B C 1
ATOM 2503 O O . VAL B 1 121 ? 7.973 18.312 -10.352 1 95.25 121 VAL B O 1
ATOM 2506 N N . ASP B 1 122 ? 6.758 18.75 -8.523 1 95.94 122 ASP B N 1
ATOM 2507 C CA . ASP B 1 122 ? 7.617 18.031 -7.594 1 95.94 122 ASP B CA 1
ATOM 2508 C C . ASP B 1 122 ? 7.43 16.516 -7.723 1 95.94 122 ASP B C 1
ATOM 2510 O O . ASP B 1 122 ? 8.398 15.758 -7.668 1 95.94 122 ASP B O 1
ATOM 2514 N N . ARG B 1 123 ? 6.223 16.109 -7.906 1 96.44 123 ARG B N 1
ATOM 2515 C CA . ARG B 1 123 ? 5.914 14.688 -8.047 1 96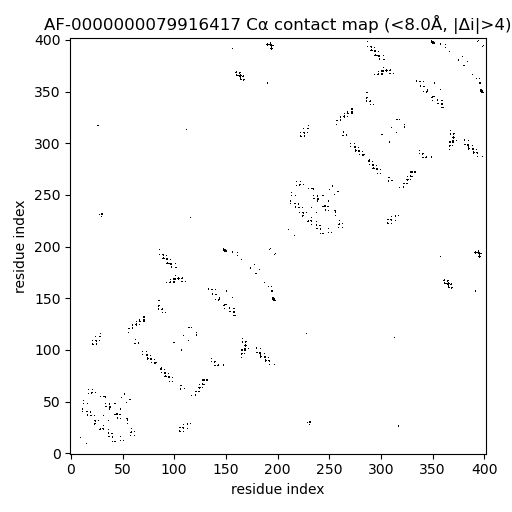.44 123 ARG B CA 1
ATOM 2516 C C . ARG B 1 123 ? 6.629 14.086 -9.25 1 96.44 123 ARG B C 1
ATOM 2518 O O . ARG B 1 123 ? 7.152 12.969 -9.172 1 96.44 123 ARG B O 1
ATOM 2525 N N . LYS B 1 124 ? 6.688 14.742 -10.328 1 95.56 124 LYS B N 1
ATOM 2526 C CA . LYS B 1 124 ? 7.312 14.266 -11.555 1 95.56 124 LYS B CA 1
ATOM 2527 C C . LYS B 1 124 ? 8.805 14.016 -11.352 1 95.56 124 LYS B C 1
ATOM 2529 O O . LYS B 1 124 ? 9.391 13.148 -12 1 95.56 124 LYS B O 1
ATOM 2534 N N . ARG B 1 125 ? 9.375 14.742 -10.438 1 94.44 125 ARG B N 1
ATOM 2535 C CA . ARG B 1 125 ? 10.797 14.594 -10.148 1 94.44 125 ARG B CA 1
ATOM 2536 C C . ARG B 1 125 ? 11.086 13.266 -9.469 1 94.44 125 ARG B C 1
ATOM 2538 O O . ARG B 1 125 ? 12.219 12.789 -9.477 1 94.44 125 ARG B O 1
ATOM 2545 N N . VAL B 1 126 ? 10.117 12.719 -8.883 1 95.62 126 VAL B N 1
ATOM 2546 C CA . VAL B 1 126 ? 10.305 11.484 -8.117 1 95.62 126 VAL B CA 1
ATOM 2547 C C . VAL B 1 126 ? 9.82 10.297 -8.938 1 95.62 126 VAL B C 1
ATOM 2549 O O . VAL B 1 126 ? 10.453 9.234 -8.938 1 95.62 126 VAL B O 1
ATOM 2552 N N . VAL B 1 127 ? 8.781 10.445 -9.758 1 93.94 127 VAL B N 1
ATOM 2553 C CA . VAL B 1 127 ? 8.055 9.305 -10.312 1 93.94 127 VAL B CA 1
ATOM 2554 C C . VAL B 1 127 ? 8.797 8.773 -11.539 1 93.94 127 VAL B C 1
ATOM 2556 O O . VAL B 1 127 ? 8.531 7.656 -11.992 1 93.94 127 VAL B O 1
ATOM 2559 N N . GLY B 1 128 ? 9.758 9.531 -12.078 1 90.75 128 GLY B N 1
ATOM 2560 C CA . GLY B 1 128 ? 10.523 9.062 -13.227 1 90.75 128 GLY B CA 1
ATOM 2561 C C . GLY B 1 128 ? 11.234 7.746 -12.969 1 90.75 128 GLY B C 1
ATOM 2562 O O . GLY B 1 128 ? 11.156 6.828 -13.789 1 90.75 128 GLY B O 1
ATOM 2563 N N . SER B 1 129 ? 11.898 7.652 -11.852 1 90.12 129 SER B N 1
ATOM 2564 C CA . SER B 1 129 ? 12.602 6.426 -11.5 1 90.12 129 SER B CA 1
ATOM 2565 C C . SER B 1 129 ? 11.625 5.281 -11.25 1 90.12 129 SER B C 1
ATOM 2567 O O . SER B 1 129 ? 11.898 4.133 -11.602 1 90.12 129 SER B O 1
ATOM 2569 N N . ARG B 1 130 ? 10.508 5.574 -10.609 1 93 130 ARG B N 1
ATOM 2570 C CA . ARG B 1 130 ? 9.484 4.562 -10.375 1 93 130 ARG B CA 1
ATOM 2571 C C . ARG B 1 130 ? 8.906 4.047 -11.688 1 93 130 ARG B C 1
ATOM 2573 O O . ARG B 1 130 ? 8.688 2.846 -11.844 1 93 130 ARG B O 1
ATOM 2580 N N . ASP B 1 131 ? 8.75 4.961 -12.609 1 95.06 131 ASP B N 1
ATOM 2581 C CA . ASP B 1 131 ? 8.289 4.574 -13.938 1 95.06 131 ASP B CA 1
ATOM 2582 C C . ASP B 1 131 ? 9.32 3.686 -14.641 1 95.06 131 ASP B C 1
ATOM 2584 O O . ASP B 1 131 ? 8.953 2.688 -15.266 1 95.06 131 ASP B O 1
ATOM 2588 N N . ALA B 1 132 ? 10.562 4.062 -14.5 1 95.12 132 ALA B N 1
ATOM 2589 C CA . ALA B 1 132 ? 11.633 3.275 -15.102 1 95.12 132 ALA B CA 1
ATOM 2590 C C . ALA B 1 132 ? 11.695 1.876 -14.5 1 95.12 132 ALA B C 1
ATOM 2592 O O . ALA B 1 132 ? 11.891 0.892 -15.219 1 95.12 132 ALA B O 1
ATOM 2593 N N . GLN B 1 133 ? 11.562 1.826 -13.25 1 95.75 133 GLN B N 1
ATOM 2594 C CA . GLN B 1 133 ? 11.555 0.542 -12.555 1 95.75 133 GLN B CA 1
ATOM 2595 C C . GLN B 1 133 ? 10.391 -0.328 -13.016 1 95.75 133 GLN B C 1
ATOM 2597 O O . GLN B 1 133 ? 10.57 -1.513 -13.305 1 95.75 133 GLN B O 1
ATOM 2602 N N . GLU B 1 134 ? 9.203 0.237 -13.047 1 96.44 134 GLU B N 1
ATOM 2603 C CA . GLU B 1 134 ? 8.039 -0.502 -13.523 1 96.44 134 GLU B CA 1
ATOM 2604 C C . GLU B 1 134 ? 8.242 -0.996 -14.953 1 96.44 134 GLU B C 1
ATOM 2606 O O . GLU B 1 134 ? 7.879 -2.125 -15.281 1 96.44 134 GLU B O 1
ATOM 2611 N N . HIS B 1 135 ? 8.836 -0.15 -15.766 1 97.06 135 HIS B N 1
ATOM 2612 C CA . HIS B 1 135 ? 9.102 -0.526 -17.141 1 97.06 135 HIS B CA 1
ATOM 2613 C C . HIS B 1 135 ? 10.039 -1.729 -17.219 1 97.06 135 HIS B C 1
ATOM 2615 O O . HIS B 1 135 ? 9.883 -2.594 -18.078 1 97.06 135 HIS B O 1
ATOM 2621 N N . LEU B 1 136 ? 10.977 -1.766 -16.359 1 97.25 136 LEU B N 1
ATOM 2622 C CA . LEU B 1 136 ? 11.883 -2.91 -16.297 1 97.25 136 LEU B CA 1
ATOM 2623 C C . LEU B 1 136 ? 11.109 -4.195 -16.016 1 97.25 136 LEU B C 1
ATOM 2625 O O . LEU B 1 136 ? 11.312 -5.207 -16.688 1 97.25 136 LEU B O 1
ATOM 2629 N N . PHE B 1 137 ? 10.227 -4.176 -15.07 1 98.44 137 PHE B N 1
ATOM 2630 C CA . PHE B 1 137 ? 9.422 -5.336 -14.711 1 98.44 137 PHE B CA 1
ATOM 2631 C C . PHE B 1 137 ? 8.5 -5.734 -15.859 1 98.44 137 PHE B C 1
ATOM 2633 O O . PHE B 1 137 ? 8.344 -6.922 -16.156 1 98.44 137 PHE B O 1
ATOM 2640 N N . VAL B 1 138 ? 7.938 -4.754 -16.531 1 98.5 138 VAL B N 1
ATOM 2641 C CA . VAL B 1 138 ? 7.051 -5.008 -17.656 1 98.5 138 VAL B CA 1
ATOM 2642 C C . VAL B 1 138 ? 7.824 -5.695 -18.781 1 98.5 138 VAL B C 1
ATOM 2644 O O . VAL B 1 138 ? 7.355 -6.684 -19.344 1 98.5 138 VAL B O 1
ATOM 2647 N N . THR B 1 139 ? 8.984 -5.195 -19.031 1 98.31 139 THR B N 1
ATOM 2648 C CA . THR B 1 139 ? 9.82 -5.762 -20.094 1 98.31 139 THR B CA 1
ATOM 2649 C C . THR B 1 139 ? 10.148 -7.223 -19.797 1 98.31 139 THR B C 1
ATOM 2651 O O . THR B 1 139 ? 10.023 -8.078 -20.672 1 98.31 139 THR B O 1
ATOM 2654 N N . ILE B 1 140 ? 10.516 -7.5 -18.594 1 98.5 140 ILE B N 1
ATOM 2655 C CA . ILE B 1 140 ? 10.844 -8.867 -18.203 1 98.5 140 ILE B CA 1
ATOM 2656 C C . ILE B 1 140 ? 9.602 -9.75 -18.328 1 98.5 140 ILE B C 1
ATOM 2658 O O . ILE B 1 140 ? 9.68 -10.867 -18.844 1 98.5 140 ILE B O 1
ATOM 2662 N N . ALA B 1 141 ? 8.492 -9.25 -17.844 1 98.56 141 ALA B N 1
ATOM 2663 C CA . ALA B 1 141 ? 7.242 -10.016 -17.891 1 98.56 141 ALA B CA 1
ATOM 2664 C C . ALA B 1 141 ? 6.824 -10.297 -19.328 1 98.56 141 ALA B C 1
ATOM 2666 O O . ALA B 1 141 ? 6.367 -11.398 -19.641 1 98.56 141 ALA B O 1
ATOM 2667 N N . GLU B 1 142 ? 6.945 -9.289 -20.172 1 98.44 142 GLU B N 1
ATOM 2668 C CA . GLU B 1 142 ? 6.621 -9.461 -21.594 1 98.44 142 GLU B CA 1
ATOM 2669 C C . GLU B 1 142 ? 7.508 -10.523 -22.234 1 98.44 142 GLU B C 1
ATOM 2671 O O . GLU B 1 142 ? 7.031 -11.344 -23.016 1 98.44 142 GLU B O 1
ATOM 2676 N N . GLU B 1 143 ? 8.766 -10.508 -21.953 1 98.06 143 GLU B N 1
ATOM 2677 C CA . GLU B 1 143 ? 9.68 -11.531 -22.453 1 98.06 143 GLU B CA 1
ATOM 2678 C C . GLU B 1 143 ? 9.273 -12.922 -21.953 1 98.06 143 GLU B C 1
ATOM 2680 O O . GLU B 1 143 ? 9.344 -13.898 -22.703 1 98.06 143 GLU B O 1
ATOM 2685 N N . GLY B 1 144 ? 8.914 -12.969 -20.703 1 98.12 144 GLY B N 1
ATOM 2686 C CA . GLY B 1 144 ? 8.445 -14.227 -20.156 1 98.12 144 GLY B CA 1
ATOM 2687 C C . GLY B 1 144 ? 7.199 -14.758 -20.844 1 98.12 144 GLY B C 1
ATOM 2688 O O . GLY B 1 144 ? 7.062 -15.961 -21.062 1 98.12 144 GLY B O 1
ATOM 2689 N N . VAL B 1 145 ? 6.266 -13.867 -21.188 1 97.88 145 VAL B N 1
ATOM 2690 C CA . VAL B 1 145 ? 5.059 -14.258 -21.906 1 97.88 145 VAL B CA 1
ATOM 2691 C C . VAL B 1 145 ? 5.43 -14.727 -23.312 1 97.88 145 VAL B C 1
ATOM 2693 O O . VAL B 1 145 ? 4.938 -15.758 -23.781 1 97.88 145 VAL B O 1
ATOM 2696 N N . THR B 1 146 ? 6.27 -13.977 -23.938 1 97.19 146 THR B N 1
ATOM 2697 C CA . THR B 1 146 ? 6.707 -14.289 -25.281 1 97.19 146 THR B CA 1
ATOM 2698 C C . THR B 1 146 ? 7.387 -15.656 -25.328 1 97.19 146 THR B C 1
ATOM 2700 O O . THR B 1 146 ? 7.168 -16.438 -26.266 1 97.19 146 THR B O 1
ATOM 2703 N N . SER B 1 147 ? 8.203 -15.977 -24.328 1 96.44 147 SER B N 1
ATOM 2704 C CA . SER B 1 147 ? 8.938 -17.234 -24.281 1 96.44 147 SER B CA 1
ATOM 2705 C C . SER B 1 147 ? 8.031 -18.391 -23.844 1 96.44 147 SER B C 1
ATOM 2707 O O . SER B 1 147 ? 8.414 -19.562 -23.938 1 96.44 147 SER B O 1
ATOM 2709 N N . GLY B 1 148 ? 6.852 -18.062 -23.328 1 96.12 148 GLY B N 1
ATOM 2710 C CA . GLY B 1 148 ? 5.918 -19.078 -22.859 1 96.12 148 GLY B CA 1
ATOM 2711 C C . GLY B 1 148 ? 6.137 -19.469 -21.406 1 96.12 148 GLY B C 1
ATOM 2712 O O . GLY B 1 148 ? 5.449 -20.344 -20.875 1 96.12 148 GLY B O 1
ATOM 2713 N N . ASP B 1 149 ? 7.066 -18.75 -20.688 1 96.56 149 ASP B N 1
ATOM 2714 C CA . ASP B 1 149 ? 7.395 -19.031 -19.297 1 96.56 149 ASP B CA 1
ATOM 2715 C C . ASP B 1 149 ? 6.309 -18.516 -18.359 1 96.56 149 ASP B C 1
ATOM 2717 O O . ASP B 1 149 ? 6.105 -19.062 -17.281 1 96.56 149 ASP B O 1
ATOM 2721 N N . PHE B 1 150 ? 5.77 -17.391 -18.75 1 97.69 150 PHE B N 1
ATOM 2722 C CA . PHE B 1 150 ? 4.754 -16.75 -17.922 1 97.69 150 PHE B CA 1
ATOM 2723 C C . PHE B 1 150 ? 3.387 -16.812 -18.594 1 97.69 150 PHE B C 1
ATOM 2725 O O . PHE B 1 150 ? 3.293 -16.75 -19.828 1 97.69 150 PHE B O 1
ATOM 2732 N N . ASP B 1 151 ? 2.322 -17.016 -17.828 1 96 151 ASP B N 1
ATOM 2733 C CA . ASP B 1 151 ? 0.938 -16.984 -18.297 1 96 151 ASP B CA 1
ATOM 2734 C C . ASP B 1 151 ? 0.163 -15.844 -17.641 1 96 151 ASP B C 1
ATOM 2736 O O . ASP B 1 151 ? -0.472 -16.031 -16.594 1 96 151 ASP B O 1
ATOM 2740 N N . VAL B 1 152 ? 0.197 -14.703 -18.203 1 92.5 152 VAL B N 1
ATOM 2741 C CA . VAL B 1 152 ? -0.425 -13.492 -17.688 1 92.5 152 VAL B CA 1
ATOM 2742 C C . VAL B 1 152 ? -1.16 -12.766 -18.812 1 92.5 152 VAL B C 1
ATOM 2744 O O . VAL B 1 152 ? -0.531 -12.148 -19.672 1 92.5 152 VAL B O 1
ATOM 2747 N N . PRO B 1 153 ? -2.473 -12.789 -18.75 1 89.06 153 PRO B N 1
ATOM 2748 C CA . PRO B 1 153 ? -3.221 -12.117 -19.828 1 89.06 153 PRO B CA 1
ATOM 2749 C C . PRO B 1 153 ? -3.033 -10.602 -19.812 1 89.06 153 PRO B C 1
ATOM 2751 O O . PRO B 1 153 ? -3.146 -9.961 -20.859 1 89.06 153 PRO B O 1
ATOM 2754 N N . HIS B 1 154 ? -2.787 -10.016 -18.719 1 94.88 154 HIS B N 1
ATOM 2755 C CA . HIS B 1 154 ? -2.58 -8.578 -18.594 1 94.88 154 HIS B CA 1
ATOM 2756 C C . HIS B 1 154 ? -1.267 -8.273 -17.875 1 94.88 154 HIS B C 1
ATOM 2758 O O . HIS B 1 154 ? -1.229 -8.18 -16.641 1 94.88 154 HIS B O 1
ATOM 2764 N N . VAL B 1 155 ? -0.261 -7.977 -18.672 1 97.25 155 VAL B N 1
ATOM 2765 C CA . VAL B 1 155 ? 1.105 -7.859 -18.172 1 97.25 155 VAL B CA 1
ATOM 2766 C C . VAL B 1 155 ? 1.2 -6.695 -17.188 1 97.25 155 VAL B C 1
ATOM 2768 O O . VAL B 1 155 ? 1.709 -6.855 -16.078 1 97.25 155 VAL B O 1
ATOM 2771 N N . HIS B 1 156 ? 0.686 -5.531 -17.547 1 96.44 156 HIS B N 1
ATOM 2772 C CA . HIS B 1 156 ? 0.784 -4.352 -16.703 1 96.44 156 HIS B CA 1
ATOM 2773 C C . HIS B 1 156 ? 0.094 -4.582 -15.359 1 96.44 156 HIS B C 1
ATOM 2775 O O . HIS B 1 156 ? 0.627 -4.215 -14.312 1 96.44 156 HIS B O 1
ATOM 2781 N N . GLN B 1 157 ? -1.029 -5.234 -15.43 1 96.69 157 GLN B N 1
ATOM 2782 C CA . GLN B 1 157 ? -1.77 -5.535 -14.211 1 96.69 157 GLN B CA 1
ATOM 2783 C C . GLN B 1 157 ? -0.983 -6.484 -13.312 1 96.69 157 GLN B C 1
ATOM 2785 O O . GLN B 1 157 ? -0.9 -6.273 -12.094 1 96.69 157 GLN B O 1
ATOM 2790 N N . ALA B 1 158 ? -0.389 -7.5 -13.852 1 98 158 ALA B N 1
ATOM 2791 C CA . ALA B 1 158 ? 0.402 -8.461 -13.094 1 98 158 ALA B CA 1
ATOM 2792 C C . ALA B 1 158 ? 1.618 -7.793 -12.461 1 98 158 ALA B C 1
ATOM 2794 O O . ALA B 1 158 ? 1.957 -8.07 -11.305 1 98 158 ALA B O 1
ATOM 2795 N N . VAL B 1 159 ? 2.244 -6.914 -13.203 1 98.38 159 VAL B N 1
ATOM 2796 C CA . VAL B 1 159 ? 3.42 -6.207 -12.711 1 98.38 159 VAL B CA 1
ATOM 2797 C C . VAL B 1 159 ? 3.029 -5.316 -11.531 1 98.38 159 VAL B C 1
ATOM 2799 O O . VAL B 1 159 ? 3.691 -5.328 -10.492 1 98.38 159 VAL B O 1
ATOM 2802 N N . THR B 1 160 ? 1.937 -4.609 -11.68 1 97.25 160 THR B N 1
ATOM 2803 C CA . THR B 1 160 ? 1.494 -3.748 -10.586 1 97.25 160 THR B CA 1
ATOM 2804 C C . THR B 1 160 ? 1.104 -4.574 -9.367 1 97.25 160 THR B C 1
ATOM 2806 O O . THR B 1 160 ? 1.351 -4.168 -8.227 1 97.25 160 THR B O 1
ATOM 2809 N N . ALA B 1 161 ? 0.488 -5.723 -9.617 1 98.19 161 ALA B N 1
ATOM 2810 C CA . ALA B 1 161 ? 0.15 -6.629 -8.523 1 98.19 161 ALA B CA 1
ATOM 2811 C C . ALA B 1 161 ? 1.398 -7.043 -7.75 1 98.19 161 ALA B C 1
ATOM 2813 O O . ALA B 1 161 ? 1.421 -6.984 -6.52 1 98.19 161 ALA B O 1
ATOM 2814 N N . VAL B 1 162 ? 2.447 -7.352 -8.438 1 98.69 162 VAL B N 1
ATOM 2815 C CA . VAL B 1 162 ? 3.693 -7.793 -7.816 1 98.69 162 VAL B CA 1
ATOM 2816 C C . VAL B 1 162 ? 4.34 -6.625 -7.07 1 98.69 162 VAL B C 1
ATOM 2818 O O . VAL B 1 162 ? 4.793 -6.781 -5.934 1 98.69 162 VAL B O 1
ATOM 2821 N N . LEU B 1 163 ? 4.367 -5.496 -7.676 1 98.19 163 LEU B N 1
ATOM 2822 C CA . LEU B 1 163 ? 5.039 -4.348 -7.078 1 98.19 163 LEU B CA 1
ATOM 2823 C C . LEU B 1 163 ? 4.305 -3.887 -5.824 1 98.19 163 LEU B C 1
ATOM 2825 O O . LEU B 1 163 ? 4.938 -3.525 -4.828 1 98.19 163 LEU B O 1
ATOM 2829 N N . THR B 1 164 ? 2.996 -3.914 -5.863 1 97.62 164 THR B N 1
ATOM 2830 C CA . THR B 1 164 ? 2.24 -3.521 -4.68 1 97.62 164 THR B CA 1
ATOM 2831 C C . THR B 1 164 ? 2.359 -4.578 -3.588 1 97.62 164 THR B C 1
ATOM 2833 O O . THR B 1 164 ? 2.438 -4.25 -2.402 1 97.62 164 THR B O 1
ATOM 2836 N N . MET B 1 165 ? 2.354 -5.77 -3.992 1 98.12 165 MET B N 1
ATOM 2837 C CA . MET B 1 165 ? 2.637 -6.855 -3.055 1 98.12 165 MET B CA 1
ATOM 2838 C C . MET B 1 165 ? 3.963 -6.621 -2.34 1 98.12 165 MET B C 1
ATOM 2840 O O . MET B 1 165 ? 4.035 -6.719 -1.113 1 98.12 165 MET B O 1
ATOM 2844 N N . CYS B 1 166 ? 5.008 -6.273 -3.037 1 98.62 166 CYS B N 1
ATOM 2845 C CA . CYS B 1 166 ? 6.324 -6.016 -2.463 1 98.62 166 CYS B CA 1
ATOM 2846 C C . CYS B 1 166 ? 6.301 -4.777 -1.576 1 98.62 166 CYS B C 1
ATOM 2848 O O . CYS B 1 166 ? 6.941 -4.75 -0.524 1 98.62 166 CYS B O 1
ATOM 2850 N N . ALA B 1 167 ? 5.605 -3.777 -2.023 1 97.69 167 ALA B N 1
ATOM 2851 C CA . ALA B 1 167 ? 5.52 -2.539 -1.253 1 97.69 167 ALA B CA 1
ATOM 2852 C C . ALA B 1 167 ? 4.93 -2.795 0.131 1 97.69 167 ALA B C 1
ATOM 2854 O O . ALA B 1 167 ? 5.273 -2.107 1.096 1 97.69 167 ALA B O 1
ATOM 2855 N N . GLY B 1 168 ? 4.098 -3.818 0.217 1 97.62 168 GLY B N 1
ATOM 2856 C CA . GLY B 1 168 ? 3.445 -4.16 1.471 1 97.62 168 GLY B CA 1
ATOM 2857 C C . GLY B 1 168 ? 4.418 -4.609 2.545 1 97.62 168 GLY B C 1
ATOM 2858 O O . GLY B 1 168 ? 4.098 -4.57 3.734 1 97.62 168 GLY B O 1
ATOM 2859 N N . ILE B 1 169 ? 5.586 -4.988 2.182 1 98.25 169 ILE B N 1
ATOM 2860 C CA . ILE B 1 169 ? 6.594 -5.453 3.129 1 98.25 169 ILE B CA 1
ATOM 2861 C C . ILE B 1 169 ? 6.906 -4.348 4.133 1 98.25 169 ILE B C 1
ATOM 2863 O O . ILE B 1 169 ? 7.125 -4.617 5.316 1 98.25 169 ILE B O 1
ATOM 2867 N N . ALA B 1 170 ? 6.852 -3.115 3.691 1 97.25 170 ALA B N 1
ATOM 2868 C CA . ALA B 1 170 ? 7.203 -1.964 4.52 1 97.25 170 ALA B CA 1
ATOM 2869 C C . ALA B 1 170 ? 6.234 -1.812 5.691 1 97.25 170 ALA B C 1
ATOM 2871 O O . ALA B 1 170 ? 6.547 -1.155 6.684 1 97.25 170 ALA B O 1
ATOM 2872 N N . LEU B 1 171 ? 5.094 -2.428 5.605 1 94.5 171 LEU B N 1
ATOM 2873 C CA . LEU B 1 171 ? 4.031 -2.221 6.582 1 94.5 171 LEU B CA 1
ATOM 2874 C C . LEU B 1 171 ? 4.18 -3.174 7.762 1 94.5 171 LEU B C 1
ATOM 2876 O O . LEU B 1 171 ? 3.648 -2.916 8.844 1 94.5 171 LEU B O 1
ATOM 2880 N N . TRP B 1 172 ? 4.859 -4.316 7.582 1 93.69 172 TRP B N 1
ATOM 2881 C CA . TRP B 1 172 ? 4.754 -5.324 8.633 1 93.69 172 TRP B CA 1
ATOM 2882 C C . TRP B 1 172 ? 6.129 -5.848 9.023 1 93.69 172 TRP B C 1
ATOM 2884 O O . TRP B 1 172 ? 6.285 -6.473 10.078 1 93.69 172 TRP B O 1
ATOM 2894 N N . TYR B 1 173 ? 7.102 -5.703 8.148 1 96.69 173 TYR B N 1
ATOM 2895 C CA . TYR B 1 173 ? 8.406 -6.305 8.43 1 96.69 173 TYR B CA 1
ATOM 2896 C C . TYR B 1 173 ? 9.031 -5.695 9.672 1 96.69 173 TYR B C 1
ATOM 2898 O O . TYR B 1 173 ? 8.969 -4.48 9.883 1 96.69 173 TYR B O 1
ATOM 2906 N N . ARG B 1 174 ? 9.664 -6.535 10.398 1 94.31 174 ARG B N 1
ATOM 2907 C CA . ARG B 1 174 ? 10.445 -6.152 11.57 1 94.31 174 ARG B CA 1
ATOM 2908 C C . ARG B 1 174 ? 11.812 -6.836 11.57 1 94.31 174 ARG B C 1
ATOM 2910 O O . ARG B 1 174 ? 11.898 -8.062 11.539 1 94.31 174 ARG B O 1
ATOM 2917 N N . ALA B 1 175 ? 12.836 -6.012 11.711 1 92.31 175 ALA B N 1
ATOM 2918 C CA . ALA B 1 175 ? 14.195 -6.531 11.664 1 92.31 175 ALA B CA 1
ATOM 2919 C C . ALA B 1 175 ? 14.461 -7.496 12.82 1 92.31 175 ALA B C 1
ATOM 2921 O O . ALA B 1 175 ? 15.25 -8.43 12.688 1 92.31 175 ALA B O 1
ATOM 2922 N N . GLU B 1 176 ? 13.758 -7.258 13.883 1 92.62 176 GLU B N 1
ATOM 2923 C CA . GLU B 1 176 ? 13.953 -8.086 15.07 1 92.62 176 GLU B CA 1
ATOM 2924 C C . GLU B 1 176 ? 13.055 -9.312 15.039 1 92.62 176 GLU B C 1
ATOM 2926 O O . GLU B 1 176 ? 13.078 -10.125 15.969 1 92.62 176 GLU B O 1
ATOM 2931 N N . GLY B 1 177 ? 12.289 -9.477 14 1 90.81 177 GLY B N 1
ATOM 2932 C CA . GLY B 1 177 ? 11.398 -10.617 13.883 1 90.81 177 GLY B CA 1
ATOM 2933 C C . GLY B 1 177 ? 12.109 -11.898 13.484 1 90.81 177 GLY B C 1
ATOM 2934 O O . GLY B 1 177 ? 13.336 -11.922 13.367 1 90.81 177 GLY B O 1
ATOM 2935 N N . PRO B 1 178 ? 11.375 -12.898 13.289 1 89.31 178 PRO B N 1
ATOM 2936 C CA . PRO B 1 178 ? 11.945 -14.234 13.07 1 89.31 178 PRO B CA 1
ATOM 2937 C C . PRO B 1 178 ? 12.555 -14.398 11.68 1 89.31 178 PRO B C 1
ATOM 2939 O O . PRO B 1 178 ? 13.438 -15.234 11.484 1 89.31 178 PRO B O 1
ATOM 2942 N N . LEU B 1 179 ? 12.102 -13.633 10.781 1 93.31 179 LEU B N 1
ATOM 2943 C CA . LEU B 1 179 ? 12.625 -13.758 9.422 1 93.31 179 LEU B CA 1
ATOM 2944 C C . LEU B 1 179 ? 13.555 -12.602 9.086 1 93.31 179 LEU B C 1
ATOM 2946 O O . LEU B 1 179 ? 13.25 -11.445 9.398 1 93.31 179 LEU B O 1
ATOM 2950 N N . SER B 1 180 ? 14.711 -12.953 8.398 1 96.94 180 SER B N 1
ATOM 2951 C CA . SER B 1 180 ? 15.609 -11.914 7.906 1 96.94 180 SER B CA 1
ATOM 2952 C C . SER B 1 180 ? 15.016 -11.211 6.688 1 96.94 180 SER B C 1
ATOM 2954 O O . SER B 1 180 ? 14.117 -11.742 6.035 1 96.94 180 SER B O 1
ATOM 2956 N N . ALA B 1 181 ? 15.555 -10.055 6.422 1 98.06 181 ALA B N 1
ATOM 2957 C CA . ALA B 1 181 ? 15.148 -9.32 5.223 1 98.06 181 ALA B CA 1
ATOM 2958 C C . ALA B 1 181 ? 15.352 -10.172 3.971 1 98.06 181 ALA B C 1
ATOM 2960 O O . ALA B 1 181 ? 14.5 -10.188 3.08 1 98.06 181 ALA B O 1
ATOM 2961 N N . GLN B 1 182 ? 16.484 -10.859 3.957 1 98.12 182 GLN B N 1
ATOM 2962 C CA . GLN B 1 182 ? 16.797 -11.688 2.797 1 98.12 182 GLN B CA 1
ATOM 2963 C C . GLN B 1 182 ? 15.812 -12.852 2.672 1 98.12 182 GLN B C 1
ATOM 2965 O O . GLN B 1 182 ? 15.367 -13.18 1.57 1 98.12 182 GLN B O 1
ATOM 2970 N N . ALA B 1 183 ? 15.469 -13.469 3.758 1 97.62 183 ALA B N 1
ATOM 2971 C CA . ALA B 1 183 ? 14.516 -14.578 3.738 1 97.62 183 ALA B CA 1
ATOM 2972 C C . ALA B 1 183 ? 13.148 -14.125 3.227 1 97.62 183 ALA B C 1
ATOM 2974 O O . ALA B 1 183 ? 12.523 -14.812 2.422 1 97.62 183 ALA B O 1
ATOM 2975 N N . VAL B 1 184 ? 12.703 -12.969 3.676 1 97.88 184 VAL B N 1
ATOM 2976 C CA . VAL B 1 184 ? 11.445 -12.398 3.209 1 97.88 184 VAL B CA 1
ATOM 2977 C C . VAL B 1 184 ? 11.516 -12.133 1.705 1 97.88 184 VAL B C 1
ATOM 2979 O O . VAL B 1 184 ? 10.617 -12.523 0.956 1 97.88 184 VAL B O 1
ATOM 2982 N N . ALA B 1 185 ? 12.625 -11.508 1.294 1 98.5 185 ALA B N 1
ATOM 2983 C CA . ALA B 1 185 ? 12.805 -11.188 -0.119 1 98.5 185 ALA B CA 1
ATOM 2984 C C . ALA B 1 185 ? 12.781 -12.445 -0.979 1 98.5 185 ALA B C 1
ATOM 2986 O O . ALA B 1 185 ? 12.18 -12.461 -2.057 1 98.5 185 ALA B O 1
ATOM 2987 N N . ASP B 1 186 ? 13.422 -13.516 -0.521 1 98 186 ASP B N 1
ATOM 2988 C CA . ASP B 1 186 ? 13.453 -14.781 -1.252 1 98 186 ASP B CA 1
ATOM 2989 C C . ASP B 1 186 ? 12.055 -15.367 -1.388 1 98 186 ASP B C 1
ATOM 2991 O O . ASP B 1 186 ? 11.695 -15.891 -2.445 1 98 186 ASP B O 1
ATOM 2995 N N . SER B 1 187 ? 11.273 -15.273 -0.33 1 97.81 187 SER B N 1
ATOM 2996 C CA . SER B 1 187 ? 9.891 -15.742 -0.385 1 97.81 187 SER B CA 1
ATOM 2997 C C . SER B 1 187 ? 9.086 -14.977 -1.434 1 97.81 187 SER B C 1
ATOM 2999 O O . SER B 1 187 ? 8.32 -15.57 -2.193 1 97.81 187 SER B O 1
ATOM 3001 N N . TYR B 1 188 ? 9.273 -13.68 -1.502 1 98.62 188 TYR B N 1
ATOM 3002 C CA . TYR B 1 188 ? 8.539 -12.859 -2.451 1 98.62 188 TYR B CA 1
ATOM 3003 C C . TYR B 1 188 ? 8.961 -13.156 -3.883 1 98.62 188 TYR B C 1
ATOM 3005 O O . TYR B 1 188 ? 8.164 -13.039 -4.812 1 98.62 188 TYR B O 1
ATOM 3013 N N . GLY B 1 189 ? 10.273 -13.547 -4.043 1 98.25 189 GLY B N 1
ATOM 3014 C CA . GLY B 1 189 ? 10.68 -14.047 -5.348 1 98.25 189 GLY B CA 1
ATOM 3015 C C . GLY B 1 189 ? 9.867 -15.242 -5.805 1 98.25 189 GLY B C 1
ATOM 3016 O O . GLY B 1 189 ? 9.461 -15.312 -6.969 1 98.25 189 GLY B O 1
ATOM 3017 N N . VAL B 1 190 ? 9.617 -16.141 -4.891 1 97.5 190 VAL B N 1
ATOM 3018 C CA . VAL B 1 190 ? 8.836 -17.344 -5.195 1 97.5 190 VAL B CA 1
ATOM 3019 C C . VAL B 1 190 ? 7.383 -16.953 -5.449 1 97.5 190 VAL B C 1
ATOM 3021 O O . VAL B 1 190 ? 6.785 -17.391 -6.438 1 97.5 190 VAL B O 1
ATOM 3024 N N . TYR B 1 191 ? 6.781 -16.078 -4.555 1 97.94 191 TYR B N 1
ATOM 3025 C CA . TYR B 1 191 ? 5.41 -15.609 -4.723 1 97.94 191 TYR B CA 1
ATOM 3026 C C . TYR B 1 191 ? 5.207 -15 -6.105 1 97.94 191 TYR B C 1
ATOM 3028 O O . TYR B 1 191 ? 4.211 -15.273 -6.777 1 97.94 191 TYR B O 1
ATOM 3036 N N . ALA B 1 192 ? 6.168 -14.156 -6.508 1 98.56 192 ALA B N 1
ATOM 3037 C CA . ALA B 1 192 ? 6.035 -13.414 -7.758 1 98.56 192 ALA B CA 1
ATOM 3038 C C . ALA B 1 192 ? 6.109 -14.352 -8.961 1 98.56 192 ALA B C 1
ATOM 3040 O O . ALA B 1 192 ? 5.383 -14.172 -9.945 1 98.56 192 ALA B O 1
ATOM 3041 N N . LEU B 1 193 ? 7.031 -15.328 -8.891 1 98.06 193 LEU B N 1
ATOM 3042 C CA . LEU B 1 193 ? 7.102 -16.312 -9.969 1 98.06 193 LEU B CA 1
ATOM 3043 C C . LEU B 1 193 ? 5.797 -17.094 -10.078 1 98.06 193 LEU B C 1
ATOM 3045 O O . LEU B 1 193 ? 5.27 -17.266 -11.172 1 98.06 193 LEU B O 1
ATOM 3049 N N . ASN B 1 194 ? 5.285 -17.547 -8.922 1 97.12 194 ASN B N 1
ATOM 3050 C CA . ASN B 1 194 ? 4.012 -18.266 -8.922 1 97.12 194 ASN B CA 1
ATOM 3051 C C . ASN B 1 194 ? 2.889 -17.406 -9.492 1 97.12 194 ASN B C 1
ATOM 3053 O O . ASN B 1 194 ? 2.086 -17.875 -10.305 1 97.12 194 ASN B O 1
ATOM 3057 N N . LEU B 1 195 ? 2.846 -16.156 -9.125 1 97.62 195 LEU B N 1
ATOM 3058 C CA . LEU B 1 195 ? 1.792 -15.227 -9.508 1 97.62 195 LEU B CA 1
ATOM 3059 C C . LEU B 1 195 ? 1.688 -15.109 -11.023 1 97.62 195 LEU B C 1
ATOM 3061 O O . LEU B 1 195 ? 0.586 -15.062 -11.57 1 97.62 195 LEU B O 1
ATOM 3065 N N . VAL B 1 196 ? 2.846 -15.141 -11.688 1 97.56 196 VAL B N 1
ATOM 3066 C CA . VAL B 1 196 ? 2.828 -14.953 -13.141 1 97.56 196 VAL B CA 1
ATOM 3067 C C . VAL B 1 196 ? 2.686 -16.297 -13.836 1 97.56 196 VAL B C 1
ATOM 3069 O O . VAL B 1 196 ? 2.867 -16.406 -15.055 1 97.56 196 VAL B O 1
ATOM 3072 N N . GLY B 1 197 ? 2.414 -17.344 -13.102 1 95.38 197 GLY B N 1
ATOM 3073 C CA . GLY B 1 197 ? 2.09 -18.641 -13.68 1 95.38 197 GLY B CA 1
ATOM 3074 C C . GLY B 1 197 ? 3.314 -19.453 -14.055 1 95.38 197 GLY B C 1
ATOM 3075 O O . GLY B 1 197 ? 3.23 -20.375 -14.875 1 95.38 197 GLY B O 1
ATOM 3076 N N . TYR B 1 198 ? 4.438 -19.047 -13.5 1 95 198 TYR B N 1
ATOM 3077 C CA . TYR B 1 198 ? 5.652 -19.781 -13.82 1 95 198 TYR B CA 1
ATOM 3078 C C . TYR B 1 198 ? 5.625 -21.172 -13.188 1 95 198 TYR B C 1
ATOM 3080 O O . TYR B 1 198 ? 5.293 -21.312 -12.008 1 95 198 TYR B O 1
ATOM 3088 N N . ARG B 1 199 ? 5.891 -22.203 -13.992 1 87.75 199 ARG B N 1
ATOM 3089 C CA . ARG B 1 199 ? 6.062 -23.578 -13.539 1 87.75 199 ARG B CA 1
ATOM 3090 C C . ARG B 1 199 ? 7.453 -24.094 -13.883 1 87.75 199 ARG B C 1
ATOM 3092 O O . ARG B 1 199 ? 7.809 -24.203 -15.062 1 87.75 199 ARG B O 1
ATOM 3099 N N . ALA B 1 200 ? 8.25 -24.188 -12.867 1 81.19 200 ALA B N 1
ATOM 3100 C CA . ALA B 1 200 ? 9.609 -24.672 -13.102 1 81.19 200 ALA B CA 1
ATOM 3101 C C . ALA B 1 200 ? 9.594 -25.969 -13.891 1 81.19 200 ALA B C 1
ATOM 3103 O O . ALA B 1 200 ? 8.734 -26.828 -13.664 1 81.19 200 ALA B O 1
ATOM 3104 N N . PRO B 1 201 ? 10.453 -26.172 -14.953 1 70 201 PRO B N 1
ATOM 3105 C CA . PRO B 1 201 ? 10.516 -27.406 -15.734 1 70 201 PRO B CA 1
ATOM 3106 C C . PRO B 1 201 ? 10.875 -28.625 -14.875 1 70 201 PRO B C 1
ATOM 3108 O O . PRO B 1 201 ? 11.539 -28.484 -13.852 1 70 201 PRO B O 1
#

Nearest PDB structures (foldseek):
  3him-assembly1_A  TM=9.146E-01  e=6.753E-10  Rhodococcus jostii
  3vpr-assembly2_C  TM=8.912E-01  e=1.184E-09  Thermus thermophilus HB8
  5k7z-assembly2_C  TM=8.851E-01  e=4.115E-07  Myxococcus xanthus DK 1622
  4mo7-assembly1_A-2  TM=7.390E-01  e=2.700E-07  Pseudomonas fluorescens A506
  3br5-assembly2_E  TM=7.588E-01  e=3.714E-06  Staphylococcus aureus